Protein AF-0000000082099403 (afdb_homodimer)

pLDDT: mean 81.87, std 21.38, range [22.64, 98.5]

Organism: Oncorhynchus tshawytscha (NCBI:txid74940)

Secondary structure (DSSP, 8-state):
-------GGGGGGG-----------------HHHHHHHHHTT-SS-EETTTEEPP-SHHHHHHHH-GGGSPPPBPTTS-EEEEEEE-GGGT--SSSEEEEE-SS-SSEEEEE-SSSEEE-SS--SSEEEEEE-TTTT-BHHHHHHHHHHHHT---GGG-TTGGGTEEE-GGGB-GGGGGGGS------TT----TT-TTSPPTTTTBSSTT--SEEESS-TT---S--S---HHHHHHHHHHTT-GGGS---/-------GGGSGGG-----------------HHHHHHHHHTT-SS-EETTTEEPP-SHHHHHHHH-TTSSPPPBPTTS-EEEEEEE-GGGT--SSSEEEEE-SS-SSEEEEE-SSSEEE-SS--SSEEEEEE-TTTT-BHHHHHHHHHHHTT---GGG-TTGGGTEEE-GGGB-GGGGGGGS------TT----TT-TTSPPTTTTBSSTT--SEEESS-TT---S--S---HHHHHHHHHHTT-GGGS---

Radius of gyration: 26.25 Å; Cα contacts (8 Å, |Δi|>4): 952; chains: 2; bounding box: 54×63×132 Å

Foldseek 3Di:
DCPPPDPPPPPPPPPPPPPPPPPPPPPPPDDPVNVLQVVCVPPPFDADPSHHGDDDDPQVVCVVVPVPPDDADADPVRDGDDDDDDDCVLQPLLALDGDDDDDPAAWDEDEEAPDDAAWAAETPRHYTYGHQHPPPQPASLNVQLRVLRNNHDAALQQAPPNVVWKDFPQVFADPVCSVVRHHDDDDPLPADRDQAASRWQFQCPRGPDPPHGRMATDPDRVRGHNDRRHGDPVNNVVSCSVVPHSPVPPSD/DCPPPDPPPPPPPPPPPPPPPPPPPPPPPDDPLNVLQVVCVPPPFDADPSHHGDDDDPQVVCVVVPVPPDDADADPVRDGDDDDDDDCVLQPLLALDGDDDDDPAAWDEDEEAPDDAAWAAETPRHYTYGHQHPPPQPASLNVQLRVLRNNHDAALQQEPPNVVWKDFPQVFADPVCSVVRHHDDDDPLPADRDQAASRWQFQCPRGPDPPHGRMATDPDRVRGHNDRHHGDPVNNVVSCSVVPHSPVPPSD

Sequence (504 aa):
MDHRPPLSLLLLLLGLSQASGNEIHELDHVSITSTILVSNNGTNELLLEGDILAPRTRNAMKCFSSQYSCLWRKSIDGLVYVPYILSNVYSSLETCIRFIPRRRQTAYLDIQSSGGCFSSMGTVGDRQTLSLAQFGCVQHGIIQHELLHSLGFHHEHNRSDRDQYIRINWQYIYNYAVENFQKQDTNNLNTAYDYSSVMHYDRTAYTNDYGKETITPVSDPSVAIGQRQGMSDIDVLRVNKLYQYCSNISPIMDHRPPLSLLLLLLGLSQASGNEIHELDHVSITSTILVSNNGTNELLLEGDILAPRTRNAMKCFSSQYSCLWRKSIDGLVYVPYILSNVYSSLETCIRFIPRRRQTAYLDIQSSGGCFSSMGTVGDRQTLSLAQFGCVQHGIIQHELLHSLGFHHEHNRSDRDQYIRINWQYIYNYAVENFQKQDTNNLNTAYDYSSVMHYDRTAYTNDYGKETITPVSDPSVAIGQRQGMSDIDVLRVNKLYQYCSNISPI

InterPro domains:
  IPR001506 Peptidase M12A [PF01400] (93-244)
  IPR001506 Peptidase M12A [PR00480] (84-102)
  IPR001506 Peptidase M12A [PR00480] (137-155)
  IPR001506 Peptidase M12A [PR00480] (156-173)
  IPR001506 Peptidase M12A [PR00480] (192-207)
  IPR001506 Peptidase M12A [PR00480] (231-244)
  IPR001506 Peptidase M12A [PS51864] (45-247)
  IPR006026 Peptidase, metallopeptidase [SM00235] (68-197)
  IPR024079 Metallopeptidase, catalytic domain superfamily [G3DSA:3.40.390.10] (60-246)

Structure (mmCIF, N/CA/C/O backbone):
data_AF-0000000082099403-model_v1
#
loop_
_entity.id
_entity.type
_entity.pdbx_description
1 polymer Metalloendopeptidase
#
loop_
_atom_site.group_PDB
_atom_site.id
_atom_site.type_symbol
_atom_site.label_atom_id
_atom_site.label_alt_id
_atom_site.label_comp_id
_atom_site.label_asym_id
_atom_site.label_entity_id
_atom_site.label_seq_id
_atom_site.pdbx_PDB_ins_code
_atom_site.Cartn_x
_atom_site.Cartn_y
_atom_site.Cartn_z
_atom_site.occupancy
_atom_site.B_iso_or_equiv
_atom_site.auth_seq_id
_atom_site.auth_comp_id
_atom_site.auth_asym_id
_atom_site.auth_atom_id
_atom_site.pdbx_PDB_model_num
ATOM 1 N N . MET A 1 1 ? 2.799 10.594 68.562 1 25.91 1 MET A N 1
ATOM 2 C CA . MET A 1 1 ? 1.775 11.141 67.688 1 25.91 1 MET A CA 1
ATOM 3 C C . MET A 1 1 ? 1.941 10.594 66.25 1 25.91 1 MET A C 1
ATOM 5 O O . MET A 1 1 ? 2.969 10.828 65.625 1 25.91 1 MET A O 1
ATOM 9 N N . ASP A 1 2 ? 1.38 9.477 66 1 30.53 2 ASP A N 1
ATOM 10 C CA . ASP A 1 2 ? 1.478 8.336 65.062 1 30.53 2 ASP A CA 1
ATOM 11 C C . ASP A 1 2 ? 0.938 8.672 63.688 1 30.53 2 ASP A C 1
ATOM 13 O O . ASP A 1 2 ? -0.268 8.867 63.531 1 30.53 2 ASP A O 1
ATOM 17 N N . HIS A 1 3 ? 1.571 9.641 62.938 1 31.92 3 HIS A N 1
ATOM 18 C CA . HIS A 1 3 ? 1.145 10.258 61.688 1 31.92 3 HIS A CA 1
ATOM 19 C C . HIS A 1 3 ? 0.884 9.211 60.625 1 31.92 3 HIS A C 1
ATOM 21 O O . HIS A 1 3 ? 1.822 8.703 60 1 31.92 3 HIS A O 1
ATOM 27 N N . ARG A 1 4 ? -0.137 8.336 60.844 1 32.88 4 ARG A N 1
ATOM 28 C CA . ARG A 1 4 ? -0.516 7.227 59.969 1 32.88 4 ARG A CA 1
ATOM 29 C C . ARG A 1 4 ? -0.876 7.723 58.594 1 32.88 4 ARG A C 1
ATOM 31 O O . ARG A 1 4 ? -1.774 8.555 58.438 1 32.88 4 ARG A O 1
ATOM 38 N N . PRO A 1 5 ? 0.099 7.918 57.656 1 38.44 5 PRO A N 1
ATOM 39 C CA . PRO A 1 5 ? -0.244 8.555 56.375 1 38.44 5 PRO A CA 1
ATOM 40 C C . PRO A 1 5 ? -1.374 7.836 55.625 1 38.44 5 PRO A C 1
ATOM 42 O O . PRO A 1 5 ? -1.432 6.605 55.625 1 38.44 5 PRO A O 1
ATOM 45 N N . PRO A 1 6 ? -2.676 8.445 55.531 1 29.97 6 PRO A N 1
ATOM 46 C CA . PRO A 1 6 ? -3.871 7.73 55.062 1 29.97 6 PRO A CA 1
ATOM 47 C C . PRO A 1 6 ? -3.664 7.027 53.719 1 29.97 6 PRO A C 1
ATOM 49 O O . PRO A 1 6 ? -3.02 7.574 52.812 1 29.97 6 PRO A O 1
ATOM 52 N N . LEU A 1 7 ? -3.684 5.684 53.656 1 29.94 7 LEU A N 1
ATOM 53 C CA . LEU A 1 7 ? -3.701 4.586 52.688 1 29.94 7 LEU A CA 1
ATOM 54 C C . LEU A 1 7 ? -4.801 4.793 51.656 1 29.94 7 LEU A C 1
ATOM 56 O O . LEU A 1 7 ? -4.863 4.066 50.656 1 29.94 7 LEU A O 1
ATOM 60 N N . SER A 1 8 ? -5.875 5.57 51.969 1 25.34 8 SER A N 1
ATOM 61 C CA . SER A 1 8 ? -7.18 5.355 51.344 1 25.34 8 SER A CA 1
ATOM 62 C C . SER A 1 8 ? -7.152 5.723 49.875 1 25.34 8 SER A C 1
ATOM 64 O O . SER A 1 8 ? -8.078 5.398 49.125 1 25.34 8 SER A O 1
ATOM 66 N N . LEU A 1 9 ? -6.52 6.793 49.531 1 25.02 9 LEU A N 1
ATOM 67 C CA . LEU A 1 9 ? -6.938 7.492 48.312 1 25.02 9 LEU A CA 1
ATOM 68 C C . LEU A 1 9 ? -6.656 6.648 47.062 1 25.02 9 LEU A C 1
ATOM 70 O O . LEU A 1 9 ? -7.016 7.031 45.969 1 25.02 9 LEU A O 1
ATOM 74 N N . LEU A 1 10 ? -5.82 5.609 47.219 1 23.72 10 LEU A N 1
ATOM 75 C CA . LEU A 1 10 ? -5.281 4.898 46.062 1 23.72 10 LEU A CA 1
ATOM 76 C C . LEU A 1 10 ? -6.391 4.184 45.281 1 23.72 10 LEU A C 1
ATOM 78 O O . LEU A 1 10 ? -6.238 3.881 44.094 1 23.72 10 LEU A O 1
ATOM 82 N N . LEU A 1 11 ? -7.453 3.797 45.938 1 24.09 11 LEU A N 1
ATOM 83 C CA . LEU A 1 11 ? -8.391 2.785 45.469 1 24.09 11 LEU A CA 1
ATOM 84 C C . LEU A 1 11 ? -9.18 3.303 44.25 1 24.09 11 LEU A C 1
ATOM 86 O O . LEU A 1 11 ? -9.703 2.516 43.469 1 24.09 11 LEU A O 1
ATOM 90 N N . LEU A 1 12 ? -9.641 4.508 44.344 1 23.41 12 LEU A N 1
ATOM 91 C CA . LEU A 1 12 ? -10.852 4.816 43.594 1 23.41 12 LEU A CA 1
ATOM 92 C C . LEU A 1 12 ? -10.625 4.648 42.094 1 23.41 12 LEU A C 1
ATOM 94 O O . LEU A 1 12 ? -11.57 4.406 41.344 1 23.41 12 LEU A O 1
ATOM 98 N N . LEU A 1 13 ? -9.5 5.102 41.594 1 23 13 LEU A N 1
ATOM 99 C CA . LEU A 1 13 ? -9.562 5.488 40.188 1 23 13 LEU A CA 1
ATOM 100 C C . LEU A 1 13 ? -9.648 4.258 39.312 1 23 13 LEU A C 1
ATOM 102 O O . LEU A 1 13 ? -9.531 4.367 38.062 1 23 13 LEU A O 1
ATOM 106 N N . LEU A 1 14 ? -9.719 3.033 39.781 1 24.33 14 LEU A N 1
ATOM 107 C CA . LEU A 1 14 ? -9.766 1.808 39 1 24.33 14 LEU A CA 1
ATOM 108 C C . LEU A 1 14 ? -11.086 1.7 38.219 1 24.33 14 LEU A C 1
ATOM 110 O O . LEU A 1 14 ? -11.469 0.613 37.781 1 24.33 14 LEU A O 1
ATOM 114 N N . GLY A 1 15 ? -11.969 2.584 38.406 1 26.47 15 GLY A N 1
ATOM 115 C CA . GLY A 1 15 ? -13.219 2.176 37.781 1 26.47 15 GLY A CA 1
ATOM 116 C C . GLY A 1 15 ? -13.031 1.606 36.375 1 26.47 15 GLY A C 1
ATOM 117 O O . GLY A 1 15 ? -12.32 2.186 35.562 1 26.47 15 GLY A O 1
ATOM 118 N N . LEU A 1 16 ? -13.258 0.271 36.219 1 25.2 16 LEU A N 1
ATOM 119 C CA . LEU A 1 16 ? -13.336 -0.754 35.188 1 25.2 16 LEU A CA 1
ATOM 120 C C . LEU A 1 16 ? -14.242 -0.312 34.031 1 25.2 16 LEU A C 1
ATOM 122 O O . LEU A 1 16 ? -15.469 -0.304 34.188 1 25.2 16 LEU A O 1
ATOM 126 N N . SER A 1 17 ? -14.273 0.897 33.531 1 25.67 17 SER A N 1
ATOM 127 C CA . SER A 1 17 ? -15.234 1.084 32.438 1 25.67 17 SER A CA 1
ATOM 128 C C . SER A 1 17 ? -15.227 -0.108 31.484 1 25.67 17 SER A C 1
ATOM 130 O O . SER A 1 17 ? -14.188 -0.47 30.938 1 25.67 17 SER A O 1
ATOM 132 N N . GLN A 1 18 ? -16.047 -1.16 31.688 1 24.42 18 GLN A N 1
ATOM 133 C CA . GLN A 1 18 ? -16.562 -2.146 30.75 1 24.42 18 GLN A CA 1
ATOM 134 C C . GLN A 1 18 ? -16.969 -1.49 29.438 1 24.42 18 GLN A C 1
ATOM 136 O O . GLN A 1 18 ? -18.031 -0.879 29.344 1 24.42 18 GLN A O 1
ATOM 141 N N . ALA A 1 19 ? -16.25 -0.691 28.844 1 27.73 19 ALA A N 1
ATOM 142 C CA . ALA A 1 19 ? -16.609 -0.313 27.484 1 27.73 19 ALA A CA 1
ATOM 143 C C . ALA A 1 19 ? -17.188 -1.502 26.719 1 27.73 19 ALA A C 1
ATOM 145 O O . ALA A 1 19 ? -16.562 -2.564 26.641 1 27.73 19 ALA A O 1
ATOM 146 N N . SER A 1 20 ? -18.469 -1.705 26.625 1 28.94 20 SER A N 1
ATOM 147 C CA . SER A 1 20 ? -19.281 -2.547 25.75 1 28.94 20 SER A CA 1
ATOM 148 C C . SER A 1 20 ? -18.594 -2.783 24.406 1 28.94 20 SER A C 1
ATOM 150 O O . SER A 1 20 ? -17.797 -1.958 23.953 1 28.94 20 SER A O 1
ATOM 152 N N . GLY A 1 21 ? -18.453 -4.07 24.047 1 29.39 21 GLY A N 1
ATOM 153 C CA . GLY A 1 21 ? -17.938 -4.73 22.859 1 29.39 21 GLY A CA 1
ATOM 154 C C . GLY A 1 21 ? -18.297 -4.02 21.578 1 29.39 21 GLY A C 1
ATOM 155 O O . GLY A 1 21 ? -19.344 -4.312 20.984 1 29.39 21 GLY A O 1
ATOM 156 N N . ASN A 1 22 ? -18.328 -2.719 21.547 1 29.91 22 ASN A N 1
ATOM 157 C CA . ASN A 1 22 ? -18.641 -2.121 20.25 1 29.91 22 ASN A CA 1
ATOM 158 C C . ASN A 1 22 ? -18.062 -2.939 19.094 1 29.91 22 ASN A C 1
ATOM 160 O O . ASN A 1 22 ? -16.844 -3.18 19.047 1 29.91 22 ASN A O 1
ATOM 164 N N . GLU A 1 23 ? -18.875 -3.863 18.578 1 30.39 23 GLU A N 1
ATOM 165 C CA . GLU A 1 23 ? -18.688 -4.57 17.328 1 30.39 23 GLU A CA 1
ATOM 166 C C . GLU A 1 23 ? -17.969 -3.697 16.297 1 30.39 23 GLU A C 1
ATOM 168 O O . GLU A 1 23 ? -18.5 -2.691 15.844 1 30.39 23 GLU A O 1
ATOM 173 N N . ILE A 1 24 ? -16.812 -3.307 16.562 1 32.56 24 ILE A N 1
ATOM 174 C CA . ILE A 1 24 ? -16.062 -2.824 15.406 1 32.56 24 ILE A CA 1
ATOM 175 C C . ILE A 1 24 ? -16.625 -3.439 14.125 1 32.56 24 ILE A C 1
ATOM 177 O O . ILE A 1 24 ? -16.562 -4.656 13.938 1 32.56 24 ILE A O 1
ATOM 181 N N . HIS A 1 25 ? -17.766 -3.039 13.703 1 32.97 25 HIS A N 1
ATOM 182 C CA . HIS A 1 25 ? -18.203 -3.393 12.359 1 32.97 25 HIS A CA 1
ATOM 183 C C . HIS A 1 25 ? -17.016 -3.715 11.453 1 32.97 25 HIS A C 1
ATOM 185 O O . HIS A 1 25 ? -16.031 -2.982 11.438 1 32.97 25 HIS A O 1
ATOM 191 N N . GLU A 1 26 ? -16.75 -4.879 11.32 1 36.09 26 GLU A N 1
ATOM 192 C CA . GLU A 1 26 ? -15.812 -5.363 10.32 1 36.09 26 GLU A CA 1
ATOM 193 C C . GLU A 1 26 ? -15.766 -4.434 9.109 1 36.09 26 GLU A C 1
ATOM 195 O O . GLU A 1 26 ? -16.781 -4.25 8.422 1 36.09 26 GLU A O 1
ATOM 200 N N . LEU A 1 27 ? -15.344 -3.207 9.188 1 38.94 27 LEU A N 1
ATOM 201 C CA . LEU A 1 27 ? -15.047 -2.404 8.008 1 38.94 27 LEU A CA 1
ATOM 202 C C . LEU A 1 27 ? -14.969 -3.279 6.758 1 38.94 27 LEU A C 1
ATOM 204 O O . LEU A 1 27 ? -14.266 -4.293 6.746 1 38.94 27 LEU A O 1
ATOM 208 N N . ASP A 1 28 ? -16.031 -3.445 6.141 1 45.97 28 ASP A N 1
ATOM 209 C CA . ASP A 1 28 ? -16.141 -4.176 4.879 1 45.97 28 ASP A CA 1
ATOM 210 C C . ASP A 1 28 ? -14.828 -4.098 4.094 1 45.97 28 ASP A C 1
ATOM 212 O O . ASP A 1 28 ? -14.547 -3.092 3.439 1 45.97 28 ASP A O 1
ATOM 216 N N . HIS A 1 29 ? -13.75 -4.586 4.617 1 56.12 29 HIS A N 1
ATOM 217 C CA . HIS A 1 29 ? -12.406 -4.629 4.043 1 56.12 29 HIS A CA 1
ATOM 218 C C . HIS A 1 29 ? -12.422 -5.281 2.662 1 56.12 29 HIS A C 1
ATOM 220 O O . HIS A 1 29 ? -12.961 -6.375 2.494 1 56.12 29 HIS A O 1
ATOM 226 N N . VAL A 1 30 ? -12.398 -4.422 1.633 1 63.12 30 VAL A N 1
ATOM 227 C CA . VAL A 1 30 ? -12.234 -4.898 0.264 1 63.12 30 VAL A CA 1
ATOM 228 C C . VAL A 1 30 ? -11.078 -5.891 0.199 1 63.12 30 VAL A C 1
ATOM 230 O O . VAL A 1 30 ? -9.992 -5.621 0.713 1 63.12 30 VAL A O 1
ATOM 233 N N . SER A 1 31 ? -11.414 -7.121 -0.242 1 79.12 31 SER A N 1
ATOM 234 C CA . SER A 1 31 ? -10.43 -8.195 -0.349 1 79.12 31 SER A CA 1
ATOM 235 C C . SER A 1 31 ? -9.352 -7.855 -1.377 1 79.12 31 SER A C 1
ATOM 237 O O . SER A 1 31 ? -9.547 -6.977 -2.219 1 79.12 31 SER A O 1
ATOM 239 N N . ILE A 1 32 ? -8.227 -8.5 -1.355 1 84.56 32 ILE A N 1
ATOM 240 C CA . ILE A 1 32 ? -7.133 -8.383 -2.314 1 84.56 32 ILE A CA 1
ATOM 241 C C . ILE A 1 32 ? -7.637 -8.711 -3.717 1 84.56 32 ILE A C 1
ATOM 243 O O . ILE A 1 32 ? -7.367 -7.973 -4.668 1 84.56 32 ILE A O 1
ATOM 247 N N . THR A 1 33 ? -8.43 -9.695 -3.77 1 86.31 33 THR A N 1
ATOM 248 C CA . THR A 1 33 ? -8.914 -10.148 -5.066 1 86.31 33 THR A CA 1
ATOM 249 C C . THR A 1 33 ? -9.758 -9.078 -5.742 1 86.31 33 THR A C 1
ATOM 251 O O . THR A 1 33 ? -9.547 -8.758 -6.914 1 86.31 33 THR A O 1
ATOM 254 N N . SER A 1 34 ? -10.633 -8.516 -4.98 1 82.56 34 SER A N 1
ATOM 255 C CA . SER A 1 34 ? -11.516 -7.5 -5.543 1 82.56 34 SER A CA 1
ATOM 256 C C . SER A 1 34 ? -10.734 -6.277 -6.004 1 82.56 34 SER A C 1
ATOM 258 O O . SER A 1 34 ? -11 -5.727 -7.074 1 82.56 34 SER A O 1
ATOM 260 N N . THR A 1 35 ? -9.789 -5.926 -5.234 1 85.25 35 THR A N 1
ATOM 261 C CA . THR A 1 35 ? -8.969 -4.773 -5.594 1 85.25 35 THR A CA 1
ATOM 262 C C . THR A 1 35 ? -8.164 -5.059 -6.859 1 85.25 35 THR A C 1
ATOM 264 O O . THR A 1 35 ? -8.07 -4.207 -7.746 1 85.25 35 THR A O 1
ATOM 267 N N . ILE A 1 36 ? -7.59 -6.211 -6.965 1 90 36 ILE A N 1
ATOM 268 C CA . ILE A 1 36 ? -6.801 -6.598 -8.125 1 90 36 ILE A CA 1
ATOM 269 C C . ILE A 1 36 ? -7.688 -6.629 -9.367 1 90 36 ILE A C 1
ATOM 271 O O . ILE A 1 36 ? -7.312 -6.113 -10.422 1 90 36 ILE A O 1
ATOM 275 N N . LEU A 1 37 ? -8.859 -7.203 -9.211 1 84.12 37 LEU A N 1
ATOM 276 C CA . LEU A 1 37 ? -9.789 -7.293 -10.328 1 84.12 37 LEU A CA 1
ATOM 277 C C . LEU A 1 37 ? -10.156 -5.906 -10.844 1 84.12 37 LEU A C 1
ATOM 279 O O . LEU A 1 37 ? -10.117 -5.664 -12.055 1 84.12 37 LEU A O 1
ATOM 283 N N . VAL A 1 38 ? -10.445 -5.031 -9.953 1 82.62 38 VAL A N 1
ATOM 284 C CA . VAL A 1 38 ? -10.836 -3.676 -10.328 1 82.62 38 VAL A CA 1
ATOM 285 C C . VAL A 1 38 ? -9.648 -2.961 -10.977 1 82.62 38 VAL A C 1
ATOM 287 O O . VAL A 1 38 ? -9.805 -2.291 -12 1 82.62 38 VAL A O 1
ATOM 290 N N . SER A 1 39 ? -8.492 -3.104 -10.398 1 86.81 39 SER A N 1
ATOM 291 C CA . SER A 1 39 ? -7.297 -2.436 -10.914 1 86.81 39 SER A CA 1
ATOM 292 C C . SER A 1 39 ? -6.926 -2.951 -12.297 1 86.81 39 SER A C 1
ATOM 294 O O . SER A 1 39 ? -6.379 -2.211 -13.117 1 86.81 39 SER A O 1
ATOM 296 N N . ASN A 1 40 ? -7.191 -4.152 -12.516 1 90.12 40 ASN A N 1
ATOM 297 C CA . ASN A 1 40 ? -6.781 -4.781 -13.766 1 90.12 40 ASN A CA 1
ATOM 298 C C . ASN A 1 40 ? -7.82 -4.574 -14.867 1 90.12 40 ASN A C 1
ATOM 300 O O . ASN A 1 40 ? -7.59 -4.945 -16.016 1 90.12 40 ASN A O 1
ATOM 304 N N . ASN A 1 41 ? -8.938 -4.008 -14.367 1 78.75 41 ASN A N 1
ATOM 305 C CA . ASN A 1 41 ? -9.961 -3.713 -15.359 1 78.75 41 ASN A CA 1
ATOM 306 C C . ASN A 1 41 ? -9.469 -2.678 -16.375 1 78.75 41 ASN A C 1
ATOM 308 O O . ASN A 1 41 ? -9.047 -1.585 -15.992 1 78.75 41 ASN A O 1
ATOM 312 N N . GLY A 1 42 ? -9.281 -3.021 -17.531 1 70.81 42 GLY A N 1
ATOM 313 C CA . GLY A 1 42 ? -8.891 -2.088 -18.562 1 70.81 42 GLY A CA 1
ATOM 314 C C . GLY A 1 42 ? -7.445 -2.232 -18.984 1 70.81 42 GLY A C 1
ATOM 315 O O . GLY A 1 42 ? -6.961 -1.484 -19.844 1 70.81 42 GLY A O 1
ATOM 316 N N . THR A 1 43 ? -6.762 -3.039 -18.219 1 81.38 43 THR A N 1
ATOM 317 C CA . THR A 1 43 ? -5.395 -3.262 -18.672 1 81.38 43 THR A CA 1
ATOM 318 C C . THR A 1 43 ? -5.387 -3.877 -20.078 1 81.38 43 THR A C 1
ATOM 320 O O . THR A 1 43 ? -6.309 -4.609 -20.438 1 81.38 43 THR A O 1
ATOM 323 N N . ASN A 1 44 ? -4.355 -3.531 -20.797 1 81.94 44 ASN A N 1
ATOM 324 C CA . ASN A 1 44 ? -4.203 -4.078 -22.141 1 81.94 44 ASN A CA 1
ATOM 325 C C . ASN A 1 44 ? -3.428 -5.395 -22.125 1 81.94 44 ASN A C 1
ATOM 327 O O . ASN A 1 44 ? -3.232 -6.02 -23.172 1 81.94 44 ASN A O 1
ATOM 331 N N . GLU A 1 45 ? -3.055 -5.793 -20.969 1 88.62 45 GLU A N 1
ATOM 332 C CA . GLU A 1 45 ? -2.301 -7.035 -20.844 1 88.62 45 GLU A CA 1
ATOM 333 C C . GLU A 1 45 ? -3.234 -8.242 -20.781 1 88.62 45 GLU A C 1
ATOM 335 O O . GLU A 1 45 ? -4.324 -8.156 -20.203 1 88.62 45 GLU A O 1
ATOM 340 N N . LEU A 1 46 ? -2.818 -9.281 -21.406 1 88.31 46 LEU A N 1
ATOM 341 C CA . LEU A 1 46 ? -3.514 -10.547 -21.234 1 88.31 46 LEU A CA 1
ATOM 342 C C . LEU A 1 46 ? -3.098 -11.219 -19.922 1 88.31 46 LEU A C 1
ATOM 344 O O . LEU A 1 46 ? -1.919 -11.523 -19.734 1 88.31 46 LEU A O 1
ATOM 348 N N . LEU A 1 47 ? -4.047 -11.398 -19.062 1 91.38 47 LEU A N 1
ATOM 349 C CA . LEU A 1 47 ? -3.756 -11.914 -17.734 1 91.38 47 LEU A CA 1
ATOM 350 C C . LEU A 1 47 ? -4.395 -13.281 -17.531 1 91.38 47 LEU A C 1
ATOM 352 O O . LEU A 1 47 ? -5.582 -13.469 -17.812 1 91.38 47 LEU A O 1
ATOM 356 N N . LEU A 1 48 ? -3.555 -14.148 -17.109 1 89.75 48 LEU A N 1
ATOM 357 C CA . LEU A 1 48 ? -4.02 -15.469 -16.672 1 89.75 48 LEU A CA 1
ATOM 358 C C . LEU A 1 48 ? -4.363 -15.461 -15.195 1 89.75 48 LEU A C 1
ATOM 360 O O . LEU A 1 48 ? -3.699 -14.789 -14.398 1 89.75 48 LEU A O 1
ATOM 364 N N . GLU A 1 49 ? -5.426 -16.203 -14.836 1 90.75 49 GLU A N 1
ATOM 365 C CA . GLU A 1 49 ? -5.898 -16.25 -13.453 1 90.75 49 GLU A CA 1
ATOM 366 C C . GLU A 1 49 ? -6.148 -14.836 -12.914 1 90.75 49 GLU A C 1
ATOM 368 O O . GLU A 1 49 ? -5.984 -14.586 -11.719 1 90.75 49 GLU A O 1
ATOM 373 N N . GLY A 1 50 ? -6.305 -13.953 -13.812 1 90.5 50 GLY A N 1
ATOM 374 C CA . GLY A 1 50 ? -6.73 -12.617 -13.445 1 90.5 50 GLY A CA 1
ATOM 375 C C . GLY A 1 50 ? -5.574 -11.672 -13.195 1 90.5 50 GLY A C 1
ATOM 376 O O . GLY A 1 50 ? -5.746 -10.445 -13.219 1 90.5 50 GLY A O 1
ATOM 377 N N . ASP A 1 51 ? -4.348 -12.219 -12.82 1 95.5 51 ASP A N 1
ATOM 378 C CA . ASP A 1 51 ? -3.289 -11.273 -12.492 1 95.5 51 ASP A CA 1
ATOM 379 C C . ASP A 1 51 ? -1.913 -11.859 -12.797 1 95.5 51 ASP A C 1
ATOM 381 O O . ASP A 1 51 ? -0.899 -11.375 -12.289 1 95.5 51 ASP A O 1
ATOM 385 N N . ILE A 1 52 ? -1.888 -12.922 -13.547 1 93.31 52 ILE A N 1
ATOM 386 C CA . ILE A 1 52 ? -0.617 -13.461 -14.023 1 93.31 52 ILE A CA 1
ATOM 387 C C . ILE A 1 52 ? -0.423 -13.102 -15.492 1 93.31 52 ILE A C 1
ATOM 389 O O . ILE A 1 52 ? -1.266 -13.422 -16.328 1 93.31 52 ILE A O 1
ATOM 393 N N . LEU A 1 53 ? 0.667 -12.445 -15.758 1 92.31 53 LEU A N 1
ATOM 394 C CA . LEU A 1 53 ? 0.95 -12.047 -17.141 1 92.31 53 LEU A CA 1
ATOM 395 C C . LEU A 1 53 ? 1.071 -13.273 -18.031 1 92.31 53 LEU A C 1
ATOM 397 O O . LEU A 1 53 ? 1.79 -14.219 -17.719 1 92.31 53 LEU A O 1
ATOM 401 N N . ALA A 1 54 ? 0.338 -13.234 -19.125 1 89.88 54 ALA A N 1
ATOM 402 C CA . ALA A 1 54 ? 0.397 -14.344 -20.078 1 89.88 54 ALA A CA 1
ATOM 403 C C . ALA A 1 54 ? 1.792 -14.477 -20.672 1 89.88 54 ALA A C 1
ATOM 405 O O . ALA A 1 54 ? 2.387 -13.484 -21.109 1 89.88 54 ALA A O 1
ATOM 406 N N . PRO A 1 55 ? 2.277 -15.68 -20.641 1 87.12 55 PRO A N 1
ATOM 407 C CA . PRO A 1 55 ? 3.617 -15.891 -21.188 1 87.12 55 PRO A CA 1
ATOM 408 C C . PRO A 1 55 ? 3.68 -15.656 -22.703 1 87.12 55 PRO A C 1
ATOM 410 O O . PRO A 1 55 ? 2.779 -16.078 -23.438 1 87.12 55 PRO A O 1
ATOM 413 N N . ARG A 1 56 ? 4.68 -14.891 -23.031 1 85.44 56 ARG A N 1
ATOM 414 C CA . ARG A 1 56 ? 4.828 -14.586 -24.453 1 85.44 56 ARG A CA 1
ATOM 415 C C . ARG A 1 56 ? 6.078 -15.25 -25.016 1 85.44 56 ARG A C 1
ATOM 417 O O . ARG A 1 56 ? 6.305 -15.219 -26.234 1 85.44 56 ARG A O 1
ATOM 424 N N . THR A 1 57 ? 6.836 -15.789 -24.219 1 83.12 57 THR A N 1
ATOM 425 C CA . THR A 1 57 ? 8.039 -16.5 -24.625 1 83.12 57 THR A CA 1
ATOM 426 C C . THR A 1 57 ? 7.98 -17.953 -24.188 1 83.12 57 THR A C 1
ATOM 428 O O . THR A 1 57 ? 7.188 -18.312 -23.312 1 83.12 57 THR A O 1
ATOM 431 N N . ARG A 1 58 ? 8.719 -18.797 -24.859 1 79.75 58 ARG A N 1
ATOM 432 C CA . ARG A 1 58 ? 8.773 -20.203 -24.5 1 79.75 58 ARG A CA 1
ATOM 433 C C . ARG A 1 58 ? 9.156 -20.391 -23.031 1 79.75 58 ARG A C 1
ATOM 435 O O . ARG A 1 58 ? 8.586 -21.234 -22.344 1 79.75 58 ARG A O 1
ATOM 442 N N . ASN A 1 59 ? 10.172 -19.672 -22.656 1 74.38 59 ASN A N 1
ATOM 443 C CA . ASN A 1 59 ? 10.609 -19.766 -21.266 1 74.38 59 ASN A CA 1
ATOM 444 C C . ASN A 1 59 ? 9.477 -19.406 -20.297 1 74.38 59 ASN A C 1
ATOM 446 O O . ASN A 1 59 ? 9.281 -20.094 -19.297 1 74.38 59 ASN A O 1
ATOM 450 N N . ALA A 1 60 ? 8.797 -18.406 -20.625 1 79.12 60 ALA A N 1
ATOM 451 C CA . ALA A 1 60 ? 7.691 -17.984 -19.766 1 79.12 60 ALA A CA 1
ATOM 452 C C . ALA A 1 60 ? 6.586 -19.031 -19.719 1 79.12 60 ALA A C 1
ATOM 454 O O . ALA A 1 60 ? 5.949 -19.234 -18.688 1 79.12 60 ALA A O 1
ATOM 455 N N . MET A 1 61 ? 6.328 -19.672 -20.797 1 81.38 61 MET A N 1
ATOM 456 C CA . MET A 1 61 ? 5.324 -20.719 -20.844 1 81.38 61 MET A CA 1
ATOM 457 C C . MET A 1 61 ? 5.699 -21.875 -19.906 1 81.38 61 MET A C 1
ATOM 459 O O . MET A 1 61 ? 4.848 -22.406 -19.203 1 81.38 61 MET A O 1
ATOM 463 N N . LYS A 1 62 ? 6.977 -22.172 -20 1 78.44 62 LYS A N 1
ATOM 464 C CA . LYS A 1 62 ? 7.465 -23.219 -19.109 1 78.44 62 LYS A CA 1
ATOM 465 C C . LYS A 1 62 ? 7.266 -22.844 -17.641 1 78.44 62 LYS A C 1
ATOM 467 O O . LYS A 1 62 ? 6.898 -23.688 -16.828 1 78.44 62 LYS A O 1
ATOM 472 N N . CYS A 1 63 ? 7.547 -21.625 -17.359 1 78.69 63 CYS A N 1
ATOM 473 C CA . CYS A 1 63 ? 7.426 -21.141 -15.992 1 78.69 63 CYS A CA 1
ATOM 474 C C . CYS A 1 63 ? 5.988 -21.25 -15.5 1 78.69 63 CYS A C 1
ATOM 476 O O . CYS A 1 63 ? 5.75 -21.609 -14.336 1 78.69 63 CYS A O 1
ATOM 478 N N . PHE A 1 64 ? 5.113 -20.984 -16.438 1 80.38 64 PHE A N 1
ATOM 479 C CA . PHE A 1 64 ? 3.707 -21.031 -16.062 1 80.38 64 PHE A CA 1
ATOM 480 C C . PHE A 1 64 ? 3.234 -22.469 -15.898 1 80.38 64 PHE A C 1
ATOM 482 O O . PHE A 1 64 ? 2.477 -22.781 -14.977 1 80.38 64 PHE A O 1
ATOM 489 N N . SER A 1 65 ? 3.752 -23.328 -16.766 1 78 65 SER A N 1
ATOM 490 C CA . SER A 1 65 ? 3.211 -24.688 -16.828 1 78 65 SER A CA 1
ATOM 491 C C . SER A 1 65 ? 3.895 -25.594 -15.82 1 78 65 SER A C 1
ATOM 493 O O . SER A 1 65 ? 3.301 -26.578 -15.359 1 78 65 SER A O 1
ATOM 495 N N . SER A 1 66 ? 5.203 -25.234 -15.578 1 74.12 66 SER A N 1
ATOM 496 C CA . SER A 1 66 ? 5.945 -26.078 -14.648 1 74.12 66 SER A CA 1
ATOM 497 C C . SER A 1 66 ? 6.504 -25.25 -13.484 1 74.12 66 SER A C 1
ATOM 499 O O . SER A 1 66 ? 7.523 -24.578 -13.633 1 74.12 66 SER A O 1
ATOM 501 N N . GLN A 1 67 ? 5.973 -25.25 -12.367 1 64.19 67 GLN A N 1
ATOM 502 C CA . GLN A 1 67 ? 6.281 -24.422 -11.203 1 64.19 67 GLN A CA 1
ATOM 503 C C . GLN A 1 67 ? 7.754 -24.547 -10.82 1 64.19 67 GLN A C 1
ATOM 505 O O . GLN A 1 67 ? 8.375 -23.562 -10.391 1 64.19 67 GLN A O 1
ATOM 510 N N . TYR A 1 68 ? 8.391 -25.609 -11.117 1 67.44 68 TYR A N 1
ATOM 511 C CA . TYR A 1 68 ? 9.742 -25.828 -10.609 1 67.44 68 TYR A CA 1
ATOM 512 C C . TYR A 1 68 ? 10.781 -25.516 -11.672 1 67.44 68 TYR A C 1
ATOM 514 O O . TYR A 1 68 ? 11.984 -25.547 -11.406 1 67.44 68 TYR A O 1
ATOM 522 N N . SER A 1 69 ? 10.203 -24.984 -12.664 1 73.94 69 SER A N 1
ATOM 523 C CA . SER A 1 69 ? 11.188 -24.828 -13.734 1 73.94 69 SER A CA 1
ATOM 524 C C . SER A 1 69 ? 11.734 -23.391 -13.773 1 73.94 69 SER A C 1
ATOM 526 O O . SER A 1 69 ? 12.773 -23.141 -14.383 1 73.94 69 SER A O 1
ATOM 528 N N . CYS A 1 70 ? 11.234 -22.516 -13.008 1 86.94 70 CYS A N 1
ATOM 529 C CA . CYS A 1 70 ? 11.617 -21.125 -13.18 1 86.94 70 CYS A CA 1
ATOM 530 C C . CYS A 1 70 ? 11.82 -20.438 -11.836 1 86.94 70 CYS A C 1
ATOM 532 O O . CYS A 1 70 ? 11.266 -19.359 -11.594 1 86.94 70 CYS A O 1
ATOM 534 N N . LEU A 1 71 ? 12.688 -21.109 -11.109 1 90.81 71 LEU A N 1
ATOM 535 C CA . LEU A 1 71 ? 12.977 -20.578 -9.781 1 90.81 71 LEU A CA 1
ATOM 536 C C . LEU A 1 71 ? 14.188 -19.656 -9.805 1 90.81 71 LEU A C 1
ATOM 538 O O . LEU A 1 71 ? 15.109 -19.859 -10.609 1 90.81 71 LEU A O 1
ATOM 542 N N . TRP A 1 72 ? 14.164 -18.656 -8.977 1 93.38 72 TRP A N 1
ATOM 543 C CA . TRP A 1 72 ? 15.344 -17.828 -8.766 1 93.38 72 TRP A CA 1
ATOM 544 C C . TRP A 1 72 ? 16.484 -18.625 -8.141 1 93.38 72 TRP A C 1
ATOM 546 O O . TRP A 1 72 ? 16.234 -19.516 -7.309 1 93.38 72 TRP A O 1
ATOM 556 N N . ARG A 1 73 ? 17.609 -18.328 -8.523 1 90.31 73 ARG A N 1
ATOM 557 C CA . ARG A 1 73 ? 18.766 -19.125 -8.109 1 90.31 73 ARG A CA 1
ATOM 558 C C . ARG A 1 73 ? 19.125 -18.844 -6.656 1 90.31 73 ARG A C 1
ATOM 560 O O . ARG A 1 73 ? 19.125 -17.688 -6.219 1 90.31 73 ARG A O 1
ATOM 567 N N . LYS A 1 74 ? 19.469 -19.922 -6.004 1 90.69 74 LYS A N 1
ATOM 568 C CA . LYS A 1 74 ? 19.953 -19.812 -4.629 1 90.69 74 LYS A CA 1
ATOM 569 C C . LYS A 1 74 ? 21.438 -19.5 -4.59 1 90.69 74 LYS A C 1
ATOM 571 O O . LYS A 1 74 ? 22.219 -20.078 -5.348 1 90.69 74 LYS A O 1
ATOM 576 N N . SER A 1 75 ? 21.781 -18.594 -3.668 1 90.81 75 SER A N 1
ATOM 577 C CA . SER A 1 75 ? 23.188 -18.234 -3.496 1 90.81 75 SER A CA 1
ATOM 578 C C . SER A 1 75 ? 23.891 -19.172 -2.518 1 90.81 75 SER A C 1
ATOM 580 O O . SER A 1 75 ? 23.234 -20.016 -1.896 1 90.81 75 SER A O 1
ATOM 582 N N . ILE A 1 76 ? 25.188 -19.016 -2.457 1 87.88 76 ILE A N 1
ATOM 583 C CA . ILE A 1 76 ? 26.016 -19.906 -1.655 1 87.88 76 ILE A CA 1
ATOM 584 C C . ILE A 1 76 ? 25.672 -19.734 -0.176 1 87.88 76 ILE A C 1
ATOM 586 O O . ILE A 1 76 ? 25.75 -20.688 0.6 1 87.88 76 ILE A O 1
ATOM 590 N N . ASP A 1 77 ? 25.219 -18.594 0.196 1 87.81 77 ASP A N 1
ATOM 591 C CA . ASP A 1 77 ? 24.922 -18.328 1.599 1 87.81 77 ASP A CA 1
ATOM 592 C C . ASP A 1 77 ? 23.531 -18.859 1.976 1 87.81 77 ASP A C 1
ATOM 594 O O . ASP A 1 77 ? 23.094 -18.703 3.113 1 87.81 77 ASP A O 1
ATOM 598 N N . GLY A 1 78 ? 22.875 -19.5 1.064 1 87.69 78 GLY A N 1
ATOM 599 C CA . GLY A 1 78 ? 21.594 -20.109 1.35 1 87.69 78 GLY A CA 1
ATOM 600 C C . GLY A 1 78 ? 20.422 -19.172 1.097 1 87.69 78 GLY A C 1
ATOM 601 O O . GLY A 1 78 ? 19.266 -19.578 1.211 1 87.69 78 GLY A O 1
ATOM 602 N N . LEU A 1 79 ? 20.703 -17.953 0.716 1 89.5 79 LEU A N 1
ATOM 603 C CA . LEU A 1 79 ? 19.656 -16.969 0.442 1 89.5 79 LEU A CA 1
ATOM 604 C C . LEU A 1 79 ? 19.391 -16.875 -1.055 1 89.5 79 LEU A C 1
ATOM 606 O O . LEU A 1 79 ? 20.203 -17.297 -1.871 1 89.5 79 LEU A O 1
ATOM 610 N N . VAL A 1 80 ? 18.203 -16.469 -1.347 1 92.94 80 VAL A N 1
ATOM 611 C CA . VAL A 1 80 ? 17.797 -16.219 -2.725 1 92.94 80 VAL A CA 1
ATOM 612 C C . VAL A 1 80 ? 17.625 -14.719 -2.945 1 92.94 80 VAL A C 1
ATOM 614 O O . VAL A 1 80 ? 16.734 -14.102 -2.357 1 92.94 80 VAL A O 1
ATOM 617 N N . TYR A 1 81 ? 18.516 -14.188 -3.781 1 91.44 81 TYR A N 1
ATOM 618 C CA . TYR A 1 81 ? 18.453 -12.758 -4.07 1 91.44 81 TYR A CA 1
ATOM 619 C C . TYR A 1 81 ? 17.641 -12.492 -5.336 1 91.44 81 TYR A C 1
ATOM 621 O O . TYR A 1 81 ? 17.938 -13.062 -6.391 1 91.44 81 TYR A O 1
ATOM 629 N N . VAL A 1 82 ? 16.625 -11.703 -5.238 1 94.44 82 VAL A N 1
ATOM 630 C CA . VAL A 1 82 ? 15.789 -11.312 -6.371 1 94.44 82 VAL A CA 1
ATOM 631 C C . VAL A 1 82 ? 16 -9.836 -6.688 1 94.44 82 VAL A C 1
ATOM 633 O O . VAL A 1 82 ? 15.492 -8.961 -5.98 1 94.44 82 VAL A O 1
ATOM 636 N N . PRO A 1 83 ? 16.75 -9.531 -7.738 1 94.94 83 PRO A N 1
ATOM 637 C CA . PRO A 1 83 ? 16.984 -8.125 -8.094 1 94.94 83 PRO A CA 1
ATOM 638 C C . PRO A 1 83 ? 15.727 -7.426 -8.602 1 94.94 83 PRO A C 1
ATOM 640 O O . PRO A 1 83 ? 14.891 -8.047 -9.258 1 94.94 83 PRO A O 1
ATOM 643 N N . TYR A 1 84 ? 15.703 -6.113 -8.289 1 94.31 84 TYR A N 1
ATOM 644 C CA . TYR A 1 84 ? 14.57 -5.348 -8.797 1 94.31 84 TYR A CA 1
ATOM 645 C C . TYR A 1 84 ? 15 -3.934 -9.18 1 94.31 84 TYR A C 1
ATOM 647 O O . TYR A 1 84 ? 16.016 -3.428 -8.688 1 94.31 84 TYR A O 1
ATOM 655 N N . ILE A 1 85 ? 14.305 -3.355 -10.172 1 91.69 85 ILE A N 1
ATOM 656 C CA . ILE A 1 85 ? 14.32 -1.92 -10.43 1 91.69 85 ILE A CA 1
ATOM 657 C C . ILE A 1 85 ? 12.938 -1.329 -10.148 1 91.69 85 ILE A C 1
ATOM 659 O O . ILE A 1 85 ? 11.922 -1.881 -10.57 1 91.69 85 ILE A O 1
ATOM 663 N N . LEU A 1 86 ? 12.969 -0.259 -9.352 1 87.94 86 LEU A N 1
ATOM 664 C CA . LEU A 1 86 ? 11.727 0.437 -9.039 1 87.94 86 LEU A CA 1
ATOM 665 C C . LEU A 1 86 ? 11.555 1.669 -9.922 1 87.94 86 LEU A C 1
ATOM 667 O O . LEU A 1 86 ? 12.461 2.504 -10.008 1 87.94 86 LEU A O 1
ATOM 671 N N . SER A 1 87 ? 10.383 1.69 -10.633 1 87.25 87 SER A N 1
ATOM 672 C CA . SER A 1 87 ? 10.094 2.838 -11.484 1 87.25 87 SER A CA 1
ATOM 673 C C . SER A 1 87 ? 10.117 4.141 -10.695 1 87.25 87 SER A C 1
ATOM 675 O O . SER A 1 87 ? 9.672 4.18 -9.547 1 87.25 87 SER A O 1
ATOM 677 N N . ASN A 1 88 ? 10.469 5.203 -11.289 1 77.19 88 ASN A N 1
ATOM 678 C CA . ASN A 1 88 ? 10.586 6.516 -10.664 1 77.19 88 ASN A CA 1
ATOM 679 C C . ASN A 1 88 ? 9.227 7.09 -10.297 1 77.19 88 ASN A C 1
ATOM 681 O O . ASN A 1 88 ? 9.133 8.016 -9.492 1 77.19 88 ASN A O 1
ATOM 685 N N . VAL A 1 89 ? 8.227 6.562 -10.953 1 73.94 89 VAL A N 1
ATOM 686 C CA . VAL A 1 89 ? 6.883 7.07 -10.703 1 73.94 89 VAL A CA 1
ATOM 687 C C . VAL A 1 89 ? 6.535 6.91 -9.227 1 73.94 89 VAL A C 1
ATOM 689 O O . VAL A 1 89 ? 5.727 7.668 -8.688 1 73.94 89 VAL A O 1
ATOM 692 N N . TYR A 1 90 ? 7.215 5.977 -8.625 1 74.75 90 TYR A N 1
ATOM 693 C CA . TYR A 1 90 ? 6.918 5.723 -7.215 1 74.75 90 TYR A CA 1
ATOM 694 C C . TYR A 1 90 ? 7.645 6.715 -6.316 1 74.75 90 TYR A C 1
ATOM 696 O O . TYR A 1 90 ? 7.277 6.891 -5.152 1 74.75 90 TYR A O 1
ATOM 704 N N . SER A 1 91 ? 8.68 7.215 -6.832 1 62.47 91 SER A N 1
ATOM 705 C CA . SER A 1 91 ? 9.531 8.062 -6.004 1 62.47 91 SER A CA 1
ATOM 706 C C . SER A 1 91 ? 9.312 9.539 -6.32 1 62.47 91 SER A C 1
ATOM 708 O O . SER A 1 91 ? 9.883 10.414 -5.66 1 62.47 91 SER A O 1
ATOM 710 N N . SER A 1 92 ? 8.578 9.727 -7.398 1 64.88 92 SER A N 1
ATOM 711 C CA . SER A 1 92 ? 8.398 11.125 -7.777 1 64.88 92 SER A CA 1
ATOM 712 C C . SER A 1 92 ? 7.008 11.633 -7.402 1 64.88 92 SER A C 1
ATOM 714 O O . SER A 1 92 ? 6.012 10.945 -7.637 1 64.88 92 SER A O 1
ATOM 716 N N . LEU A 1 93 ? 6.848 12.219 -6.398 1 65.38 93 LEU A N 1
ATOM 717 C CA . LEU A 1 93 ? 5.582 12.852 -6.043 1 65.38 93 LEU A CA 1
ATOM 718 C C . LEU A 1 93 ? 5.164 13.867 -7.102 1 65.38 93 LEU A C 1
ATOM 720 O O . LEU A 1 93 ? 4.293 14.703 -6.852 1 65.38 93 LEU A O 1
ATOM 724 N N . GLU A 1 94 ? 5.84 13.711 -8.398 1 75.44 94 GLU A N 1
ATOM 725 C CA . GLU A 1 94 ? 5.648 14.781 -9.367 1 75.44 94 GLU A CA 1
ATOM 726 C C . GLU A 1 94 ? 6.148 16.125 -8.82 1 75.44 94 GLU A C 1
ATOM 728 O O . GLU A 1 94 ? 5.5 17.156 -9 1 75.44 94 GLU A O 1
ATOM 733 N N . THR A 1 95 ? 7.105 16.078 -7.961 1 86.94 95 THR A N 1
ATOM 734 C CA . THR A 1 95 ? 7.723 17.234 -7.316 1 86.94 95 THR A CA 1
ATOM 735 C C . THR A 1 95 ? 9.234 17.219 -7.52 1 86.94 95 THR A C 1
ATOM 737 O O . THR A 1 95 ? 9.766 16.359 -8.227 1 86.94 95 THR A O 1
ATOM 740 N N . CYS A 1 96 ? 9.906 18.234 -7.031 1 88.81 96 CYS A N 1
ATOM 741 C CA . CYS A 1 96 ? 11.359 18.297 -7.078 1 88.81 96 CYS A CA 1
ATOM 742 C C . CYS A 1 96 ? 11.984 17.422 -6.004 1 88.81 96 CYS A C 1
ATOM 744 O O . CYS A 1 96 ? 13.211 17.375 -5.871 1 88.81 96 CYS A O 1
ATOM 746 N N . ILE A 1 97 ? 11.203 16.734 -5.223 1 91.75 97 ILE A N 1
ATOM 747 C CA . ILE A 1 97 ? 11.695 15.883 -4.148 1 91.75 97 ILE A CA 1
ATOM 748 C C . ILE A 1 97 ? 12.102 14.523 -4.715 1 91.75 97 ILE A C 1
ATOM 750 O O . ILE A 1 97 ? 11.375 13.945 -5.531 1 91.75 97 ILE A O 1
ATOM 754 N N . ARG A 1 98 ? 13.219 14.078 -4.363 1 88.69 98 ARG A N 1
ATOM 755 C CA . ARG A 1 98 ? 13.688 12.734 -4.691 1 88.69 98 ARG A CA 1
ATOM 756 C C . ARG A 1 98 ? 14.078 11.961 -3.432 1 88.69 98 ARG A C 1
ATOM 758 O O . ARG A 1 98 ? 14.984 12.375 -2.703 1 88.69 98 ARG A O 1
ATOM 765 N N . PHE A 1 99 ? 13.406 10.898 -3.221 1 90.25 99 PHE A N 1
ATOM 766 C CA . PHE A 1 99 ? 13.789 10.023 -2.117 1 90.25 99 PHE A CA 1
ATOM 767 C C . PHE A 1 99 ? 14.859 9.031 -2.561 1 90.25 99 PHE A C 1
ATOM 769 O O . PHE A 1 99 ? 14.672 8.305 -3.539 1 90.25 99 PHE A O 1
ATOM 776 N N . ILE A 1 100 ? 15.961 9.023 -1.796 1 88.44 100 ILE A N 1
ATOM 777 C CA . ILE A 1 100 ? 17.094 8.211 -2.225 1 88.44 100 ILE A CA 1
ATOM 778 C C . ILE A 1 100 ? 17.562 7.336 -1.064 1 88.44 100 ILE A C 1
ATOM 780 O O . ILE A 1 100 ? 17.453 7.73 0.1 1 88.44 100 ILE A O 1
ATOM 784 N N . PRO A 1 101 ? 18.094 6.062 -1.372 1 85.94 101 PRO A N 1
ATOM 785 C CA . PRO A 1 101 ? 18.719 5.289 -0.293 1 85.94 101 PRO A CA 1
ATOM 786 C C . PRO A 1 101 ? 19.859 6.035 0.392 1 85.94 101 PRO A C 1
ATOM 788 O O . PRO A 1 101 ? 20.656 6.695 -0.276 1 85.94 101 PRO A O 1
ATOM 791 N N . ARG A 1 102 ? 19.906 5.992 1.679 1 92.88 102 ARG A N 1
ATOM 792 C CA . ARG A 1 102 ? 20.922 6.676 2.457 1 92.88 102 ARG A CA 1
ATOM 793 C C . ARG A 1 102 ? 22.312 6.074 2.191 1 92.88 102 ARG A C 1
ATOM 795 O O . ARG A 1 102 ? 22.453 4.852 2.121 1 92.88 102 ARG A O 1
ATOM 802 N N . ARG A 1 103 ? 23.266 6.875 2.053 1 91.94 103 ARG A N 1
ATOM 803 C CA . ARG A 1 103 ? 24.672 6.461 2.021 1 91.94 103 ARG A CA 1
ATOM 804 C C . ARG A 1 103 ? 25.406 6.93 3.27 1 91.94 103 ARG A C 1
ATOM 806 O O . ARG A 1 103 ? 25.562 6.168 4.227 1 91.94 103 ARG A O 1
ATOM 813 N N . ARG A 1 104 ? 25.672 8.289 3.361 1 94.38 104 ARG A N 1
ATOM 814 C CA . ARG A 1 104 ? 26.422 8.805 4.5 1 94.38 104 ARG A CA 1
ATOM 815 C C . ARG A 1 104 ? 25.75 10.039 5.09 1 94.38 104 ARG A C 1
ATOM 817 O O . ARG A 1 104 ? 26.281 10.664 6.012 1 94.38 104 ARG A O 1
ATOM 824 N N . GLN A 1 105 ? 24.688 10.406 4.594 1 95.25 105 GLN A N 1
ATOM 825 C CA . GLN A 1 105 ? 24.016 11.617 5.047 1 95.25 105 GLN A CA 1
ATOM 826 C C . GLN A 1 105 ? 23.641 11.531 6.523 1 95.25 105 GLN A C 1
ATOM 828 O O . GLN A 1 105 ? 23.203 10.477 7 1 95.25 105 GLN A O 1
ATOM 833 N N . THR A 1 106 ? 23.75 12.609 7.234 1 95.31 106 THR A N 1
ATOM 834 C CA . THR A 1 106 ? 23.422 12.672 8.656 1 95.31 106 THR A CA 1
ATOM 835 C C . THR A 1 106 ? 21.906 12.648 8.867 1 95.31 106 THR A C 1
ATOM 837 O O . THR A 1 106 ? 21.406 11.891 9.703 1 95.31 106 THR A O 1
ATOM 840 N N . ALA A 1 107 ? 21.281 13.492 8.125 1 95 107 ALA A N 1
ATOM 841 C CA . ALA A 1 107 ? 19.812 13.523 8.195 1 95 107 ALA A CA 1
ATOM 842 C C . ALA A 1 107 ? 19.203 12.508 7.234 1 95 107 ALA A C 1
ATOM 844 O O . ALA A 1 107 ? 19.578 12.438 6.062 1 95 107 ALA A O 1
ATOM 845 N N . TYR A 1 108 ? 18.312 11.68 7.77 1 96.56 108 TYR A N 1
ATOM 846 C CA . TYR A 1 108 ? 17.625 10.719 6.906 1 96.56 108 TYR A CA 1
ATOM 847 C C . TYR A 1 108 ? 16.359 10.195 7.562 1 96.56 108 TYR A C 1
ATOM 849 O O . TYR A 1 108 ? 16.203 10.273 8.781 1 96.56 108 TYR A O 1
ATOM 857 N N . LEU A 1 109 ? 15.5 9.719 6.738 1 96.69 109 LEU A N 1
ATOM 858 C CA . LEU A 1 109 ? 14.289 9.055 7.211 1 96.69 109 LEU A CA 1
ATOM 859 C C . LEU A 1 109 ? 14.555 7.586 7.504 1 96.69 109 LEU A C 1
ATOM 861 O O . LEU A 1 109 ? 15.023 6.848 6.633 1 96.69 109 LEU A O 1
ATOM 865 N N . ASP A 1 110 ? 14.352 7.223 8.758 1 96.62 110 ASP A N 1
ATOM 866 C CA . ASP A 1 110 ? 14.328 5.816 9.141 1 96.62 110 ASP A CA 1
ATOM 867 C C . ASP A 1 110 ? 12.93 5.23 8.992 1 96.62 110 ASP A C 1
ATOM 869 O O . ASP A 1 110 ? 12.117 5.297 9.914 1 96.62 110 ASP A O 1
ATOM 873 N N . ILE A 1 111 ? 12.695 4.625 7.824 1 94.81 111 ILE A N 1
ATOM 874 C CA . ILE A 1 111 ? 11.375 4.082 7.52 1 94.81 111 ILE A CA 1
ATOM 875 C C . ILE A 1 111 ? 11.25 2.668 8.086 1 94.81 111 ILE A C 1
ATOM 877 O O . ILE A 1 111 ? 11.945 1.751 7.641 1 94.81 111 ILE A O 1
ATOM 881 N N . GLN A 1 112 ? 10.312 2.562 9.031 1 93.12 112 GLN A N 1
ATOM 882 C CA . GLN A 1 112 ? 10.242 1.314 9.789 1 93.12 112 GLN A CA 1
ATOM 883 C C . GLN A 1 112 ? 8.797 0.967 10.141 1 93.12 112 GLN A C 1
ATOM 885 O O . GLN A 1 112 ? 7.898 1.796 9.992 1 93.12 112 GLN A O 1
ATOM 890 N N . SER A 1 113 ? 8.625 -0.258 10.578 1 88.94 113 SER A N 1
ATOM 891 C CA . SER A 1 113 ? 7.328 -0.725 11.055 1 88.94 113 SER A CA 1
ATOM 892 C C . SER A 1 113 ? 7.262 -0.708 12.578 1 88.94 113 SER A C 1
ATOM 894 O O . SER A 1 113 ? 7.422 -1.747 13.227 1 88.94 113 SER A O 1
ATOM 896 N N . SER A 1 114 ? 7.113 0.474 13.195 1 84.62 114 SER A N 1
ATOM 897 C CA . SER A 1 114 ? 7.16 0.652 14.648 1 84.62 114 SER A CA 1
ATOM 898 C C . SER A 1 114 ? 5.762 0.847 15.227 1 84.62 114 SER A C 1
ATOM 900 O O . SER A 1 114 ? 5.555 1.7 16.094 1 84.62 114 SER A O 1
ATOM 902 N N . GLY A 1 115 ? 4.832 0.185 14.766 1 80.62 115 GLY A N 1
ATOM 903 C CA . GLY A 1 115 ? 3.492 0.267 15.328 1 80.62 115 GLY A CA 1
ATOM 904 C C . GLY A 1 115 ? 2.711 1.47 14.836 1 80.62 115 GLY A C 1
ATOM 905 O O . GLY A 1 115 ? 2.941 2.594 15.281 1 80.62 115 GLY A O 1
ATOM 906 N N . GLY A 1 116 ? 2.158 1.491 13.727 1 91.75 116 GLY A N 1
ATOM 907 C CA . GLY A 1 116 ? 1.236 2.506 13.242 1 91.75 116 GLY A CA 1
ATOM 908 C C . GLY A 1 116 ? 1.79 3.305 12.078 1 91.75 116 GLY A C 1
ATOM 909 O O . GLY A 1 116 ? 2.773 2.902 11.453 1 91.75 116 GLY A O 1
ATOM 910 N N . CYS A 1 117 ? 1.131 4.418 11.742 1 95.5 117 CYS A N 1
ATOM 911 C CA . CYS A 1 117 ? 1.471 5.34 10.664 1 95.5 117 CYS A CA 1
ATOM 912 C C . CYS A 1 117 ? 1.737 6.738 11.203 1 95.5 117 CYS A C 1
ATOM 914 O O . CYS A 1 117 ? 0.812 7.43 11.641 1 95.5 117 CYS A O 1
ATOM 916 N N . PHE A 1 118 ? 2.963 7.117 11.242 1 96 118 PHE A N 1
ATOM 917 C CA . PHE A 1 118 ? 3.285 8.445 11.742 1 96 118 PHE A CA 1
ATOM 918 C C . PHE A 1 118 ? 4.672 8.883 11.273 1 96 118 PHE A C 1
ATOM 920 O O . PHE A 1 118 ? 5.457 8.055 10.805 1 96 118 PHE A O 1
ATOM 927 N N . SER A 1 119 ? 4.879 10.133 11.367 1 95.88 119 SER A N 1
ATOM 928 C CA . SER A 1 119 ? 6.152 10.711 10.945 1 95.88 119 SER A CA 1
ATOM 929 C C . SER A 1 119 ? 6.5 11.945 11.766 1 95.88 119 SER A C 1
ATOM 931 O O . SER A 1 119 ? 5.625 12.547 12.391 1 95.88 119 SER A O 1
ATOM 933 N N . SER A 1 120 ? 7.762 12.219 11.789 1 92.69 120 SER A N 1
ATOM 934 C CA . SER A 1 120 ? 8.195 13.516 12.289 1 92.69 120 SER A CA 1
ATOM 935 C C . SER A 1 120 ? 7.824 14.633 11.312 1 92.69 120 SER A C 1
ATOM 937 O O . SER A 1 120 ? 7.508 14.367 10.148 1 92.69 120 SER A O 1
ATOM 939 N N . MET A 1 121 ? 7.848 15.852 11.883 1 92.12 121 MET A N 1
ATOM 940 C CA . MET A 1 121 ? 7.57 17.031 11.062 1 92.12 121 MET A CA 1
ATOM 941 C C . MET A 1 121 ? 8.859 17.609 10.492 1 92.12 121 MET A C 1
ATOM 943 O O . MET A 1 121 ? 9.789 17.906 11.234 1 92.12 121 MET A O 1
ATOM 947 N N . GLY A 1 122 ? 8.883 17.75 9.094 1 92.88 122 GLY A N 1
ATOM 948 C CA . GLY A 1 122 ? 10.094 18.297 8.5 1 92.88 122 GLY A CA 1
ATOM 949 C C . GLY A 1 122 ? 11.328 17.469 8.773 1 92.88 122 GLY A C 1
ATOM 950 O O . GLY A 1 122 ? 11.227 16.281 9.078 1 92.88 122 GLY A O 1
ATOM 951 N N . THR A 1 123 ? 12.5 18.094 8.578 1 93.19 123 THR A N 1
ATOM 952 C CA . THR A 1 123 ? 13.758 17.438 8.875 1 93.19 123 THR A CA 1
ATOM 953 C C . THR A 1 123 ? 14.312 17.906 10.219 1 93.19 123 THR A C 1
ATOM 955 O O . THR A 1 123 ? 14.539 19.094 10.422 1 93.19 123 THR A O 1
ATOM 958 N N . VAL A 1 124 ? 14.555 16.984 11.102 1 88.31 124 VAL A N 1
ATOM 959 C CA . VAL A 1 124 ? 15.07 17.328 12.422 1 88.31 124 VAL A CA 1
ATOM 960 C C . VAL A 1 124 ? 16.594 17.375 12.383 1 88.31 124 VAL A C 1
ATOM 962 O O . VAL A 1 124 ? 17.234 17.688 13.391 1 88.31 124 VAL A O 1
ATOM 965 N N . GLY A 1 125 ? 17.219 17.031 11.25 1 89.19 125 GLY A N 1
ATOM 966 C CA . GLY A 1 125 ? 18.656 17.203 11.055 1 89.19 125 GLY A CA 1
ATOM 967 C C . GLY A 1 125 ? 19.453 15.961 11.43 1 89.19 125 GLY A C 1
ATOM 968 O O . GLY A 1 125 ? 20.672 15.992 11.453 1 89.19 125 GLY A O 1
ATOM 969 N N . ASP A 1 126 ? 18.766 14.945 11.789 1 92.31 126 ASP A N 1
ATOM 970 C CA . ASP A 1 126 ? 19.344 13.648 12.148 1 92.31 126 ASP A CA 1
ATOM 971 C C . ASP A 1 126 ? 18.422 12.5 11.742 1 92.31 126 ASP A C 1
ATOM 973 O O . ASP A 1 126 ? 17.5 12.695 10.945 1 92.31 126 ASP A O 1
ATOM 977 N N . ARG A 1 127 ? 18.844 11.344 12.266 1 94.19 127 ARG A N 1
ATOM 978 C CA . ARG A 1 127 ? 17.938 10.219 12.062 1 94.19 127 ARG A CA 1
ATOM 979 C C . ARG A 1 127 ? 16.547 10.539 12.594 1 94.19 127 ARG A C 1
ATOM 981 O O . ARG A 1 127 ? 16.406 11.039 13.711 1 94.19 127 ARG A O 1
ATOM 988 N N . GLN A 1 128 ? 15.555 10.359 11.797 1 94.31 128 GLN A N 1
ATOM 989 C CA . GLN A 1 128 ? 14.188 10.555 12.273 1 94.31 128 GLN A CA 1
ATOM 990 C C . GLN A 1 128 ? 13.273 9.438 11.773 1 94.31 128 GLN A C 1
ATOM 992 O O . GLN A 1 128 ? 13.461 8.914 10.68 1 94.31 128 GLN A O 1
ATOM 997 N N . THR A 1 129 ? 12.273 9.203 12.508 1 93.25 129 THR A N 1
ATOM 998 C CA . THR A 1 129 ? 11.422 8.039 12.281 1 93.25 129 THR A CA 1
ATOM 999 C C . THR A 1 129 ? 10.266 8.398 11.352 1 93.25 129 THR A C 1
ATOM 1001 O O . THR A 1 129 ? 9.648 9.453 11.492 1 93.25 129 THR A O 1
ATOM 1004 N N . LEU A 1 130 ? 10.008 7.613 10.422 1 96.5 130 LEU A N 1
ATOM 1005 C CA . LEU A 1 130 ? 8.766 7.492 9.672 1 96.5 130 LEU A CA 1
ATOM 1006 C C . LEU A 1 130 ? 8.219 6.07 9.758 1 96.5 130 LEU A C 1
ATOM 1008 O O . LEU A 1 130 ? 8.812 5.141 9.203 1 96.5 130 LEU A O 1
ATOM 1012 N N . SER A 1 131 ? 7.145 5.957 10.477 1 95.75 131 SER A N 1
ATOM 1013 C CA . SER A 1 131 ? 6.605 4.625 10.727 1 95.75 131 SER A CA 1
ATOM 1014 C C . SER A 1 131 ? 5.488 4.285 9.742 1 95.75 131 SER A C 1
ATOM 1016 O O . SER A 1 131 ? 4.535 5.051 9.594 1 95.75 131 SER A O 1
ATOM 1018 N N . LEU A 1 132 ? 5.629 3.172 9.078 1 94.12 132 LEU A N 1
ATOM 1019 C CA . LEU A 1 132 ? 4.625 2.543 8.234 1 94.12 132 LEU A CA 1
ATOM 1020 C C . LEU A 1 132 ? 4.402 1.09 8.633 1 94.12 132 LEU A C 1
ATOM 1022 O O . LEU A 1 132 ? 5.055 0.188 8.102 1 94.12 132 LEU A O 1
ATOM 1026 N N . ALA A 1 133 ? 3.447 0.942 9.547 1 89.75 133 ALA A N 1
ATOM 1027 C CA . ALA A 1 133 ? 3.164 -0.434 9.945 1 89.75 133 ALA A CA 1
ATOM 1028 C C . ALA A 1 133 ? 2.822 -1.297 8.734 1 89.75 133 ALA A C 1
ATOM 1030 O O . ALA A 1 133 ? 2.064 -0.874 7.855 1 89.75 133 ALA A O 1
ATOM 1031 N N . GLN A 1 134 ? 3.373 -2.5 8.734 1 84.31 134 GLN A N 1
ATOM 1032 C CA . GLN A 1 134 ? 3.203 -3.393 7.594 1 84.31 134 GLN A CA 1
ATOM 1033 C C . GLN A 1 134 ? 1.726 -3.637 7.301 1 84.31 134 GLN A C 1
ATOM 1035 O O . GLN A 1 134 ? 1.307 -3.631 6.141 1 84.31 134 GLN A O 1
ATOM 1040 N N . PHE A 1 135 ? 1.122 -3.814 8.492 1 78.69 135 PHE A N 1
ATOM 1041 C CA . PHE A 1 135 ? -0.308 -4.059 8.352 1 78.69 135 PHE A CA 1
ATOM 1042 C C . PHE A 1 135 ? -1.099 -2.77 8.539 1 78.69 135 PHE A C 1
ATOM 1044 O O . PHE A 1 135 ? -1.004 -2.123 9.578 1 78.69 135 PHE A O 1
ATOM 1051 N N . GLY A 1 136 ? -1.627 -2.191 7.387 1 83 136 GLY A N 1
ATOM 1052 C CA . GLY A 1 136 ? -2.516 -1.043 7.484 1 83 136 GLY A CA 1
ATOM 1053 C C . GLY A 1 136 ? -1.943 0.208 6.844 1 83 136 GLY A C 1
ATOM 1054 O O . GLY A 1 136 ? -2.678 1 6.25 1 83 136 GLY A O 1
ATOM 1055 N N . CYS A 1 137 ? -0.615 0.344 6.984 1 90.88 137 CYS A N 1
ATOM 1056 C CA . CYS A 1 137 ? -0.088 1.653 6.621 1 90.88 137 CYS A CA 1
ATOM 1057 C C . CYS A 1 137 ? 0.563 1.615 5.242 1 90.88 137 CYS A C 1
ATOM 1059 O O . CYS A 1 137 ? 0.785 2.66 4.629 1 90.88 137 CYS A O 1
ATOM 1061 N N . VAL A 1 138 ? 0.944 0.457 4.84 1 89.38 138 VAL A N 1
ATOM 1062 C CA . VAL A 1 138 ? 1.591 0.369 3.533 1 89.38 138 VAL A CA 1
ATOM 1063 C C . VAL A 1 138 ? 0.542 0.477 2.43 1 89.38 138 VAL A C 1
ATOM 1065 O O . VAL A 1 138 ? 0.146 -0.532 1.84 1 89.38 138 VAL A O 1
ATOM 1068 N N . GLN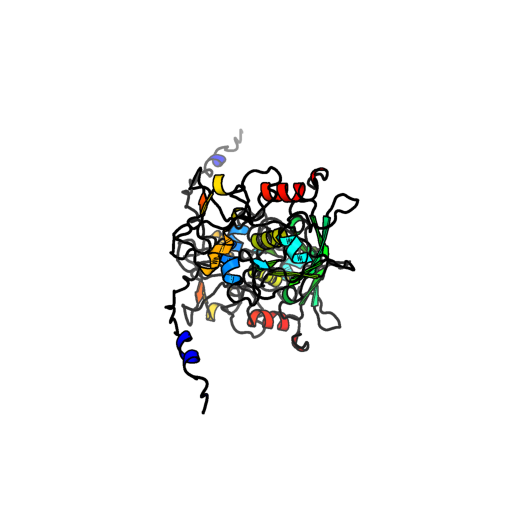 A 1 139 ? 0.135 1.691 2.188 1 88.62 139 GLN A N 1
ATOM 1069 C CA . GLN A 1 139 ? -0.801 2.135 1.16 1 88.62 139 GLN A CA 1
ATOM 1070 C C . GLN A 1 139 ? -0.328 3.432 0.509 1 88.62 139 GLN A C 1
ATOM 1072 O O . GLN A 1 139 ? 0.175 4.328 1.19 1 88.62 139 GLN A O 1
ATOM 1077 N N . HIS A 1 140 ? -0.547 3.535 -0.761 1 88.19 140 HIS A N 1
ATOM 1078 C CA . HIS A 1 140 ? 0.004 4.641 -1.537 1 88.19 140 HIS A CA 1
ATOM 1079 C C . HIS A 1 140 ? -0.339 5.984 -0.903 1 88.19 140 HIS A C 1
ATOM 1081 O O . HIS A 1 140 ? 0.549 6.801 -0.653 1 88.19 140 HIS A O 1
ATOM 1087 N N . GLY A 1 141 ? -1.577 6.195 -0.667 1 90.19 141 GLY A N 1
ATOM 1088 C CA . GLY A 1 141 ? -2.016 7.457 -0.096 1 90.19 141 GLY A CA 1
ATOM 1089 C C . GLY A 1 141 ? -1.43 7.727 1.276 1 90.19 141 GLY A C 1
ATOM 1090 O O . GLY A 1 141 ? -1.024 8.852 1.575 1 90.19 141 GLY A O 1
ATOM 1091 N N . ILE A 1 142 ? -1.357 6.723 2.117 1 93.19 142 ILE A N 1
ATOM 1092 C CA . ILE A 1 142 ? -0.837 6.871 3.473 1 93.19 142 ILE A CA 1
ATOM 1093 C C . ILE A 1 142 ? 0.665 7.141 3.422 1 93.19 142 ILE A C 1
ATOM 1095 O O . ILE A 1 142 ? 1.179 7.965 4.18 1 93.19 142 ILE A O 1
ATOM 1099 N N . ILE A 1 143 ? 1.312 6.43 2.553 1 92.94 143 ILE A N 1
ATOM 1100 C CA . ILE A 1 143 ? 2.742 6.652 2.381 1 92.94 143 ILE A CA 1
ATOM 1101 C C . ILE A 1 143 ? 2.998 8.109 2.016 1 92.94 143 ILE A C 1
ATOM 1103 O O . ILE A 1 143 ? 3.801 8.789 2.664 1 92.94 143 ILE A O 1
ATOM 1107 N N . GLN A 1 144 ? 2.273 8.625 1.027 1 93.44 144 GLN A N 1
ATOM 1108 C CA . GLN A 1 144 ? 2.443 10.016 0.619 1 93.44 144 GLN A CA 1
ATOM 1109 C C . GLN A 1 144 ? 2.078 10.969 1.752 1 93.44 144 GLN A C 1
ATOM 1111 O O . GLN A 1 144 ? 2.752 11.984 1.959 1 93.44 144 GLN A O 1
ATOM 1116 N N . HIS A 1 145 ? 1.066 10.656 2.461 1 95.75 145 HIS A N 1
ATOM 1117 C CA . HIS A 1 145 ? 0.618 11.445 3.6 1 95.75 145 HIS A CA 1
ATOM 1118 C C . HIS A 1 145 ? 1.729 11.602 4.633 1 95.75 145 HIS A C 1
ATOM 1120 O O . HIS A 1 145 ? 2.061 12.727 5.027 1 95.75 145 HIS A O 1
ATOM 1126 N N . GLU A 1 146 ? 2.357 10.438 4.996 1 96.31 146 GLU A N 1
ATOM 1127 C CA . GLU A 1 146 ? 3.422 10.477 5.996 1 96.31 146 GLU A CA 1
ATOM 1128 C C . GLU A 1 146 ? 4.668 11.164 5.449 1 96.31 146 GLU A C 1
ATOM 1130 O O . GLU A 1 146 ? 5.383 11.844 6.188 1 96.31 146 GLU A O 1
ATOM 1135 N N . LEU A 1 147 ? 4.91 10.977 4.203 1 94.94 147 LEU A N 1
ATOM 1136 C CA . LEU A 1 147 ? 6.047 11.656 3.588 1 94.94 147 LEU A CA 1
ATOM 1137 C C . LEU A 1 147 ? 5.844 13.164 3.596 1 94.94 147 LEU A C 1
ATOM 1139 O O . LEU A 1 147 ? 6.797 13.922 3.795 1 94.94 147 LEU A O 1
ATOM 1143 N N . LEU A 1 148 ? 4.637 13.617 3.357 1 94.88 148 LEU A N 1
ATOM 1144 C CA . LEU A 1 148 ? 4.355 15.055 3.361 1 94.88 148 LEU A CA 1
ATOM 1145 C C . LEU A 1 148 ? 4.586 15.648 4.746 1 94.88 148 LEU A C 1
ATOM 1147 O O . LEU A 1 148 ? 5.086 16.766 4.867 1 94.88 148 LEU A O 1
ATOM 1151 N N . HIS A 1 149 ? 4.223 14.898 5.781 1 94.88 149 HIS A N 1
ATOM 1152 C CA . HIS A 1 149 ? 4.594 15.352 7.117 1 94.88 149 HIS A CA 1
ATOM 1153 C C . HIS A 1 149 ? 6.105 15.523 7.242 1 94.88 149 HIS A C 1
ATOM 1155 O O . HIS A 1 149 ? 6.578 16.531 7.758 1 94.88 149 HIS A O 1
ATOM 1161 N N . SER A 1 150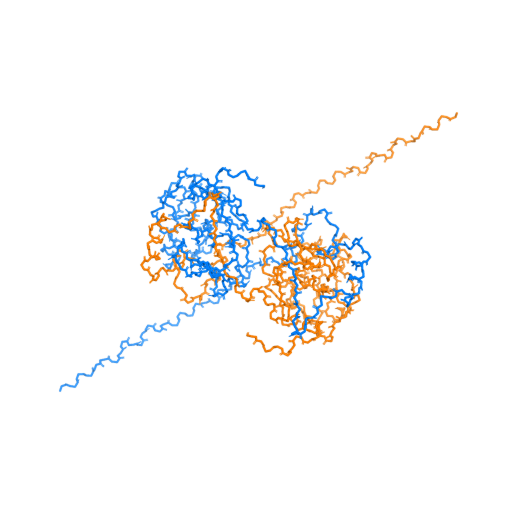 ? 6.832 14.547 6.762 1 95 150 SER A N 1
ATOM 1162 C CA . SER A 1 150 ? 8.289 14.586 6.855 1 95 150 SER A CA 1
ATOM 1163 C C . SER A 1 150 ? 8.867 15.727 6.02 1 95 150 SER A C 1
ATOM 1165 O O . SER A 1 150 ? 10.031 16.094 6.188 1 95 150 SER A O 1
ATOM 1167 N N . LEU A 1 151 ? 8.062 16.219 5.137 1 92.88 151 LEU A N 1
ATOM 1168 C CA . LEU A 1 151 ? 8.484 17.344 4.316 1 92.88 151 LEU A CA 1
ATOM 1169 C C . LEU A 1 151 ? 8.062 18.672 4.949 1 92.88 151 LEU A C 1
ATOM 1171 O O . LEU A 1 151 ? 8.438 19.734 4.465 1 92.88 151 LEU A O 1
ATOM 1175 N N . GLY A 1 152 ? 7.227 18.625 5.969 1 92.5 152 GLY A N 1
ATOM 1176 C CA . GLY A 1 152 ? 6.957 19.844 6.719 1 92.5 152 GLY A CA 1
ATOM 1177 C C . GLY A 1 152 ? 5.504 20.281 6.645 1 92.5 152 GLY A C 1
ATOM 1178 O O . GLY A 1 152 ? 5.172 21.406 7.004 1 92.5 152 GLY A O 1
ATOM 1179 N N . PHE A 1 153 ? 4.602 19.422 6.238 1 92.56 153 PHE A N 1
ATOM 1180 C CA . PHE A 1 153 ? 3.223 19.844 6.027 1 92.56 153 PHE A CA 1
ATOM 1181 C C . PHE A 1 153 ? 2.33 19.359 7.168 1 92.56 153 PHE A C 1
ATOM 1183 O O . PHE A 1 153 ? 2.381 18.188 7.551 1 92.56 153 PHE A O 1
ATOM 1190 N N . HIS A 1 154 ? 1.535 20.312 7.707 1 93.38 154 HIS A N 1
ATOM 1191 C CA . HIS A 1 154 ? 0.429 19.969 8.594 1 93.38 154 HIS A CA 1
ATOM 1192 C C . HIS A 1 154 ? -0.771 19.453 7.809 1 93.38 154 HIS A C 1
ATOM 1194 O O . HIS A 1 154 ? -0.772 19.484 6.574 1 93.38 154 HIS A O 1
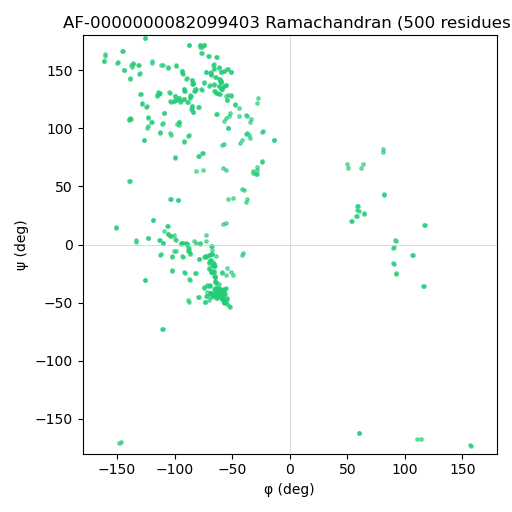ATOM 1200 N N . HIS A 1 155 ? -1.697 18.984 8.57 1 96.56 155 HIS A N 1
ATOM 1201 C CA . HIS A 1 155 ? -2.949 18.609 7.922 1 96.56 155 HIS A CA 1
ATOM 1202 C C . HIS A 1 155 ? -3.658 19.828 7.34 1 96.56 155 HIS A C 1
ATOM 1204 O O . HIS A 1 155 ? -3.537 20.938 7.867 1 96.56 155 HIS A O 1
ATOM 1210 N N . GLU A 1 156 ? -4.402 19.531 6.297 1 97.44 156 GLU A N 1
ATOM 1211 C CA . GLU A 1 156 ? -5.109 20.609 5.602 1 97.44 156 GLU A CA 1
ATOM 1212 C C . GLU A 1 156 ? -6.145 21.266 6.512 1 97.44 156 GLU A C 1
ATOM 1214 O O . GLU A 1 156 ? -6.258 22.5 6.543 1 97.44 156 GLU A O 1
ATOM 1219 N N . HIS A 1 157 ? -6.84 20.516 7.324 1 97.56 157 HIS A N 1
ATOM 1220 C CA . HIS A 1 157 ? -7.91 21.062 8.148 1 97.56 157 HIS A CA 1
ATOM 1221 C C . HIS A 1 157 ? -7.352 21.906 9.297 1 97.56 157 HIS A C 1
ATOM 1223 O O . HIS A 1 157 ? -8.094 22.625 9.961 1 97.56 157 HIS A O 1
ATOM 1229 N N . ASN A 1 158 ? -6.098 21.844 9.5 1 96.38 158 ASN A N 1
ATOM 1230 C CA . ASN A 1 158 ? -5.469 22.609 10.57 1 96.38 158 ASN A CA 1
ATOM 1231 C C . ASN A 1 158 ? -4.957 23.969 10.062 1 96.38 158 ASN A C 1
ATOM 1233 O O . ASN A 1 158 ? -4.375 24.734 10.828 1 96.38 158 ASN A O 1
ATOM 1237 N N . ARG A 1 159 ? -5.148 24.266 8.875 1 96 159 ARG A N 1
ATOM 1238 C CA . ARG A 1 159 ? -4.691 25.516 8.289 1 96 159 ARG A CA 1
ATOM 1239 C C . ARG A 1 159 ? -5.191 26.719 9.102 1 96 159 ARG A C 1
ATOM 1241 O O . ARG A 1 159 ? -6.301 26.688 9.633 1 96 159 ARG A O 1
ATOM 1248 N N . SER A 1 160 ? -4.391 27.734 9.023 1 94.75 160 SER A N 1
ATOM 1249 C CA . SER A 1 160 ? -4.707 28.969 9.758 1 94.75 160 SER A CA 1
ATOM 1250 C C . SER A 1 160 ? -5.977 29.609 9.219 1 94.75 160 SER A C 1
ATOM 1252 O O . SER A 1 160 ? -6.699 30.281 9.961 1 94.75 160 SER A O 1
ATOM 1254 N N . ASP A 1 161 ? -6.348 29.438 7.969 1 96.5 161 ASP A N 1
ATOM 1255 C CA . ASP A 1 161 ? -7.488 30.094 7.344 1 96.5 161 ASP A CA 1
ATOM 1256 C C . ASP A 1 161 ? -8.648 29.125 7.148 1 96.5 161 ASP A C 1
ATOM 1258 O O . ASP A 1 161 ? -9.602 29.422 6.43 1 96.5 161 ASP A O 1
ATOM 1262 N N . ARG A 1 162 ? -8.625 27.984 7.812 1 97.12 162 ARG A N 1
ATOM 1263 C CA . ARG A 1 162 ? -9.539 26.891 7.512 1 97.12 162 ARG A CA 1
ATOM 1264 C C . ARG A 1 162 ? -10.977 27.266 7.828 1 97.12 162 ARG A C 1
ATOM 1266 O O . ARG A 1 162 ? -11.914 26.719 7.242 1 97.12 162 ARG A O 1
ATOM 1273 N N . ASP A 1 163 ? -11.258 28.25 8.727 1 97.5 163 ASP A N 1
ATOM 1274 C CA . ASP A 1 163 ? -12.602 28.531 9.211 1 97.5 163 ASP A CA 1
ATOM 1275 C C . ASP A 1 163 ? -13.461 29.156 8.117 1 97.5 163 ASP A C 1
ATOM 1277 O O . ASP A 1 163 ? -14.688 29.219 8.227 1 97.5 163 ASP A O 1
ATOM 1281 N N . GLN A 1 164 ? -12.844 29.609 7.102 1 96.94 164 GLN A N 1
ATOM 1282 C CA . GLN A 1 164 ? -13.562 30.125 5.945 1 96.94 164 GLN A CA 1
ATOM 1283 C C . GLN A 1 164 ? -14.07 28.984 5.062 1 96.94 164 GLN A C 1
ATOM 1285 O O . GLN A 1 164 ? -14.922 29.188 4.199 1 96.94 164 GLN A O 1
ATOM 1290 N N . TYR A 1 165 ? -13.617 27.781 5.277 1 97.94 165 TYR A N 1
ATOM 1291 C CA . TYR A 1 165 ? -13.828 26.719 4.297 1 97.94 165 TYR A CA 1
ATOM 1292 C C . TYR A 1 165 ? -14.5 25.5 4.934 1 97.94 165 TYR A C 1
ATOM 1294 O O . TYR A 1 165 ? -15.211 24.75 4.266 1 97.94 165 TYR A O 1
ATOM 1302 N N . ILE A 1 166 ? -14.219 25.297 6.195 1 98.5 166 ILE A N 1
ATOM 1303 C CA . ILE A 1 166 ? -14.805 24.172 6.902 1 98.5 166 ILE A CA 1
ATOM 1304 C C . ILE A 1 166 ? -15.289 24.609 8.281 1 98.5 166 ILE A C 1
ATOM 1306 O O . ILE A 1 166 ? -14.82 25.625 8.812 1 98.5 166 ILE A O 1
ATOM 1310 N N . ARG A 1 167 ? -16.219 23.875 8.758 1 98.5 167 ARG A N 1
ATOM 1311 C CA . ARG A 1 167 ? -16.688 24 10.141 1 98.5 167 ARG A CA 1
ATOM 1312 C C . ARG A 1 167 ? -16.344 22.75 10.938 1 98.5 167 ARG A C 1
ATOM 1314 O O . ARG A 1 167 ? -16.562 21.625 10.484 1 98.5 167 ARG A O 1
ATOM 1321 N N . ILE A 1 168 ? -15.758 22.984 12.078 1 98.44 168 ILE A N 1
ATOM 1322 C CA . ILE A 1 168 ? -15.516 21.891 13.008 1 98.44 168 ILE A CA 1
ATOM 1323 C C . ILE A 1 168 ? -16.719 21.719 13.922 1 98.44 168 ILE A C 1
ATOM 1325 O O . ILE A 1 168 ? -17.156 22.672 14.57 1 98.44 168 ILE A O 1
ATOM 1329 N N . ASN A 1 169 ? -17.25 20.531 13.891 1 98.31 169 ASN A N 1
ATOM 1330 C CA . ASN A 1 169 ? -18.344 20.219 14.789 1 98.31 169 ASN A CA 1
ATOM 1331 C C . ASN A 1 169 ? -17.844 19.609 16.094 1 98.31 169 ASN A C 1
ATOM 1333 O O . ASN A 1 169 ? -17.906 18.391 16.281 1 98.31 169 ASN A O 1
ATOM 1337 N N . TRP A 1 170 ? -17.547 20.453 17.047 1 98.12 170 TRP A N 1
ATOM 1338 C CA . TRP A 1 170 ? -16.812 20.109 18.25 1 98.12 170 TRP A CA 1
ATOM 1339 C C . TRP A 1 170 ? -17.594 19.109 19.094 1 98.12 170 TRP A C 1
ATOM 1341 O O . TRP A 1 170 ? -17.016 18.234 19.75 1 98.12 170 TRP A O 1
ATOM 1351 N N . GLN A 1 171 ? -18.859 19.156 19.078 1 97.94 171 GLN A N 1
ATOM 1352 C CA . GLN A 1 171 ? -19.703 18.312 19.922 1 97.94 171 GLN A CA 1
ATOM 1353 C C . GLN A 1 171 ? -19.578 16.844 19.531 1 97.94 171 GLN A C 1
ATOM 1355 O O . GLN A 1 171 ? -19.922 15.961 20.312 1 97.94 171 GLN A O 1
ATOM 1360 N N . TYR A 1 172 ? -19.078 16.656 18.328 1 97.75 172 TYR A N 1
ATOM 1361 C CA . TYR A 1 172 ? -19.031 15.273 17.859 1 97.75 172 TYR A CA 1
ATOM 1362 C C . TYR A 1 172 ? -17.609 14.734 17.891 1 97.75 172 TYR A C 1
ATOM 1364 O O . TYR A 1 172 ? -17.328 13.641 17.391 1 97.75 172 TYR A O 1
ATOM 1372 N N . ILE A 1 173 ? -16.688 15.43 18.469 1 96 173 ILE A N 1
ATOM 1373 C CA . ILE A 1 173 ? -15.297 15.008 18.531 1 96 173 ILE A CA 1
ATOM 1374 C C . ILE A 1 173 ? -15.008 14.391 19.891 1 96 173 ILE A C 1
ATOM 1376 O O . ILE A 1 173 ? -15.383 14.938 20.922 1 96 173 ILE A O 1
ATOM 1380 N N . TYR A 1 174 ? -14.438 13.172 19.922 1 92.19 174 TYR A N 1
ATOM 1381 C CA . TYR A 1 174 ? -14 12.602 21.188 1 92.19 174 TYR A CA 1
ATOM 1382 C C . TYR A 1 174 ? -13.125 13.594 21.953 1 92.19 174 TYR A C 1
ATOM 1384 O O . TYR A 1 174 ? -12.305 14.289 21.359 1 92.19 174 TYR A O 1
ATOM 1392 N N . ASN A 1 175 ? -13.203 13.516 23.234 1 93.25 175 ASN A N 1
ATOM 1393 C CA . ASN A 1 175 ? -12.477 14.461 24.078 1 93.25 175 ASN A CA 1
ATOM 1394 C C . ASN A 1 175 ? -10.969 14.344 23.891 1 93.25 175 ASN A C 1
ATOM 1396 O O . ASN A 1 175 ? -10.266 15.352 23.844 1 93.25 175 ASN A O 1
ATOM 1400 N N . TYR A 1 176 ? -10.492 13.18 23.703 1 87.44 176 TYR A N 1
ATOM 1401 C CA . TYR A 1 176 ? -9.055 12.961 23.625 1 87.44 176 TYR A CA 1
ATOM 1402 C C . TYR A 1 176 ? -8.5 13.453 22.297 1 87.44 176 TYR A C 1
ATOM 1404 O O . TYR A 1 176 ? -7.285 13.57 22.125 1 87.44 176 TYR A O 1
ATOM 1412 N N . ALA A 1 177 ? -9.406 13.812 21.297 1 92.38 177 ALA A N 1
ATOM 1413 C CA . ALA A 1 177 ? -8.961 14.156 19.953 1 92.38 177 ALA A CA 1
ATOM 1414 C C . ALA A 1 177 ? -9.156 15.648 19.672 1 92.38 177 ALA A C 1
ATOM 1416 O O . ALA A 1 177 ? -8.828 16.125 18.578 1 92.38 177 ALA A O 1
ATOM 1417 N N . VAL A 1 178 ? -9.641 16.391 20.625 1 95.06 178 VAL A N 1
ATOM 1418 C CA . VAL A 1 178 ? -9.992 17.797 20.438 1 95.06 178 VAL A CA 1
ATOM 1419 C C . VAL A 1 178 ? -8.773 18.578 19.953 1 95.06 178 VAL A C 1
ATOM 1421 O O . VAL A 1 178 ? -8.883 19.422 19.062 1 95.06 178 VAL A O 1
ATOM 1424 N N . GLU A 1 179 ? -7.609 18.25 20.469 1 92.88 179 GLU A N 1
ATOM 1425 C CA . GLU A 1 179 ? -6.395 18.984 20.125 1 92.88 179 GLU A CA 1
ATOM 1426 C C . GLU A 1 179 ? -6.016 18.766 18.672 1 92.88 179 GLU A C 1
ATOM 1428 O O . GLU A 1 179 ? -5.395 19.625 18.047 1 92.88 179 GLU A O 1
ATOM 1433 N N . ASN A 1 180 ? -6.441 17.688 18.062 1 94.06 180 ASN A N 1
ATOM 1434 C CA . ASN A 1 180 ? -6.117 17.359 16.672 1 94.06 180 ASN A CA 1
ATOM 1435 C C . ASN A 1 180 ? -6.82 18.281 15.695 1 94.06 180 ASN A C 1
ATOM 1437 O O . ASN A 1 180 ? -6.48 18.328 14.508 1 94.06 180 ASN A O 1
ATOM 1441 N N . PHE A 1 181 ? -7.734 19.094 16.172 1 97.06 181 PHE A N 1
ATOM 1442 C CA . PHE A 1 181 ? -8.562 19.906 15.297 1 97.06 181 PHE A CA 1
ATOM 1443 C C . PHE A 1 181 ? -8.25 21.391 15.477 1 97.06 181 PHE A C 1
ATOM 1445 O O . PHE A 1 181 ? -8.906 22.234 14.875 1 97.06 181 PHE A O 1
ATOM 1452 N N . GLN A 1 182 ? -7.277 21.656 16.281 1 95.75 182 GLN A N 1
ATOM 1453 C CA . GLN A 1 182 ? -6.902 23.047 16.484 1 95.75 182 GLN A CA 1
ATOM 1454 C C . GLN A 1 182 ? -6.184 23.609 15.258 1 95.75 182 GLN A C 1
ATOM 1456 O O . GLN A 1 182 ? -5.461 22.891 14.57 1 95.75 182 GLN A O 1
ATOM 1461 N N . LYS A 1 183 ? -6.371 24.891 15.039 1 95.31 183 LYS A N 1
ATOM 1462 C CA . LYS A 1 183 ? -5.645 25.562 13.969 1 95.31 183 LYS A CA 1
ATOM 1463 C C . LYS A 1 183 ? -4.156 25.656 14.297 1 95.31 183 LYS A C 1
ATOM 1465 O O . LYS A 1 183 ? -3.775 25.781 15.461 1 95.31 183 LYS A O 1
ATOM 1470 N N . GLN A 1 184 ? -3.422 25.562 13.266 1 91.5 184 GLN A N 1
ATOM 1471 C CA . GLN A 1 184 ? -1.988 25.812 13.367 1 91.5 184 GLN A CA 1
ATOM 1472 C C . GLN A 1 184 ? -1.612 27.109 12.648 1 91.5 184 GLN A C 1
ATOM 1474 O O . GLN A 1 184 ? -2.373 27.609 11.82 1 91.5 184 GLN A O 1
ATOM 1479 N N . ASP A 1 185 ? -0.524 27.703 13.078 1 87.94 185 ASP A N 1
ATOM 1480 C CA . ASP A 1 185 ? -0.001 28.891 12.391 1 87.94 185 ASP A CA 1
ATOM 1481 C C . ASP A 1 185 ? 0.769 28.484 11.133 1 87.94 185 ASP A C 1
ATOM 1483 O O . ASP A 1 185 ? 1.999 28.547 11.102 1 87.94 185 ASP A O 1
ATOM 1487 N N . THR A 1 186 ? -0.005 28.125 10.07 1 87.75 186 THR A N 1
ATOM 1488 C CA . THR A 1 186 ? 0.607 27.578 8.859 1 87.75 186 THR A CA 1
ATOM 1489 C C . THR A 1 186 ? 0.879 28.688 7.848 1 87.75 186 THR A C 1
ATOM 1491 O O . THR A 1 186 ? 0.196 29.719 7.84 1 87.75 186 THR A O 1
ATOM 1494 N N . ASN A 1 187 ? 1.933 28.469 7.078 1 83.19 187 ASN A N 1
ATOM 1495 C CA . ASN A 1 187 ? 2.09 29.188 5.82 1 83.19 187 ASN A CA 1
ATOM 1496 C C . ASN A 1 187 ? 1.312 28.516 4.691 1 83.19 187 ASN A C 1
ATOM 1498 O O . ASN A 1 187 ? 1.656 27.422 4.262 1 83.19 187 ASN A O 1
ATOM 1502 N N . ASN A 1 188 ? 0.366 29.156 4.215 1 90.69 188 ASN A N 1
ATOM 1503 C CA . ASN A 1 188 ? -0.541 28.531 3.262 1 90.69 188 ASN A CA 1
ATOM 1504 C C . ASN A 1 188 ? -0.057 28.703 1.825 1 90.69 188 ASN A C 1
ATOM 1506 O O . ASN A 1 188 ? -0.693 28.219 0.888 1 90.69 188 ASN A O 1
ATOM 1510 N N . LEU A 1 189 ? 1.109 29.391 1.682 1 88 189 LEU A N 1
ATOM 1511 C CA . LEU A 1 189 ? 1.866 29.469 0.437 1 88 189 LEU A CA 1
ATOM 1512 C C . LEU A 1 189 ? 1.019 30.062 -0.679 1 88 189 LEU A C 1
ATOM 1514 O O . LEU A 1 189 ? 1.171 29.703 -1.847 1 88 189 LEU A O 1
ATOM 1518 N N . ASN A 1 190 ? -0.014 30.859 -0.283 1 92.69 190 ASN A N 1
ATOM 1519 C CA . ASN A 1 190 ? -0.925 31.516 -1.22 1 92.69 190 ASN A CA 1
ATOM 1520 C C . ASN A 1 190 ? -1.645 30.484 -2.1 1 92.69 190 ASN A C 1
ATOM 1522 O O . ASN A 1 190 ? -1.767 30.688 -3.311 1 92.69 190 ASN A O 1
ATOM 1526 N N . THR A 1 191 ? -1.928 29.344 -1.597 1 94.94 191 THR A N 1
ATOM 1527 C CA . THR A 1 191 ? -2.715 28.344 -2.301 1 94.94 191 THR A CA 1
ATOM 1528 C C . THR A 1 191 ? -4.121 28.25 -1.719 1 94.94 191 THR A C 1
ATOM 1530 O O . THR A 1 191 ? -4.344 28.609 -0.559 1 94.94 191 THR A O 1
ATOM 1533 N N . ALA A 1 192 ? -5.059 27.844 -2.551 1 96 192 ALA A N 1
ATOM 1534 C CA . ALA A 1 192 ? -6.441 27.672 -2.115 1 96 192 ALA A CA 1
ATOM 1535 C C . ALA A 1 192 ? -6.555 26.531 -1.106 1 96 192 ALA A C 1
ATOM 1537 O O . ALA A 1 192 ? -5.664 25.688 -1.017 1 96 192 ALA A O 1
ATOM 1538 N N . TYR A 1 193 ? -7.637 26.688 -0.291 1 97.25 193 TYR A N 1
ATOM 1539 C CA . TYR A 1 193 ? -7.949 25.531 0.552 1 97.25 193 TYR A CA 1
ATOM 1540 C C . TYR A 1 193 ? -8.227 24.297 -0.294 1 97.25 193 TYR A C 1
ATOM 1542 O O . TYR A 1 193 ? -8.953 24.375 -1.292 1 97.25 193 TYR A O 1
ATOM 1550 N N . ASP A 1 194 ? -7.629 23.125 0.08 1 97.94 194 ASP A N 1
ATOM 1551 C CA . ASP A 1 194 ? -7.648 21.938 -0.773 1 97.94 194 ASP A CA 1
ATOM 1552 C C . ASP A 1 194 ? -8.492 20.828 -0.151 1 97.94 194 ASP A C 1
ATOM 1554 O O . ASP A 1 194 ? -7.973 20 0.593 1 97.94 194 ASP A O 1
ATOM 1558 N N . TYR A 1 195 ? -9.734 20.75 -0.569 1 97.5 195 TYR A N 1
ATOM 1559 C CA . TYR A 1 195 ? -10.633 19.719 -0.059 1 97.5 195 TYR A CA 1
ATOM 1560 C C . TYR A 1 195 ? -10.164 18.328 -0.47 1 97.5 195 TYR A C 1
ATOM 1562 O O . TYR A 1 195 ? -10.508 17.328 0.173 1 97.5 195 TYR A O 1
ATOM 1570 N N . SER A 1 196 ? -9.328 18.25 -1.455 1 95.44 196 SER A N 1
ATOM 1571 C CA . SER A 1 196 ? -8.922 16.953 -2 1 95.44 196 SER A CA 1
ATOM 1572 C C . SER A 1 196 ? -7.52 16.578 -1.533 1 95.44 196 SER A C 1
ATOM 1574 O O . SER A 1 196 ? -6.957 15.578 -1.989 1 95.44 196 SER A O 1
ATOM 1576 N N . SER A 1 197 ? -6.996 17.375 -0.625 1 96.75 197 SER A N 1
ATOM 1577 C CA . SER A 1 197 ? -5.656 17.094 -0.117 1 96.75 197 SER A CA 1
ATOM 1578 C C . SER A 1 197 ? -5.598 15.711 0.536 1 96.75 197 SER A C 1
ATOM 1580 O O . SER A 1 197 ? -6.508 15.328 1.273 1 96.75 197 SER A O 1
ATOM 1582 N N . VAL A 1 198 ? -4.48 15 0.284 1 95.19 198 VAL A N 1
ATOM 1583 C CA . VAL A 1 198 ? -4.254 13.734 0.97 1 95.19 198 VAL A CA 1
ATOM 1584 C C . VAL A 1 198 ? -4.02 13.984 2.457 1 95.19 198 VAL A C 1
ATOM 1586 O O . VAL A 1 198 ? -4.109 13.062 3.271 1 95.19 198 VAL A O 1
ATOM 1589 N N . MET A 1 199 ? -3.898 15.258 2.824 1 97.19 199 MET A N 1
ATOM 1590 C CA . MET A 1 199 ? -3.631 15.664 4.203 1 97.19 199 MET A CA 1
ATOM 1591 C C . MET A 1 199 ? -4.914 16.094 4.902 1 97.19 199 MET A C 1
ATOM 1593 O O . MET A 1 199 ? -4.871 16.625 6.008 1 97.19 199 MET A O 1
ATOM 1597 N N . HIS A 1 200 ? -6.023 15.977 4.277 1 97.75 200 HIS A N 1
ATOM 1598 C CA . HIS A 1 200 ? -7.289 16.391 4.875 1 97.75 200 HIS A CA 1
ATOM 1599 C C . HIS A 1 200 ? -7.949 15.227 5.613 1 97.75 200 HIS A C 1
ATOM 1601 O O . HIS A 1 200 ? -8.062 14.125 5.07 1 97.75 200 HIS A O 1
ATOM 1607 N N . TYR A 1 201 ? -8.383 15.5 6.84 1 96.5 201 TYR A N 1
ATOM 1608 C CA . TYR A 1 201 ? -9.18 14.508 7.555 1 96.5 201 TYR A CA 1
ATOM 1609 C C . TYR A 1 201 ? -10.477 14.211 6.812 1 96.5 201 TYR A C 1
ATOM 1611 O O . TYR A 1 201 ? -10.953 15.039 6.035 1 96.5 201 TYR A O 1
ATOM 1619 N N . ASP A 1 202 ? -11 13 7.004 1 94.31 202 ASP A N 1
ATOM 1620 C CA . ASP A 1 202 ? -12.328 12.727 6.473 1 94.31 202 ASP A CA 1
ATOM 1621 C C . ASP A 1 202 ? -13.406 13.398 7.312 1 94.31 202 ASP A C 1
ATOM 1623 O O . ASP A 1 202 ? -13.125 13.922 8.391 1 94.31 202 ASP A O 1
ATOM 1627 N N . ARG A 1 203 ? -14.57 13.352 6.852 1 95.12 203 ARG A N 1
ATOM 1628 C CA . ARG A 1 203 ? -15.68 14.117 7.41 1 95.12 203 ARG A CA 1
ATOM 1629 C C . ARG A 1 203 ? -16.062 13.602 8.789 1 95.12 203 ARG A C 1
ATOM 1631 O O . ARG A 1 203 ? -16.641 14.336 9.602 1 95.12 203 ARG A O 1
ATOM 1638 N N . THR A 1 204 ? -15.75 12.32 9.094 1 93.56 204 THR A N 1
ATOM 1639 C CA . THR A 1 204 ? -16.188 11.742 10.359 1 93.56 204 THR A CA 1
ATOM 1640 C C . THR A 1 204 ? -14.992 11.328 11.211 1 93.56 204 THR A C 1
ATOM 1642 O O . THR A 1 204 ? -15.109 10.461 12.078 1 93.56 204 THR A O 1
ATOM 1645 N N . ALA A 1 205 ? -13.875 11.906 10.93 1 92.62 205 ALA A N 1
ATOM 1646 C CA . ALA A 1 205 ? -12.664 11.617 11.695 1 92.62 205 ALA A CA 1
ATOM 1647 C C . ALA A 1 205 ? -12.898 11.828 13.188 1 92.62 205 ALA A C 1
ATOM 1649 O O . ALA A 1 205 ? -13.391 12.883 13.602 1 92.62 205 ALA A O 1
ATOM 1650 N N . TYR A 1 206 ? -12.648 10.812 14.016 1 91.56 206 TYR A N 1
ATOM 1651 C CA . TYR A 1 206 ? -12.672 10.875 15.469 1 91.56 206 TYR A CA 1
ATOM 1652 C C . TYR A 1 206 ? -14.07 11.172 15.984 1 91.56 206 TYR A C 1
ATOM 1654 O O . TYR A 1 206 ? -14.242 11.844 17 1 91.56 206 TYR A O 1
ATOM 1662 N N . THR A 1 207 ? -15.039 10.82 15.242 1 94.31 207 THR A N 1
ATOM 1663 C CA . THR A 1 207 ? -16.406 11.094 15.672 1 94.31 207 THR A CA 1
ATOM 1664 C C . THR A 1 207 ? -16.781 10.234 16.875 1 94.31 207 THR A C 1
ATOM 1666 O O . THR A 1 207 ? -16.406 9.055 16.938 1 94.31 207 THR A O 1
ATOM 1669 N N . ASN A 1 208 ? -17.438 10.805 17.859 1 91.69 208 ASN A N 1
ATOM 1670 C CA . ASN A 1 208 ? -17.922 10.086 19.031 1 91.69 208 ASN A CA 1
ATOM 1671 C C . ASN A 1 208 ? -19.359 9.641 18.875 1 91.69 208 ASN A C 1
ATOM 1673 O O . ASN A 1 208 ? -19.969 9.102 19.812 1 91.69 208 ASN A O 1
ATOM 1677 N N . ASP A 1 209 ? -19.922 9.938 17.75 1 92.12 209 ASP A N 1
ATOM 1678 C CA . ASP A 1 209 ? -21.281 9.586 17.391 1 92.12 209 ASP A CA 1
ATOM 1679 C C . ASP A 1 209 ? -21.375 9.117 15.938 1 92.12 209 ASP A C 1
ATOM 1681 O O . ASP A 1 209 ? -21.312 9.938 15.016 1 92.12 209 ASP A O 1
ATOM 1685 N N . TYR A 1 210 ? -21.594 7.832 15.82 1 87.88 210 TYR A N 1
ATOM 1686 C CA . TYR A 1 210 ? -21.516 7.199 14.508 1 87.88 210 TYR A CA 1
ATOM 1687 C C . TYR A 1 210 ? -22.359 7.949 13.484 1 87.88 210 TYR A C 1
ATOM 1689 O O . TYR A 1 210 ? -23.531 8.258 13.75 1 87.88 210 TYR A O 1
ATOM 1697 N N . GLY A 1 211 ? -21.672 8.289 12.312 1 89.38 211 GLY A N 1
ATOM 1698 C CA . GLY A 1 211 ? -22.375 8.938 11.211 1 89.38 211 GLY A CA 1
ATOM 1699 C C . GLY A 1 211 ? -22.344 10.445 11.297 1 89.38 211 GLY A C 1
ATOM 1700 O O . GLY A 1 211 ? -22.641 11.133 10.32 1 89.38 211 GLY A O 1
ATOM 1701 N N . LYS A 1 212 ? -22.031 10.977 12.438 1 95.69 212 LYS A N 1
ATOM 1702 C CA . LYS A 1 212 ? -22 12.43 12.594 1 95.69 212 LYS A CA 1
ATOM 1703 C C . LYS A 1 212 ? -20.656 13.008 12.133 1 95.69 212 LYS A C 1
ATOM 1705 O O . LYS A 1 212 ? -19.609 12.438 12.414 1 95.69 212 LYS A O 1
ATOM 1710 N N . GLU A 1 213 ? -20.781 14.109 11.469 1 96.88 213 GLU A N 1
ATOM 1711 C CA . GLU A 1 213 ? -19.594 14.742 10.898 1 96.88 213 GLU A CA 1
ATOM 1712 C C . GLU A 1 213 ? -18.859 15.578 11.938 1 96.88 213 GLU A C 1
ATOM 1714 O O . GLU A 1 213 ? -19.469 16.375 12.648 1 96.88 213 GLU A O 1
ATOM 1719 N N . THR A 1 214 ? -17.547 15.391 11.945 1 97.94 214 THR A N 1
ATOM 1720 C CA . THR A 1 214 ? -16.703 16.266 12.758 1 97.94 214 THR A CA 1
ATOM 1721 C C . THR A 1 214 ? -16.219 17.469 11.938 1 97.94 214 THR A C 1
ATOM 1723 O O . THR A 1 214 ? -15.875 18.516 12.5 1 97.94 214 THR A O 1
ATOM 1726 N N . ILE A 1 215 ? -16.188 17.312 10.656 1 98 215 ILE A N 1
ATOM 1727 C CA . ILE A 1 215 ? -15.789 18.391 9.742 1 98 215 ILE A CA 1
ATOM 1728 C C . ILE A 1 215 ? -16.844 18.531 8.641 1 98 215 ILE A C 1
ATOM 1730 O O . ILE A 1 215 ? -17.219 17.547 8 1 98 215 ILE A O 1
ATOM 1734 N N . THR A 1 216 ? -17.297 19.719 8.43 1 98.25 216 THR A N 1
ATOM 1735 C CA . THR A 1 216 ? -18.266 19.984 7.375 1 98.25 216 THR A CA 1
ATOM 1736 C C . THR A 1 216 ? -17.781 21.141 6.488 1 98.25 216 THR A C 1
ATOM 1738 O O . THR A 1 216 ? -17.562 22.25 6.969 1 98.25 216 THR A O 1
ATOM 1741 N N . PRO A 1 217 ? -17.641 20.859 5.188 1 97.81 217 PRO A N 1
ATOM 1742 C CA . PRO A 1 217 ? -17.344 21.984 4.297 1 97.81 217 PRO A CA 1
ATOM 1743 C C . PRO A 1 217 ? -18.438 23.047 4.32 1 97.81 217 PRO A C 1
ATOM 1745 O O . PRO A 1 217 ? -19.625 22.719 4.383 1 97.81 217 PRO A O 1
ATOM 1748 N N . VAL A 1 218 ? -18.109 24.312 4.285 1 96.62 218 VAL A N 1
ATOM 1749 C CA . VAL A 1 218 ? -19.031 25.422 4.516 1 96.62 218 VAL A CA 1
ATOM 1750 C C . VAL A 1 218 ? -19.719 25.812 3.201 1 96.62 218 VAL A C 1
ATOM 1752 O O . VAL A 1 218 ? -20.938 25.953 3.146 1 96.62 218 VAL A O 1
ATOM 1755 N N . SER A 1 219 ? -19.094 26.031 2.1 1 92.38 219 SER A N 1
ATOM 1756 C CA . SER A 1 219 ? -19.688 26.531 0.86 1 92.38 219 SER A CA 1
ATOM 1757 C C . SER A 1 219 ? -20.562 25.453 0.204 1 92.38 219 SER A C 1
ATOM 1759 O O . SER A 1 219 ? -21.688 25.75 -0.226 1 92.38 219 SER A O 1
ATOM 1761 N N . ASP A 1 220 ? -20.078 24.266 0.162 1 94.88 220 ASP A N 1
ATOM 1762 C CA . ASP A 1 220 ? -20.797 23.109 -0.359 1 94.88 220 ASP A CA 1
ATOM 1763 C C . ASP A 1 220 ? -20.547 21.875 0.51 1 94.88 220 ASP A C 1
ATOM 1765 O O . ASP A 1 220 ? -19.5 21.234 0.412 1 94.88 220 ASP A O 1
ATOM 1769 N N . PRO A 1 221 ? -21.578 21.531 1.224 1 92.06 221 PRO A N 1
ATOM 1770 C CA . PRO A 1 221 ? -21.391 20.438 2.182 1 92.06 221 PRO A CA 1
ATOM 1771 C C . PRO A 1 221 ? -21.188 19.078 1.504 1 92.06 221 PRO A C 1
ATOM 1773 O O . PRO A 1 221 ? -20.766 18.125 2.15 1 92.06 221 PRO A O 1
ATOM 1776 N N . SER A 1 222 ? -21.453 19 0.312 1 93 222 SER A N 1
ATOM 1777 C CA . SER A 1 222 ? -21.375 17.719 -0.367 1 93 222 SER A CA 1
ATOM 1778 C C . SER A 1 222 ? -19.969 17.453 -0.902 1 93 222 SER A C 1
ATOM 1780 O O . SER A 1 222 ? -19.656 16.344 -1.344 1 93 222 SER A O 1
ATOM 1782 N N . VAL A 1 223 ? -19.141 18.469 -0.761 1 94.62 223 VAL A N 1
ATOM 1783 C CA . VAL A 1 223 ? -17.781 18.312 -1.272 1 94.62 223 VAL A CA 1
ATOM 1784 C C . VAL A 1 223 ? -17.078 17.172 -0.544 1 94.62 223 VAL A C 1
ATOM 1786 O O . VAL A 1 223 ? -17.203 17.047 0.677 1 94.62 223 VAL A O 1
ATOM 1789 N N . ALA A 1 224 ? -16.375 16.359 -1.298 1 93 224 ALA A N 1
ATOM 1790 C CA . ALA A 1 224 ? -15.664 15.234 -0.706 1 93 224 ALA A CA 1
ATOM 1791 C C . ALA A 1 224 ? -14.391 15.695 -0.012 1 93 224 ALA A C 1
ATOM 1793 O O . ALA A 1 224 ? -13.672 16.562 -0.527 1 93 224 ALA A O 1
ATOM 1794 N N . ILE A 1 225 ? -14.141 15.234 1.181 1 95.12 225 ILE A N 1
ATOM 1795 C CA . ILE A 1 225 ? -12.898 15.477 1.912 1 95.12 225 ILE A CA 1
ATOM 1796 C C . ILE A 1 225 ? -12.367 14.164 2.467 1 95.12 225 ILE A C 1
ATOM 1798 O O . ILE A 1 225 ? -13.117 13.203 2.654 1 95.12 225 ILE A O 1
ATOM 1802 N N . GLY A 1 226 ? -11.047 14.102 2.688 1 93.25 226 GLY A N 1
ATOM 1803 C CA . GLY A 1 226 ? -10.445 12.922 3.295 1 93.25 226 GLY A CA 1
ATOM 1804 C C . GLY A 1 226 ? -10.195 11.805 2.305 1 93.25 226 GLY A C 1
ATOM 1805 O O . GLY A 1 226 ? -10.469 10.633 2.6 1 93.25 226 GLY A O 1
ATOM 1806 N N . GLN A 1 227 ? -9.703 12.109 1.132 1 87.94 227 GLN A N 1
ATOM 1807 C CA . GLN A 1 227 ? -9.492 11.094 0.103 1 87.94 227 GLN A CA 1
ATOM 1808 C C . GLN A 1 227 ? -8.258 10.25 0.403 1 87.94 227 GLN A C 1
ATOM 1810 O O . GLN A 1 227 ? -7.457 10.602 1.274 1 87.94 227 GLN A O 1
ATOM 1815 N N . ARG A 1 228 ? -8.164 9.078 -0.306 1 83.56 228 ARG A N 1
ATOM 1816 C CA . ARG A 1 228 ? -7.133 8.102 0.03 1 83.56 228 ARG A CA 1
ATOM 1817 C C . ARG A 1 228 ? -6.258 7.793 -1.181 1 83.56 228 ARG A C 1
ATOM 1819 O O . ARG A 1 228 ? -5.406 6.902 -1.124 1 83.56 228 ARG A O 1
ATOM 1826 N N . GLN A 1 229 ? -6.441 8.43 -2.191 1 82.38 229 GLN A N 1
ATOM 1827 C CA . GLN A 1 229 ? -5.82 8.039 -3.453 1 82.38 229 GLN A CA 1
ATOM 1828 C C . GLN A 1 229 ? -4.359 8.469 -3.502 1 82.38 229 GLN A C 1
ATOM 1830 O O . GLN A 1 229 ? -3.49 7.691 -3.896 1 82.38 229 GLN A O 1
ATOM 1835 N N . GLY A 1 230 ? -4.133 9.695 -3.092 1 88.69 230 GLY A N 1
ATOM 1836 C CA . GLY A 1 230 ? -2.799 10.266 -3.174 1 88.69 230 GLY A CA 1
ATOM 1837 C C . GLY A 1 230 ? -2.797 11.781 -3.201 1 88.69 230 GLY A C 1
ATOM 1838 O O . GLY A 1 230 ? -3.848 12.414 -3.055 1 88.69 230 GLY A O 1
ATOM 1839 N N . MET A 1 231 ? -1.67 12.305 -3.428 1 92.06 231 MET A N 1
ATOM 1840 C CA . MET A 1 231 ? -1.5 13.75 -3.432 1 92.06 231 MET A CA 1
ATOM 1841 C C . MET A 1 231 ? -2.385 14.398 -4.488 1 92.06 231 MET A C 1
ATOM 1843 O O . MET A 1 231 ? -2.484 13.898 -5.613 1 92.06 231 MET A O 1
ATOM 1847 N N . SER A 1 232 ? -3.025 15.438 -4.078 1 93.19 232 SER A N 1
ATOM 1848 C CA . SER A 1 232 ? -3.748 16.266 -5.031 1 93.19 232 SER A CA 1
ATOM 1849 C C . SER A 1 232 ? -2.795 17.172 -5.812 1 93.19 232 SER A C 1
ATOM 1851 O O . SER A 1 232 ? -1.613 17.266 -5.477 1 93.19 232 SER A O 1
ATOM 1853 N N . ASP A 1 233 ? -3.346 17.797 -6.844 1 91.5 233 ASP A N 1
ATOM 1854 C CA . ASP A 1 233 ? -2.562 18.766 -7.605 1 91.5 233 ASP A CA 1
ATOM 1855 C C . ASP A 1 233 ? -2.078 19.906 -6.715 1 91.5 233 ASP A C 1
ATOM 1857 O O . ASP A 1 233 ? -0.955 20.391 -6.871 1 91.5 233 ASP A O 1
ATOM 1861 N N . ILE A 1 234 ? -2.9 20.328 -5.824 1 94.94 234 ILE A N 1
ATOM 1862 C CA . ILE A 1 234 ? -2.539 21.422 -4.945 1 94.94 234 ILE A CA 1
ATOM 1863 C C . ILE A 1 234 ? -1.49 20.969 -3.936 1 94.94 234 ILE A C 1
ATOM 1865 O O . ILE A 1 234 ? -0.594 21.734 -3.568 1 94.94 234 ILE A O 1
ATOM 1869 N N . ASP A 1 235 ? -1.582 19.719 -3.475 1 94.38 235 ASP A N 1
ATOM 1870 C CA . ASP A 1 235 ? -0.505 19.172 -2.65 1 94.38 235 ASP A CA 1
ATOM 1871 C C . ASP A 1 235 ? 0.843 19.297 -3.357 1 94.38 235 ASP A C 1
ATOM 1873 O O . ASP A 1 235 ? 1.821 19.766 -2.768 1 94.38 235 ASP A O 1
ATOM 1877 N N . VAL A 1 236 ? 0.853 18.828 -4.586 1 91.75 236 VAL A N 1
ATOM 1878 C CA . VAL A 1 236 ? 2.068 18.875 -5.391 1 91.75 236 VAL A CA 1
ATOM 1879 C C . VAL A 1 236 ? 2.551 20.312 -5.52 1 91.75 236 VAL A C 1
ATOM 1881 O O . VAL A 1 236 ? 3.736 20.609 -5.324 1 91.75 236 VAL A O 1
ATOM 1884 N N . LEU A 1 237 ? 1.644 21.203 -5.844 1 91.75 237 LEU A N 1
ATOM 1885 C CA . LEU A 1 237 ? 1.955 22.625 -5.973 1 91.75 237 LEU A CA 1
ATOM 1886 C C . LEU A 1 237 ? 2.562 23.172 -4.688 1 91.75 237 LEU A C 1
ATOM 1888 O O . LEU A 1 237 ? 3.547 23.906 -4.723 1 91.75 237 LEU A O 1
ATOM 1892 N N . ARG A 1 238 ? 2.039 22.781 -3.58 1 92.75 238 ARG A N 1
ATOM 1893 C CA . ARG A 1 238 ? 2.502 23.297 -2.295 1 92.75 238 ARG A CA 1
ATOM 1894 C C . ARG A 1 238 ? 3.908 22.797 -1.981 1 92.75 238 ARG A C 1
ATOM 1896 O O . ARG A 1 238 ? 4.727 23.547 -1.429 1 92.75 238 ARG A O 1
ATOM 1903 N N . VAL A 1 239 ? 4.156 21.562 -2.254 1 92.06 239 VAL A N 1
ATOM 1904 C CA . VAL A 1 239 ? 5.504 21.031 -2.061 1 92.06 239 VAL A CA 1
ATOM 1905 C C . VAL A 1 239 ? 6.5 21.828 -2.891 1 92.06 239 VAL A C 1
ATOM 1907 O O . VAL A 1 239 ? 7.539 22.266 -2.381 1 92.06 239 VAL A O 1
ATOM 1910 N N . ASN A 1 240 ? 6.129 22.031 -4.113 1 89.94 240 ASN A N 1
ATOM 1911 C CA . ASN A 1 240 ? 7.023 22.766 -5.012 1 89.94 240 ASN A CA 1
ATOM 1912 C C . ASN A 1 240 ? 7.238 24.203 -4.551 1 89.94 240 ASN A C 1
ATOM 1914 O O . ASN A 1 240 ? 8.344 24.734 -4.664 1 89.94 240 ASN A O 1
ATOM 1918 N N . LYS A 1 241 ? 6.18 24.844 -4.09 1 90.19 241 LYS A N 1
ATOM 1919 C CA . LYS A 1 241 ? 6.289 26.219 -3.596 1 90.19 241 LYS A CA 1
ATOM 1920 C C . LYS A 1 241 ? 7.121 26.281 -2.318 1 90.19 241 LYS A C 1
ATOM 1922 O O . LYS A 1 241 ? 7.957 27.172 -2.158 1 90.19 241 LYS A O 1
ATOM 1927 N N . LEU A 1 242 ? 6.863 25.328 -1.446 1 89.75 242 LEU A N 1
ATOM 1928 C CA . LEU A 1 242 ? 7.578 25.328 -0.174 1 89.75 242 LEU A CA 1
ATOM 1929 C C . LEU A 1 242 ? 9.078 25.172 -0.392 1 89.75 242 LEU A C 1
ATOM 1931 O O . LEU A 1 242 ? 9.875 25.844 0.268 1 89.75 242 LEU A O 1
ATOM 1935 N N . TYR A 1 243 ? 9.469 24.328 -1.282 1 89.56 243 TYR A N 1
ATOM 1936 C CA . TYR A 1 243 ? 10.883 24.047 -1.529 1 89.56 243 TYR A CA 1
ATOM 1937 C C . TYR A 1 243 ? 11.398 24.859 -2.711 1 89.56 243 TYR A C 1
ATOM 1939 O O . TYR A 1 243 ? 12.375 24.469 -3.359 1 89.56 243 TYR A O 1
ATOM 1947 N N . GLN A 1 244 ? 10.93 26.094 -2.803 1 76 244 GLN A N 1
ATOM 1948 C CA . GLN A 1 244 ? 11.359 27.203 -3.645 1 76 244 GLN A CA 1
ATOM 1949 C C . GLN A 1 244 ? 11.492 26.781 -5.102 1 76 244 GLN A C 1
ATOM 1951 O O . GLN A 1 244 ? 12.562 26.891 -5.699 1 76 244 GLN A O 1
ATOM 1956 N N . TYR A 1 245 ? 10.328 26.484 -5.805 1 63.31 245 TYR A N 1
ATOM 1957 C CA . TYR A 1 245 ? 9.922 26.359 -7.203 1 63.31 245 TYR A CA 1
ATOM 1958 C C . TYR A 1 245 ? 10.688 25.234 -7.895 1 63.31 245 TYR A C 1
ATOM 1960 O O . TYR A 1 245 ? 11.648 25.5 -8.625 1 63.31 245 TYR A O 1
ATOM 1968 N N . CYS A 1 246 ? 10.414 24.062 -7.43 1 62.81 246 CYS A N 1
ATOM 1969 C CA . CYS A 1 246 ? 10.703 22.906 -8.266 1 62.81 246 CYS A CA 1
ATOM 1970 C C . CYS A 1 246 ? 10.336 23.172 -9.719 1 62.81 246 CYS A C 1
ATOM 1972 O O . CYS A 1 246 ? 10.547 22.328 -10.586 1 62.81 246 CYS A O 1
ATOM 1974 N N . SER A 1 247 ? 9.672 24.281 -10.141 1 54.47 247 SER A N 1
ATOM 1975 C CA . SER A 1 247 ? 9.047 24.594 -11.422 1 54.47 247 SER A CA 1
ATOM 1976 C C . SER A 1 247 ? 10.055 24.469 -12.562 1 54.47 247 SER A C 1
ATOM 1978 O O . SER A 1 247 ? 9.672 24.328 -13.727 1 54.47 247 SER A O 1
ATOM 1980 N N . ASN A 1 248 ? 11.234 24.844 -12.375 1 47.97 248 ASN A N 1
ATOM 1981 C CA . ASN A 1 248 ? 11.984 24.812 -13.625 1 47.97 248 ASN A CA 1
ATOM 1982 C C . ASN A 1 248 ? 12.203 23.391 -14.117 1 47.97 248 ASN A C 1
ATOM 1984 O O . ASN A 1 248 ? 13.008 23.156 -15.016 1 47.97 248 ASN A O 1
ATOM 1988 N N . ILE A 1 249 ? 11.766 22.516 -13.422 1 46.38 249 ILE A N 1
ATOM 1989 C CA . ILE A 1 249 ? 12.094 21.188 -13.914 1 46.38 249 ILE A CA 1
ATOM 1990 C C . ILE A 1 249 ? 10.93 20.641 -14.734 1 46.38 249 ILE A C 1
ATOM 1992 O O . ILE A 1 249 ? 9.781 20.672 -14.281 1 46.38 249 ILE A O 1
ATOM 1996 N N . SER A 1 250 ? 10.977 20.641 -16 1 39.84 250 SER A N 1
ATOM 1997 C CA . SER A 1 250 ? 10.055 20.031 -16.953 1 39.84 250 SER A CA 1
ATOM 1998 C C . SER A 1 250 ? 9.531 18.688 -16.453 1 39.84 250 SER A C 1
ATOM 2000 O O . SER A 1 250 ? 10.297 17.859 -15.961 1 39.84 250 SER A O 1
ATOM 2002 N N . PRO A 1 251 ? 8.195 18.656 -16.109 1 37.88 251 PRO A N 1
ATOM 2003 C CA . PRO A 1 251 ? 7.672 17.328 -15.797 1 37.88 251 PRO A CA 1
ATOM 2004 C C . PRO A 1 251 ? 8.32 16.219 -16.625 1 37.88 251 PRO A C 1
ATOM 2006 O O . PRO A 1 251 ? 8.523 16.391 -17.844 1 37.88 251 PRO A O 1
ATOM 2009 N N . ILE A 1 252 ? 9.109 15.445 -16.047 1 30.94 252 ILE A N 1
ATOM 2010 C CA . ILE A 1 252 ? 9.672 14.383 -16.875 1 30.94 252 ILE A CA 1
ATOM 2011 C C . ILE A 1 252 ? 8.555 13.492 -17.406 1 30.94 252 ILE A C 1
ATOM 2013 O O . ILE A 1 252 ? 7.633 13.133 -16.672 1 30.94 252 ILE A O 1
ATOM 2017 N N . MET B 1 1 ? -19.953 -11.852 -65.25 1 26.02 1 MET B N 1
ATOM 2018 C CA . MET B 1 1 ? -20.672 -12.5 -64.188 1 26.02 1 MET B CA 1
ATOM 2019 C C . MET B 1 1 ? -20.297 -11.883 -62.812 1 26.02 1 MET B C 1
ATOM 2021 O O . MET B 1 1 ? -19.141 -11.922 -62.406 1 26.02 1 MET B O 1
ATOM 2025 N N . ASP B 1 2 ? -20.953 -10.875 -62.375 1 29.28 2 ASP B N 1
ATOM 2026 C CA . ASP B 1 2 ? -20.781 -9.68 -61.562 1 29.28 2 ASP B CA 1
ATOM 2027 C C . ASP B 1 2 ? -20.859 -10.008 -60.062 1 29.28 2 ASP B C 1
ATOM 2029 O O . ASP B 1 2 ? -21.922 -10.359 -59.562 1 29.28 2 ASP B O 1
ATOM 2033 N N . HIS B 1 3 ? -19.906 -10.836 -59.5 1 31.92 3 HIS B N 1
ATOM 2034 C CA . HIS B 1 3 ? -19.875 -11.453 -58.188 1 31.92 3 HIS B CA 1
ATOM 2035 C C . HIS B 1 3 ? -19.938 -10.406 -57.094 1 31.92 3 HIS B C 1
ATOM 2037 O O . HIS B 1 3 ? -18.938 -9.742 -56.781 1 31.92 3 HIS B O 1
ATOM 2043 N N . ARG B 1 4 ? -21.094 -9.695 -57 1 32.09 4 ARG B N 1
ATOM 2044 C CA . ARG B 1 4 ? -21.344 -8.602 -56.062 1 32.09 4 ARG B CA 1
ATOM 2045 C C . ARG B 1 4 ? -21.141 -9.055 -54.625 1 32.09 4 ARG B C 1
ATOM 2047 O O . ARG B 1 4 ? -21.781 -10.008 -54.188 1 32.09 4 ARG B O 1
ATOM 2054 N N . PRO B 1 5 ? -19.891 -9.016 -54.031 1 37.66 5 PRO B N 1
ATOM 2055 C CA . PRO B 1 5 ? -19.625 -9.617 -52.719 1 37.66 5 PRO B CA 1
ATOM 2056 C C . PRO B 1 5 ? -20.531 -9.055 -51.625 1 37.66 5 PRO B C 1
ATOM 2058 O O . PRO B 1 5 ? -20.797 -7.844 -51.594 1 37.66 5 PRO B O 1
ATOM 2061 N N . PRO B 1 6 ? -21.609 -9.82 -51.094 1 30.06 6 PRO B N 1
ATOM 2062 C CA . PRO B 1 6 ? -22.656 -9.234 -50.25 1 30.06 6 PRO B CA 1
ATOM 2063 C C . PRO B 1 6 ? -22.094 -8.453 -49.062 1 30.06 6 PRO B C 1
ATOM 2065 O O . PRO B 1 6 ? -21.125 -8.898 -48.438 1 30.06 6 PRO B O 1
ATOM 2068 N N . LEU B 1 7 ? -22.188 -7.125 -49 1 29.38 7 LEU B N 1
ATOM 2069 C CA . LEU B 1 7 ? -21.984 -5.977 -48.125 1 29.38 7 LEU B CA 1
ATOM 2070 C C . LEU B 1 7 ? -22.625 -6.211 -46.781 1 29.38 7 LEU B C 1
ATOM 2072 O O . LEU B 1 7 ? -22.344 -5.492 -45.812 1 29.38 7 LEU B O 1
ATOM 2076 N N . SER B 1 8 ? -23.688 -7.062 -46.656 1 24.83 8 SER B N 1
ATOM 2077 C CA . SER B 1 8 ? -24.719 -6.867 -45.656 1 24.83 8 SER B CA 1
ATOM 2078 C C . SER B 1 8 ? -24.188 -7.18 -44.25 1 24.83 8 SER B C 1
ATOM 2080 O O . SER B 1 8 ? -24.828 -6.84 -43.25 1 24.83 8 SER B O 1
ATOM 2082 N N . LEU B 1 9 ? -23.406 -8.234 -44.156 1 24.48 9 LEU B N 1
ATOM 2083 C CA . LEU B 1 9 ? -23.422 -8.906 -42.875 1 24.48 9 LEU B CA 1
ATOM 2084 C C . LEU B 1 9 ? -22.781 -8.031 -41.781 1 24.48 9 LEU B C 1
ATOM 2086 O O . LEU B 1 9 ? -22.641 -8.453 -40.625 1 24.48 9 LEU B O 1
ATOM 2090 N N . LEU B 1 10 ? -22.156 -6.887 -42.188 1 23.39 10 LEU B N 1
ATOM 2091 C CA . LEU B 1 10 ? -21.359 -6.035 -41.312 1 23.39 10 LEU B CA 1
ATOM 2092 C C . LEU B 1 10 ? -22.203 -5.48 -40.188 1 23.39 10 LEU B C 1
ATOM 2094 O O . LEU B 1 10 ? -21.672 -5.164 -39.094 1 23.39 10 LEU B O 1
ATOM 2098 N N . LEU B 1 11 ? -23.469 -5.195 -40.406 1 23.52 11 LEU B N 1
ATOM 2099 C CA . LEU B 1 11 ? -24.25 -4.258 -39.625 1 23.52 11 LEU B CA 1
ATOM 2100 C C . LEU B 1 11 ? -24.516 -4.816 -38.219 1 23.52 11 LEU B C 1
ATOM 2102 O O . LEU B 1 11 ? -24.703 -4.055 -37.281 1 23.52 11 LEU B O 1
ATOM 2106 N N . LEU B 1 12 ? -24.938 -6.043 -38.188 1 22.69 12 LEU B N 1
ATOM 2107 C CA . LEU B 1 12 ? -25.828 -6.375 -37.094 1 22.69 12 LEU B CA 1
ATOM 2108 C C . LEU B 1 12 ? -25.109 -6.227 -35.75 1 22.69 12 LEU B C 1
ATOM 2110 O O . LEU B 1 12 ? -25.75 -5.988 -34.719 1 22.69 12 LEU B O 1
ATOM 2114 N N . LEU B 1 13 ? -23.875 -6.691 -35.688 1 22.64 13 LEU B N 1
ATOM 2115 C CA . LEU B 1 13 ? -23.484 -7.102 -34.344 1 22.64 13 LEU B CA 1
ATOM 2116 C C . LEU B 1 13 ? -23.266 -5.887 -33.438 1 22.64 13 LEU B C 1
ATOM 2118 O O . LEU B 1 13 ? -22.719 -6.008 -32.344 1 22.64 13 LEU B O 1
ATOM 2122 N N . LEU B 1 14 ? -23.578 -4.656 -33.844 1 24.02 14 LEU B N 1
ATOM 2123 C CA . LEU B 1 14 ? -23.453 -3.428 -33.062 1 24.02 14 LEU B CA 1
ATOM 2124 C C . LEU B 1 14 ? -24.375 -3.447 -31.859 1 24.02 14 LEU B C 1
ATOM 2126 O O . LEU B 1 14 ? -24.625 -2.406 -31.25 1 24.02 14 LEU B O 1
ATOM 2130 N N . GLY B 1 15 ? -25.25 -4.367 -31.766 1 25.8 15 GLY B N 1
ATOM 2131 C CA . GLY B 1 15 ? -26.203 -4.066 -30.703 1 25.8 15 GLY B CA 1
ATOM 2132 C C . GLY B 1 15 ? -25.562 -3.559 -29.438 1 25.8 15 GLY B C 1
ATOM 2133 O O . GLY B 1 15 ? -24.531 -4.078 -29 1 25.8 15 GLY B O 1
ATOM 2134 N N . LEU B 1 16 ? -25.891 -2.285 -29.031 1 24.38 16 LEU B N 1
ATOM 2135 C CA . LEU B 1 16 ? -25.734 -1.218 -28.047 1 24.38 16 LEU B CA 1
ATOM 2136 C C . LEU B 1 16 ? -26.031 -1.728 -26.641 1 24.38 16 LEU B C 1
ATOM 2138 O O . LEU B 1 16 ? -27.188 -1.905 -26.281 1 24.38 16 LEU B O 1
ATOM 2142 N N . SER B 1 17 ? -25.672 -2.926 -26.203 1 25.45 17 SER B N 1
ATOM 2143 C CA . SER B 1 17 ? -26.078 -3.223 -24.828 1 25.45 17 SER B CA 1
ATOM 2144 C C . SER B 1 17 ? -25.844 -2.029 -23.906 1 25.45 17 SER B C 1
ATOM 2146 O O . SER B 1 17 ? -24.719 -1.528 -23.812 1 25.45 17 SER B O 1
ATOM 2148 N N . GLN B 1 18 ? -26.766 -1.052 -23.734 1 24.83 18 GLN B N 1
ATOM 2149 C CA . GLN B 1 18 ? -26.969 -0.109 -22.641 1 24.83 18 GLN B CA 1
ATOM 2150 C C . GLN B 1 18 ? -26.734 -0.779 -21.297 1 24.83 18 GLN B C 1
ATOM 2152 O O . GLN B 1 18 ? -27.594 -1.509 -20.797 1 24.83 18 GLN B O 1
ATOM 2157 N N . ALA B 1 19 ? -25.766 -1.476 -21.062 1 27.58 19 ALA B N 1
ATOM 2158 C CA . ALA B 1 19 ? -25.516 -1.908 -19.688 1 27.58 19 ALA B CA 1
ATOM 2159 C C . ALA B 1 19 ? -25.859 -0.809 -18.688 1 27.58 19 ALA B C 1
ATOM 2161 O O . ALA B 1 19 ? -25.375 0.32 -18.797 1 27.58 19 ALA B O 1
ATOM 2162 N N . SER B 1 20 ? -27.016 -0.759 -18.094 1 29.22 20 SER B N 1
ATOM 2163 C CA . SER B 1 20 ? -27.516 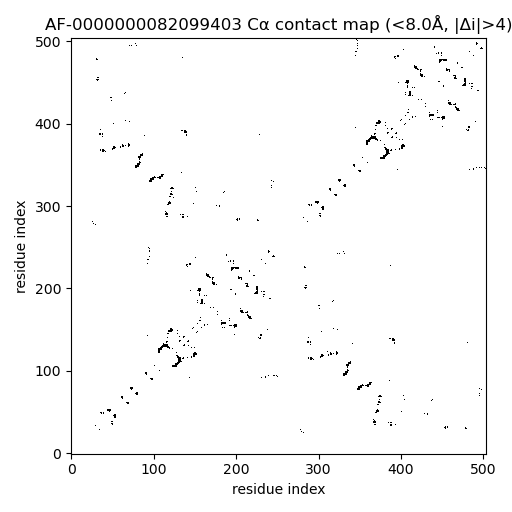-0.021 -16.938 1 29.22 20 SER B CA 1
ATOM 2164 C C . SER B 1 20 ? -26.391 0.281 -15.953 1 29.22 20 SER B C 1
ATOM 2166 O O . SER B 1 20 ? -25.406 -0.466 -15.875 1 29.22 20 SER B O 1
ATOM 2168 N N . GLY B 1 21 ? -26.188 1.562 -15.672 1 29.3 21 GLY B N 1
ATOM 2169 C CA . GLY B 1 21 ? -25.312 2.271 -14.75 1 29.3 21 GLY B CA 1
ATOM 2170 C C . GLY B 1 21 ? -25.141 1.559 -13.422 1 29.3 21 GLY B C 1
ATOM 2171 O O . GLY B 1 21 ? -25.891 1.804 -12.477 1 29.3 21 GLY B O 1
ATOM 2172 N N . ASN B 1 22 ? -25.031 0.254 -13.414 1 30.3 22 ASN B N 1
ATOM 2173 C CA . ASN B 1 22 ? -24.812 -0.334 -12.094 1 30.3 22 ASN B CA 1
ATOM 2174 C C . ASN B 1 22 ? -23.938 0.567 -11.219 1 30.3 22 ASN B C 1
ATOM 2176 O O . ASN B 1 22 ? -22.844 0.958 -11.617 1 30.3 22 ASN B O 1
ATOM 2180 N N . GLU B 1 23 ? -24.609 1.382 -10.422 1 30.95 23 GLU B N 1
ATOM 2181 C CA . GLU B 1 23 ? -24.047 2.133 -9.305 1 30.95 23 GLU B CA 1
ATOM 2182 C C . GLU B 1 23 ? -22.891 1.375 -8.656 1 30.95 23 GLU B C 1
ATOM 2184 O O . GLU B 1 23 ? -23.094 0.306 -8.078 1 30.95 23 GLU B O 1
ATOM 2189 N N . ILE B 1 24 ? -21.875 1.153 -9.328 1 32.72 24 ILE B N 1
ATOM 2190 C CA . ILE B 1 24 ? -20.688 0.788 -8.562 1 32.72 24 ILE B CA 1
ATOM 2191 C C . ILE B 1 24 ? -20.812 1.323 -7.141 1 32.72 24 ILE B C 1
ATOM 2193 O O . ILE B 1 24 ? -20.844 2.537 -6.93 1 32.72 24 ILE B O 1
ATOM 2197 N N . HIS B 1 25 ? -21.656 0.777 -6.352 1 33.06 25 HIS B N 1
ATOM 2198 C CA . HIS B 1 25 ? -21.609 1.071 -4.926 1 33.06 25 HIS B CA 1
ATOM 2199 C C . HIS B 1 25 ? -20.219 1.519 -4.5 1 33.06 25 HIS B C 1
ATOM 2201 O O . HIS B 1 25 ? -19.219 0.891 -4.867 1 33.06 25 HIS B O 1
ATOM 2207 N N . GLU B 1 26 ? -20.031 2.701 -4.434 1 36.25 26 GLU B N 1
ATOM 2208 C CA . GLU B 1 26 ? -18.844 3.287 -3.82 1 36.25 26 GLU B CA 1
ATOM 2209 C C . GLU B 1 26 ? -18.281 2.379 -2.73 1 36.25 26 GLU B C 1
ATOM 2211 O O . GLU B 1 26 ? -18.953 2.094 -1.741 1 36.25 26 GLU B O 1
ATOM 2216 N N . LEU B 1 27 ? -17.766 1.222 -2.996 1 38.66 27 LEU B N 1
ATOM 2217 C CA . LEU B 1 27 ? -16.984 0.475 -2.021 1 38.66 27 LEU B CA 1
ATOM 2218 C C . LEU B 1 27 ? -16.594 1.362 -0.845 1 38.66 27 LEU B C 1
ATOM 2220 O O . LEU B 1 27 ? -16.047 2.453 -1.038 1 38.66 27 LEU B O 1
ATOM 2224 N N . ASP B 1 28 ? -17.359 1.403 0.1 1 45.84 28 ASP B N 1
ATOM 2225 C CA . ASP B 1 28 ? -17.109 2.131 1.341 1 45.84 28 ASP B CA 1
ATOM 2226 C C . ASP B 1 28 ? -15.609 2.219 1.632 1 45.84 28 ASP B C 1
ATOM 2228 O O . ASP B 1 28 ? -15.016 1.262 2.131 1 45.84 28 ASP B O 1
ATOM 2232 N N . HIS B 1 29 ? -14.844 2.814 0.777 1 55.88 29 HIS B N 1
ATOM 2233 C CA . HIS B 1 29 ? -13.406 3.02 0.862 1 55.88 29 HIS B CA 1
ATOM 2234 C C . HIS B 1 29 ? -13.023 3.701 2.172 1 55.88 29 HIS B C 1
ATOM 2236 O O . HIS B 1 29 ? -13.594 4.734 2.531 1 55.88 29 HIS B O 1
ATOM 2242 N N . VAL B 1 30 ? -12.547 2.871 3.129 1 62.94 30 VAL B N 1
ATOM 2243 C CA . VAL B 1 30 ? -11.984 3.391 4.371 1 62.94 30 VAL B CA 1
ATOM 2244 C C . VAL B 1 30 ? -10.992 4.512 4.059 1 62.94 30 VAL B C 1
ATOM 2246 O O . VAL B 1 30 ? -10.125 4.359 3.193 1 62.94 30 VAL B O 1
ATOM 2249 N N . SER B 1 31 ? -11.297 5.707 4.598 1 78.94 31 SER B N 1
ATOM 2250 C CA . SER B 1 31 ? -10.461 6.887 4.387 1 78.94 31 SER B CA 1
ATOM 2251 C C . SER B 1 31 ? -9.07 6.691 4.973 1 78.94 31 SER B C 1
ATOM 2253 O O . SER B 1 31 ? -8.859 5.809 5.809 1 78.94 31 SER B O 1
ATOM 2255 N N . ILE B 1 32 ? -8.102 7.449 4.57 1 84.44 32 ILE B N 1
ATOM 2256 C CA . ILE B 1 32 ? -6.742 7.473 5.094 1 84.44 32 ILE B CA 1
ATOM 2257 C C . ILE B 1 32 ? -6.773 7.766 6.59 1 84.44 32 ILE B C 1
ATOM 2259 O O . ILE B 1 32 ? -6.109 7.082 7.375 1 84.44 32 ILE B O 1
ATOM 2263 N N . THR B 1 33 ? -7.598 8.672 6.93 1 86.19 33 THR B N 1
ATOM 2264 C CA . THR B 1 33 ? -7.648 9.102 8.328 1 86.19 33 THR B CA 1
ATOM 2265 C C . THR B 1 33 ? -8.086 7.945 9.227 1 86.19 33 THR B C 1
ATOM 2267 O O . THR B 1 33 ? -7.461 7.68 10.25 1 86.19 33 THR B O 1
ATOM 2270 N N . SER B 1 34 ? -9.102 7.273 8.805 1 82.38 34 SER B N 1
ATOM 2271 C CA . SER B 1 34 ? -9.617 6.176 9.617 1 82.38 34 SER B CA 1
ATOM 2272 C C . SER B 1 34 ? -8.586 5.059 9.75 1 82.38 34 SER B C 1
ATOM 2274 O O . SER B 1 34 ? -8.406 4.5 10.836 1 82.38 34 SER B O 1
ATOM 2276 N N . THR B 1 35 ? -7.938 4.797 8.695 1 85.31 35 THR B N 1
ATOM 2277 C CA . THR B 1 35 ? -6.926 3.75 8.734 1 85.31 35 THR B CA 1
ATOM 2278 C C . THR B 1 35 ? -5.77 4.145 9.648 1 85.31 35 THR B C 1
ATOM 2280 O O . THR B 1 35 ? -5.285 3.328 10.43 1 85.31 35 THR B O 1
ATOM 2283 N N . ILE B 1 36 ? -5.324 5.367 9.562 1 89.94 36 ILE B N 1
ATOM 2284 C CA . ILE B 1 36 ? -4.23 5.867 10.391 1 89.94 36 ILE B CA 1
ATOM 2285 C C . ILE B 1 36 ? -4.637 5.816 11.859 1 89.94 36 ILE B C 1
ATOM 2287 O O . ILE B 1 36 ? -3.861 5.363 12.711 1 89.94 36 ILE B O 1
ATOM 2291 N N . LEU B 1 37 ? -5.84 6.25 12.133 1 83.94 37 LEU B N 1
ATOM 2292 C CA . LEU B 1 37 ? -6.336 6.25 13.508 1 83.94 37 LEU B CA 1
ATOM 2293 C C . LEU B 1 37 ? -6.336 4.84 14.086 1 83.94 37 LEU B C 1
ATOM 2295 O O . LEU B 1 37 ? -5.855 4.625 15.203 1 83.94 37 LEU B O 1
ATOM 2299 N N . VAL B 1 38 ? -6.812 3.922 13.328 1 82.56 38 VAL B N 1
ATOM 2300 C CA . VAL B 1 38 ? -6.891 2.539 13.789 1 82.56 38 VAL B CA 1
ATOM 2301 C C . VAL B 1 38 ? -5.48 1.976 13.969 1 82.56 38 VAL B C 1
ATOM 2303 O O . VAL B 1 38 ? -5.195 1.311 14.969 1 82.56 38 VAL B O 1
ATOM 2306 N N . SER B 1 39 ? -4.625 2.232 13.031 1 86.81 39 SER B N 1
ATOM 2307 C CA . SER B 1 39 ? -3.262 1.715 13.078 1 86.81 39 SER B CA 1
ATOM 2308 C C . SER B 1 39 ? -2.496 2.293 14.266 1 86.81 39 SER B C 1
ATOM 2310 O O . SER B 1 39 ? -1.622 1.632 14.828 1 86.81 39 SER B O 1
ATOM 2312 N N . ASN B 1 40 ? -2.809 3.473 14.586 1 90.06 40 ASN B N 1
ATOM 2313 C CA . ASN B 1 40 ? -2.064 4.164 15.633 1 90.06 40 ASN B CA 1
ATOM 2314 C C . ASN B 1 40 ? -2.631 3.865 17.016 1 90.06 40 ASN B C 1
ATOM 2316 O O . ASN B 1 40 ? -2.068 4.285 18.031 1 90.06 40 ASN B O 1
ATOM 2320 N N . ASN B 1 41 ? -3.76 3.164 16.922 1 78.69 41 ASN B N 1
ATOM 2321 C CA . ASN B 1 41 ? -4.34 2.777 18.203 1 78.69 41 ASN B CA 1
ATOM 2322 C C . ASN B 1 41 ? -3.42 1.832 18.969 1 78.69 41 ASN B C 1
ATOM 2324 O O . ASN B 1 41 ? -3.023 0.787 18.453 1 78.69 41 ASN B O 1
ATOM 2328 N N . GLY B 1 42 ? -2.908 2.229 20 1 71 42 GLY B N 1
ATOM 2329 C CA . GLY B 1 42 ? -2.088 1.369 20.844 1 71 42 GLY B CA 1
ATOM 2330 C C . GLY B 1 42 ? -0.605 1.679 20.75 1 71 42 GLY B C 1
ATOM 2331 O O . GLY B 1 42 ? 0.218 1.005 21.359 1 71 42 GLY B O 1
ATOM 2332 N N . THR B 1 43 ? -0.323 2.531 19.797 1 81.38 43 THR B N 1
ATOM 2333 C CA . THR B 1 43 ? 1.086 2.908 19.75 1 81.38 43 THR B CA 1
ATOM 2334 C C . THR B 1 43 ? 1.512 3.553 21.078 1 81.38 43 THR B C 1
ATOM 2336 O O . THR B 1 43 ? 0.699 4.188 21.75 1 81.38 43 THR B O 1
ATOM 2339 N N . ASN B 1 44 ? 2.758 3.34 21.391 1 82.19 44 ASN B N 1
ATOM 2340 C CA . ASN B 1 44 ? 3.309 3.934 22.609 1 82.19 44 ASN B CA 1
ATOM 2341 C C . ASN B 1 44 ? 3.877 5.324 22.344 1 82.19 44 ASN B C 1
ATOM 2343 O O . ASN B 1 44 ? 4.352 5.992 23.266 1 82.19 44 ASN B O 1
ATOM 2347 N N . GLU B 1 45 ? 3.783 5.738 21.125 1 88.75 45 GLU B N 1
ATOM 2348 C CA . GLU B 1 45 ? 4.305 7.059 20.781 1 88.75 45 GLU B CA 1
ATOM 2349 C C . GLU B 1 45 ? 3.279 8.148 21.062 1 88.75 45 GLU B C 1
ATOM 2351 O O . GLU B 1 45 ? 2.074 7.934 20.906 1 88.75 45 GLU B O 1
ATOM 2356 N N . LEU B 1 46 ? 3.781 9.234 21.531 1 88.38 46 LEU B N 1
ATOM 2357 C CA . LEU B 1 46 ? 2.932 10.414 21.625 1 88.38 46 LEU B CA 1
ATOM 2358 C C . LEU B 1 46 ? 2.789 11.102 20.281 1 88.38 46 LEU B C 1
ATOM 2360 O O . LEU B 1 46 ? 3.783 11.539 19.688 1 88.38 46 LEU B O 1
ATOM 2364 N N . LEU B 1 47 ? 1.579 11.164 19.797 1 91.38 47 LEU B N 1
ATOM 2365 C CA . LEU B 1 47 ? 1.327 11.68 18.469 1 91.38 47 LEU B CA 1
ATOM 2366 C C . LEU B 1 47 ? 0.503 12.961 18.516 1 91.38 47 LEU B C 1
ATOM 2368 O O . LEU B 1 47 ? -0.519 13.023 19.203 1 91.38 47 LEU B O 1
ATOM 2372 N N . LEU B 1 48 ? 1.049 13.922 17.844 1 89.75 48 LEU B N 1
ATOM 2373 C CA . LEU B 1 48 ? 0.319 15.172 17.641 1 89.75 48 LEU B CA 1
ATOM 2374 C C . LEU B 1 48 ? -0.515 15.102 16.359 1 89.75 48 LEU B C 1
ATOM 2376 O O . LEU B 1 48 ? -0.096 14.492 15.375 1 89.75 48 LEU B O 1
ATOM 2380 N N . GLU B 1 49 ? -1.709 15.695 16.422 1 90.75 49 GLU B N 1
ATOM 2381 C CA . GLU B 1 49 ? -2.637 15.656 15.289 1 90.75 49 GLU B CA 1
ATOM 2382 C C . GLU B 1 49 ? -2.896 14.219 14.836 1 90.75 49 GLU B C 1
ATOM 2384 O O . GLU B 1 49 ? -3.133 13.977 13.648 1 90.75 49 GLU B O 1
ATOM 2389 N N . GLY B 1 50 ? -2.635 13.336 15.695 1 90.56 50 GLY B N 1
ATOM 2390 C CA . GLY B 1 50 ? -3.008 11.953 15.469 1 90.56 50 GLY B CA 1
ATOM 2391 C C . GLY B 1 50 ? -1.907 11.133 14.82 1 90.56 50 GLY B C 1
ATOM 2392 O O . GLY B 1 50 ? -1.918 9.906 14.883 1 90.56 50 GLY B O 1
ATOM 2393 N N . ASP B 1 51 ? -0.959 11.828 14.055 1 95.56 51 ASP B N 1
ATOM 2394 C CA . ASP B 1 51 ? 0.026 11 13.359 1 95.56 51 ASP B CA 1
ATOM 2395 C C . ASP B 1 51 ? 1.345 11.75 13.188 1 95.56 51 ASP B C 1
ATOM 2397 O O . ASP B 1 51 ? 2.172 11.367 12.352 1 95.56 51 ASP B O 1
ATOM 2401 N N . ILE B 1 52 ? 1.503 12.82 13.898 1 93.44 52 ILE B N 1
ATOM 2402 C CA . ILE B 1 52 ? 2.791 13.508 13.922 1 93.44 52 ILE B CA 1
ATOM 2403 C C . ILE B 1 52 ? 3.521 13.203 15.227 1 93.44 52 ILE B C 1
ATOM 2405 O O . ILE B 1 52 ? 2.994 13.445 16.312 1 93.44 52 ILE B O 1
ATOM 2409 N N . LEU B 1 53 ? 4.703 12.672 15.078 1 92.5 53 LEU B N 1
ATOM 2410 C CA . LEU B 1 53 ? 5.488 12.336 16.266 1 92.5 53 LEU B CA 1
ATOM 2411 C C . LEU B 1 53 ? 5.777 13.586 17.094 1 92.5 53 LEU B C 1
ATOM 2413 O O . LEU B 1 53 ? 6.227 14.602 16.562 1 92.5 53 LEU B O 1
ATOM 2417 N N . ALA B 1 54 ? 5.488 13.492 18.359 1 89.94 54 ALA B N 1
ATOM 2418 C CA . ALA B 1 54 ? 5.746 14.617 19.25 1 89.94 54 ALA B CA 1
ATOM 2419 C C . ALA B 1 54 ? 7.242 14.914 19.344 1 89.94 54 ALA B C 1
ATOM 2421 O O . ALA B 1 54 ? 8.055 14 19.516 1 89.94 54 ALA B O 1
ATOM 2422 N N . PRO B 1 55 ? 7.531 16.156 19.156 1 86.81 55 PRO B N 1
ATOM 2423 C CA . PRO B 1 55 ? 8.945 16.531 19.219 1 86.81 55 PRO B CA 1
ATOM 2424 C C . PRO B 1 55 ? 9.547 16.328 20.609 1 86.81 55 PRO B C 1
ATOM 2426 O O . PRO B 1 55 ? 8.914 16.656 21.609 1 86.81 55 PRO B O 1
ATOM 2429 N N . ARG B 1 56 ? 10.688 15.703 20.578 1 85.06 56 ARG B N 1
ATOM 2430 C CA . ARG B 1 56 ? 11.352 15.438 21.844 1 85.06 56 ARG B CA 1
ATOM 2431 C C . ARG B 1 56 ? 12.641 16.25 21.969 1 85.06 56 ARG B C 1
ATOM 2433 O O . ARG B 1 56 ? 13.273 16.25 23.016 1 85.06 56 ARG B O 1
ATOM 2440 N N . THR B 1 57 ? 13.016 16.859 20.953 1 82.88 57 THR B N 1
ATOM 2441 C CA . THR B 1 57 ? 14.195 17.703 20.953 1 82.88 57 THR B CA 1
ATOM 2442 C C . THR B 1 57 ? 13.828 19.141 20.594 1 82.88 57 THR B C 1
ATOM 2444 O O . THR B 1 57 ? 12.75 19.391 20.047 1 82.88 57 THR B O 1
ATOM 2447 N N . ARG B 1 58 ? 14.664 20.062 20.984 1 79.44 58 ARG B N 1
ATOM 2448 C CA . ARG B 1 58 ? 14.438 21.453 20.656 1 79.44 58 ARG B CA 1
ATOM 2449 C C . ARG B 1 58 ? 14.266 21.656 19.156 1 79.44 58 ARG B C 1
ATOM 2451 O O . ARG B 1 58 ? 13.398 22.422 18.719 1 79.44 58 ARG B O 1
ATOM 2458 N N . ASN B 1 59 ? 15.141 21.047 18.438 1 74.38 59 ASN B N 1
ATOM 2459 C CA . ASN B 1 59 ? 15.062 21.172 16.984 1 74.38 59 ASN B CA 1
ATOM 2460 C C . ASN B 1 59 ? 13.719 20.672 16.453 1 74.38 59 ASN B C 1
ATOM 2462 O O . ASN B 1 59 ? 13.109 21.312 15.594 1 74.38 59 ASN B O 1
ATOM 2466 N N . ALA B 1 60 ? 13.297 19.609 16.984 1 78.88 60 ALA B N 1
ATOM 2467 C CA . ALA B 1 60 ? 12.023 19.047 16.547 1 78.88 60 ALA B CA 1
ATOM 2468 C C . ALA B 1 60 ? 10.859 19.969 16.906 1 78.88 60 ALA B C 1
ATOM 2470 O O . ALA B 1 60 ? 9.891 20.078 16.172 1 78.88 60 ALA B O 1
ATOM 2471 N N . MET B 1 61 ? 10.914 20.578 18.031 1 80.56 61 MET B N 1
ATOM 2472 C CA . MET B 1 61 ? 9.883 21.531 18.438 1 80.56 61 MET B CA 1
ATOM 2473 C C . MET B 1 61 ? 9.789 22.703 17.469 1 80.56 61 MET B C 1
ATOM 2475 O O . MET B 1 61 ? 8.688 23.125 17.109 1 80.56 61 MET B O 1
ATOM 2479 N N . LYS B 1 62 ? 10.977 23.125 17.109 1 78.31 62 LYS B N 1
ATOM 2480 C CA . LYS B 1 62 ? 11.016 24.219 16.141 1 78.31 62 LYS B CA 1
ATOM 2481 C C . LYS B 1 62 ? 10.367 23.797 14.828 1 78.31 62 LYS B C 1
ATOM 2483 O O . LYS B 1 62 ? 9.648 24.578 14.203 1 78.31 62 LYS B O 1
ATOM 2488 N N . CYS B 1 63 ? 10.656 22.609 14.43 1 78.44 63 CYS B N 1
ATOM 2489 C CA . CYS B 1 63 ? 10.125 22.094 13.172 1 78.44 63 CYS B CA 1
ATOM 2490 C C . CYS B 1 63 ? 8.602 22.047 13.203 1 78.44 63 CYS B C 1
ATOM 2492 O O . CYS B 1 63 ? 7.945 22.344 12.203 1 78.44 63 CYS B O 1
ATOM 2494 N N . PHE B 1 64 ? 8.148 21.688 14.375 1 79.31 64 PHE B N 1
ATOM 2495 C CA . PHE B 1 64 ? 6.699 21.562 14.508 1 79.31 64 PHE B CA 1
ATOM 2496 C C . PHE B 1 64 ? 6.047 22.953 14.555 1 79.31 64 PHE B C 1
ATOM 2498 O O . PHE B 1 64 ? 4.992 23.156 13.961 1 79.31 64 PHE B O 1
ATOM 2505 N N . SER B 1 65 ? 6.727 23.859 15.195 1 77.75 65 SER B N 1
ATOM 2506 C CA . SER B 1 65 ? 6.094 25.141 15.484 1 77.75 65 SER B CA 1
ATOM 2507 C C . SER B 1 65 ? 6.289 26.125 14.328 1 77.75 65 SER B C 1
ATOM 2509 O O . SER B 1 65 ? 5.469 27.016 14.125 1 77.75 65 SER B O 1
ATOM 2511 N N . SER B 1 66 ? 7.48 25.875 13.633 1 72.69 66 SER B N 1
ATOM 2512 C CA . SER B 1 66 ? 7.762 26.797 12.547 1 72.69 66 SER B CA 1
ATOM 2513 C C . SER B 1 66 ? 7.953 26.062 11.227 1 72.69 66 SER B C 1
ATOM 2515 O O . SER B 1 66 ? 9.016 25.5 10.977 1 72.69 66 SER B O 1
ATOM 2517 N N . GLN B 1 67 ? 7.062 25.953 10.32 1 64.38 67 GLN B N 1
ATOM 2518 C CA . GLN B 1 67 ? 7.004 25.156 9.094 1 64.38 67 GLN B CA 1
ATOM 2519 C C . GLN B 1 67 ? 8.219 25.422 8.211 1 64.38 67 GLN B C 1
ATOM 2521 O O . GLN B 1 67 ? 8.711 24.516 7.531 1 64.38 67 GLN B O 1
ATOM 2526 N N . TYR B 1 68 ? 8.883 26.531 8.406 1 66.56 68 TYR B N 1
ATOM 2527 C CA . TYR B 1 68 ? 9.938 26.875 7.465 1 66.56 68 TYR B CA 1
ATOM 2528 C C . TYR B 1 68 ? 11.312 26.734 8.109 1 66.56 68 TYR B C 1
ATOM 2530 O O . TYR B 1 68 ? 12.336 26.938 7.457 1 66.56 68 TYR B O 1
ATOM 2538 N N . SER B 1 69 ? 11.164 26.141 9.188 1 72.75 69 SER B N 1
ATOM 2539 C CA . SER B 1 69 ? 12.469 26.109 9.844 1 72.75 69 SER B CA 1
ATOM 2540 C C . SER B 1 69 ? 13.141 24.75 9.664 1 72.75 69 SER B C 1
ATOM 2542 O O . SER B 1 69 ? 14.352 24.625 9.859 1 72.75 69 SER B O 1
ATOM 2544 N N . CYS B 1 70 ? 12.492 23.828 9.102 1 86.75 70 CYS B N 1
ATOM 2545 C CA . CYS B 1 70 ? 13.055 22.484 9.102 1 86.75 70 CYS B CA 1
ATOM 2546 C C . CYS B 1 70 ? 12.852 21.797 7.758 1 86.75 70 CYS B C 1
ATOM 2548 O O . CYS B 1 70 ? 12.352 20.672 7.695 1 86.75 70 CYS B O 1
ATOM 2550 N N . LEU B 1 71 ? 13.336 22.547 6.777 1 90.62 71 LEU B N 1
ATOM 2551 C CA . LEU B 1 71 ? 13.195 22.031 5.422 1 90.62 71 LEU B CA 1
ATOM 2552 C C . LEU B 1 71 ? 14.445 21.25 5.008 1 90.62 71 LEU B C 1
ATOM 2554 O O . LEU B 1 71 ? 15.555 21.578 5.449 1 90.62 71 LEU B O 1
ATOM 2558 N N . TRP B 1 72 ? 14.242 20.25 4.207 1 93.25 72 TRP B N 1
ATOM 2559 C CA . TRP B 1 72 ? 15.359 19.547 3.58 1 93.25 72 TRP B CA 1
ATOM 2560 C C . TRP B 1 72 ? 16.109 20.469 2.619 1 93.25 72 TRP B C 1
ATOM 2562 O O . TRP B 1 72 ? 15.5 21.312 1.951 1 93.25 72 TRP B O 1
ATOM 2572 N N . ARG B 1 73 ? 17.328 20.312 2.578 1 90.12 73 ARG B N 1
ATOM 2573 C CA . ARG B 1 73 ? 18.172 21.219 1.812 1 90.12 73 ARG B CA 1
ATOM 2574 C C . ARG B 1 73 ? 18.047 20.953 0.315 1 90.12 73 ARG B C 1
ATOM 2576 O O . ARG B 1 73 ? 18 19.797 -0.116 1 90.12 73 ARG B O 1
ATOM 2583 N N . LYS B 1 74 ? 18 22.062 -0.4 1 90.56 74 LYS B N 1
ATOM 2584 C CA . LYS B 1 74 ? 17.984 21.969 -1.857 1 90.56 74 LYS B CA 1
ATOM 2585 C C . LYS B 1 74 ? 19.391 21.828 -2.418 1 90.56 74 LYS B C 1
ATOM 2587 O O . LYS B 1 74 ? 20.328 22.5 -1.954 1 90.56 74 LYS B O 1
ATOM 2592 N N . SER B 1 75 ? 19.5 20.953 -3.412 1 90.81 75 SER B N 1
ATOM 2593 C CA . SER B 1 75 ? 20.781 20.75 -4.066 1 90.81 75 SER B CA 1
ATOM 2594 C C . SER B 1 75 ? 20.984 21.734 -5.207 1 90.81 75 SER B C 1
ATOM 2596 O O . SER B 1 75 ? 20.062 22.484 -5.562 1 90.81 75 SER B O 1
ATOM 2598 N N . ILE B 1 76 ? 22.203 21.719 -5.723 1 87.88 76 ILE B N 1
ATOM 2599 C CA . ILE B 1 76 ? 22.594 22.688 -6.742 1 87.88 76 ILE B CA 1
ATOM 2600 C C . ILE B 1 76 ? 21.797 22.453 -8.016 1 87.88 76 ILE B C 1
ATOM 2602 O O . ILE B 1 76 ? 21.484 23.391 -8.75 1 87.88 76 ILE B O 1
ATOM 2606 N N . ASP B 1 77 ? 21.375 21.266 -8.234 1 87.88 77 ASP B N 1
ATOM 2607 C CA . ASP B 1 77 ? 20.625 20.922 -9.453 1 87.88 77 ASP B CA 1
ATOM 2608 C C . ASP B 1 77 ? 19.156 21.297 -9.32 1 87.88 77 ASP B C 1
ATOM 2610 O O . ASP B 1 77 ? 18.375 21.062 -10.242 1 87.88 77 ASP B O 1
ATOM 2614 N N . GLY B 1 78 ? 18.781 21.859 -8.219 1 87.69 78 GLY B N 1
ATOM 2615 C CA . GLY B 1 78 ? 17.422 22.312 -8.023 1 87.69 78 GLY B CA 1
ATOM 2616 C C . GLY B 1 78 ? 16.516 21.266 -7.406 1 87.69 78 GLY B C 1
ATOM 2617 O O . GLY B 1 78 ? 15.359 21.531 -7.105 1 87.69 78 GLY B O 1
ATOM 2618 N N . LEU B 1 79 ? 17.047 20.078 -7.172 1 89.5 79 LEU B N 1
ATOM 2619 C CA . LEU B 1 79 ? 16.281 18.984 -6.578 1 89.5 79 LEU B CA 1
ATOM 2620 C C . LEU B 1 79 ? 16.562 18.891 -5.082 1 89.5 79 LEU B C 1
ATOM 2622 O O . LEU B 1 79 ? 17.562 19.422 -4.59 1 89.5 79 LEU B O 1
ATOM 2626 N N . VAL B 1 80 ? 15.602 18.375 -4.402 1 92.88 80 VAL B N 1
ATOM 2627 C CA . VAL B 1 80 ? 15.727 18.109 -2.977 1 92.88 80 VAL B CA 1
ATOM 2628 C C . VAL B 1 80 ? 15.812 16.594 -2.744 1 92.88 80 VAL B C 1
ATOM 2630 O O . VAL B 1 80 ? 14.859 15.867 -3.014 1 92.88 80 VAL B O 1
ATOM 2633 N N . TYR B 1 81 ? 16.984 16.188 -2.273 1 91.44 81 TYR B N 1
ATOM 2634 C CA . TYR B 1 81 ? 17.188 14.766 -2.016 1 91.44 81 TYR B CA 1
ATOM 2635 C C . TYR B 1 81 ? 16.922 14.43 -0.555 1 91.44 81 TYR B C 1
ATOM 2637 O O . TYR B 1 81 ? 17.484 15.047 0.35 1 91.44 81 TYR B O 1
ATOM 2645 N N . VAL B 1 82 ? 16.016 13.523 -0.303 1 94.38 82 VAL B N 1
ATOM 2646 C CA . VAL B 1 82 ? 15.68 13.062 1.039 1 94.38 82 VAL B CA 1
ATOM 2647 C C . VAL B 1 82 ? 16.156 11.625 1.23 1 94.38 82 VAL B C 1
ATOM 2649 O O . VAL B 1 82 ? 15.531 10.688 0.725 1 94.38 82 VAL B O 1
ATOM 2652 N N . PRO B 1 83 ? 17.234 11.43 1.951 1 94.88 83 PRO B N 1
ATOM 2653 C CA . PRO B 1 83 ? 17.734 10.07 2.17 1 94.88 83 PRO B CA 1
ATOM 2654 C C . PRO B 1 83 ? 16.828 9.242 3.062 1 94.88 83 PRO B C 1
ATOM 2656 O O . PRO B 1 83 ? 16.203 9.781 3.986 1 94.88 83 PRO B O 1
ATOM 2659 N N . TYR B 1 84 ? 16.844 7.922 2.742 1 94.31 84 TYR B N 1
ATOM 2660 C CA . TYR B 1 84 ? 16.047 7.043 3.594 1 94.31 84 TYR B CA 1
ATOM 2661 C C . TYR B 1 84 ? 16.734 5.695 3.771 1 94.31 84 TYR B C 1
ATOM 2663 O O . TYR B 1 84 ? 17.562 5.297 2.949 1 94.31 84 TYR B O 1
ATOM 2671 N N . ILE B 1 85 ? 16.5 5.059 4.934 1 91.69 85 ILE B N 1
ATOM 2672 C CA . ILE B 1 85 ? 16.766 3.639 5.141 1 91.69 85 ILE B CA 1
ATOM 2673 C C . ILE B 1 85 ? 15.445 2.893 5.34 1 91.69 85 ILE B C 1
ATOM 2675 O O . ILE B 1 85 ? 14.586 3.34 6.102 1 91.69 85 ILE B O 1
ATOM 2679 N N . LEU B 1 86 ? 15.32 1.812 4.574 1 87.94 86 LEU B N 1
ATOM 2680 C CA . LEU B 1 86 ? 14.133 0.975 4.699 1 87.94 86 LEU B CA 1
ATOM 2681 C C . LEU B 1 86 ? 14.414 -0.247 5.566 1 87.94 86 LEU B C 1
ATOM 2683 O O . LEU B 1 86 ? 15.383 -0.974 5.32 1 87.94 86 LEU B O 1
ATOM 2687 N N . SER B 1 87 ? 13.57 -0.385 6.641 1 87.25 87 SER B N 1
ATOM 2688 C CA . SER B 1 87 ? 13.734 -1.539 7.52 1 87.25 87 SER B CA 1
ATOM 2689 C C . SER B 1 87 ? 13.625 -2.846 6.742 1 87.25 87 SER B C 1
ATOM 2691 O O . SER B 1 87 ? 12.82 -2.959 5.816 1 87.25 87 SER B O 1
ATOM 2693 N N . ASN B 1 88 ? 14.289 -3.852 7.168 1 76.94 88 ASN B N 1
ATOM 2694 C CA . ASN B 1 88 ? 14.328 -5.152 6.512 1 76.94 88 ASN B CA 1
ATOM 2695 C C . ASN B 1 88 ? 13 -5.887 6.629 1 76.94 88 ASN B C 1
ATOM 2697 O O . ASN B 1 88 ? 12.742 -6.836 5.887 1 76.94 88 ASN B O 1
ATOM 2701 N N . VAL B 1 89 ? 12.242 -5.465 7.59 1 74.12 89 VAL B N 1
ATOM 2702 C CA . VAL B 1 89 ? 10.961 -6.129 7.816 1 74.12 89 VAL B CA 1
ATOM 2703 C C . VAL B 1 89 ? 10.109 -6.043 6.555 1 74.12 89 VAL B C 1
ATOM 2705 O O . VAL B 1 89 ? 9.258 -6.906 6.312 1 74.12 89 VAL B O 1
ATOM 2708 N N . TYR B 1 90 ? 10.414 -5.043 5.773 1 74.56 90 TYR B N 1
ATOM 2709 C CA . TYR B 1 90 ? 9.625 -4.859 4.562 1 74.56 90 TYR B CA 1
ATOM 2710 C C . TYR B 1 90 ? 10.109 -5.781 3.451 1 74.56 90 TYR B C 1
ATOM 2712 O O . TYR B 1 90 ? 9.383 -6.027 2.482 1 74.56 90 TYR B O 1
ATOM 2720 N N . SER B 1 91 ? 11.312 -6.137 3.578 1 62.72 91 SER B N 1
ATOM 2721 C CA . SER B 1 91 ? 11.914 -6.898 2.486 1 62.72 91 SER B CA 1
ATOM 2722 C C . SER B 1 91 ? 11.984 -8.383 2.824 1 62.72 91 SER B C 1
ATOM 2724 O O . SER B 1 91 ? 12.375 -9.195 1.986 1 62.72 91 SER B O 1
ATOM 2726 N N . SER B 1 92 ? 11.711 -8.656 4.094 1 65.31 92 SER B N 1
ATOM 2727 C CA . SER B 1 92 ? 11.844 -10.055 4.48 1 65.31 92 SER B CA 1
ATOM 2728 C C . SER B 1 92 ? 10.477 -10.727 4.605 1 65.31 92 SER B C 1
ATOM 2730 O O . SER B 1 92 ? 9.562 -10.172 5.207 1 65.31 92 SER B O 1
ATOM 2732 N N . LEU B 1 93 ? 10.023 -11.32 3.68 1 65.44 93 LEU B N 1
ATOM 2733 C CA . LEU B 1 93 ? 8.797 -12.102 3.766 1 65.44 93 LEU B CA 1
ATOM 2734 C C . LEU B 1 93 ? 8.891 -13.141 4.879 1 65.44 93 LEU B C 1
ATOM 2736 O O . LEU B 1 93 ? 8.109 -14.094 4.914 1 65.44 93 LEU B O 1
ATOM 2740 N N . GLU B 1 94 ? 9.953 -12.875 5.879 1 75.31 94 GLU B N 1
ATOM 2741 C CA . GLU B 1 94 ? 10.242 -13.945 6.832 1 75.31 94 GLU B CA 1
ATOM 2742 C C . GLU B 1 94 ? 10.664 -15.227 6.117 1 75.31 94 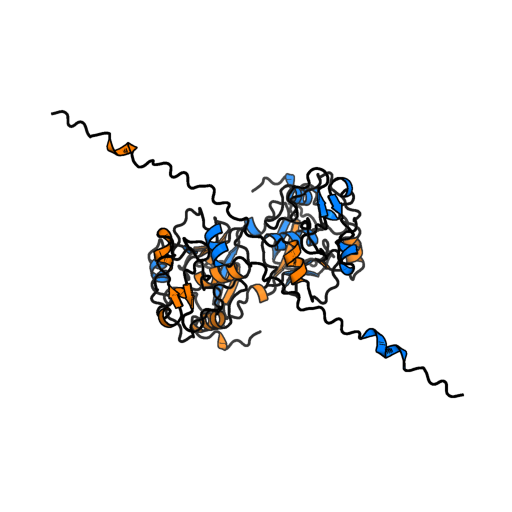GLU B C 1
ATOM 2744 O O . GLU B 1 94 ? 10.242 -16.312 6.488 1 75.31 94 GLU B O 1
ATOM 2749 N N . THR B 1 95 ? 11.266 -15.086 4.973 1 87 95 THR B N 1
ATOM 2750 C CA . THR B 1 95 ? 11.75 -16.172 4.129 1 87 95 THR B CA 1
ATOM 2751 C C . THR B 1 95 ? 13.227 -15.984 3.801 1 87 95 THR B C 1
ATOM 2753 O O . THR B 1 95 ? 13.867 -15.055 4.297 1 87 95 THR B O 1
ATOM 2756 N N . CYS B 1 96 ? 13.797 -16.922 3.08 1 88.88 96 CYS B N 1
ATOM 2757 C CA . CYS B 1 96 ? 15.18 -16.828 2.621 1 88.88 96 CYS B CA 1
ATOM 2758 C C . CYS B 1 96 ? 15.289 -15.898 1.416 1 88.88 96 CYS B C 1
ATOM 2760 O O . CYS B 1 96 ? 16.375 -15.711 0.872 1 88.88 96 CYS B O 1
ATOM 2762 N N . ILE B 1 97 ? 14.203 -15.328 0.971 1 91.81 97 ILE B N 1
ATOM 2763 C CA . ILE B 1 97 ? 14.188 -14.445 -0.188 1 91.81 97 ILE B CA 1
ATOM 2764 C C . ILE B 1 97 ? 14.609 -13.039 0.232 1 91.81 97 ILE B C 1
ATOM 2766 O O . ILE B 1 97 ? 14.148 -12.531 1.258 1 91.81 97 ILE B O 1
ATOM 2770 N N . ARG B 1 98 ? 15.484 -12.469 -0.481 1 88.69 98 ARG B N 1
ATOM 2771 C CA . ARG B 1 98 ? 15.883 -11.078 -0.308 1 88.69 98 ARG B CA 1
ATOM 2772 C C . ARG B 1 98 ? 15.727 -10.297 -1.608 1 88.69 98 ARG B C 1
ATOM 2774 O O . ARG B 1 98 ? 16.375 -10.617 -2.611 1 88.69 98 ARG B O 1
ATOM 2781 N N . PHE B 1 99 ? 14.906 -9.32 -1.557 1 90.19 99 PHE B N 1
ATOM 2782 C CA . PHE B 1 99 ? 14.789 -8.43 -2.709 1 90.19 99 PHE B CA 1
ATOM 2783 C C . PHE B 1 99 ? 15.828 -7.32 -2.648 1 90.19 99 PHE B C 1
ATOM 2785 O O . PHE B 1 99 ? 15.914 -6.598 -1.652 1 90.19 99 PHE B O 1
ATOM 2792 N N . ILE B 1 100 ? 16.578 -7.199 -3.738 1 88.44 100 ILE B N 1
ATOM 2793 C CA . ILE B 1 100 ? 17.688 -6.246 -3.715 1 88.44 100 ILE B CA 1
ATOM 2794 C C . ILE B 1 100 ? 17.641 -5.355 -4.953 1 88.44 100 ILE B C 1
ATOM 2796 O O . ILE B 1 100 ? 17.172 -5.785 -6.012 1 88.44 100 ILE B O 1
ATOM 2800 N N . PRO B 1 101 ? 18.078 -4.027 -4.82 1 85.88 101 PRO B N 1
ATOM 2801 C CA . PRO B 1 101 ? 18.188 -3.215 -6.031 1 85.88 101 PRO B CA 1
ATOM 2802 C C . PRO B 1 101 ? 19.109 -3.844 -7.082 1 85.88 101 PRO B C 1
ATOM 2804 O O . PRO B 1 101 ? 20.156 -4.395 -6.742 1 85.88 101 PRO B O 1
ATOM 2807 N N . ARG B 1 102 ? 18.688 -3.811 -8.305 1 92.94 102 ARG B N 1
ATOM 2808 C CA . ARG B 1 102 ? 19.469 -4.391 -9.398 1 92.94 102 ARG B CA 1
ATOM 2809 C C . ARG B 1 102 ? 20.766 -3.635 -9.617 1 92.94 102 ARG B C 1
ATOM 2811 O O . ARG B 1 102 ? 20.797 -2.402 -9.578 1 92.94 102 ARG B O 1
ATOM 2818 N N . ARG B 1 103 ? 21.797 -4.316 -9.828 1 92.25 103 ARG B N 1
ATOM 2819 C CA . ARG B 1 103 ? 23.062 -3.748 -10.273 1 92.25 103 ARG B CA 1
ATOM 2820 C C . ARG B 1 103 ? 23.375 -4.156 -11.711 1 92.25 103 ARG B C 1
ATOM 2822 O O . ARG B 1 103 ? 23.109 -3.398 -12.648 1 92.25 103 ARG B O 1
ATOM 2829 N N . ARG B 1 104 ? 23.75 -5.48 -11.914 1 94.38 104 ARG B N 1
ATOM 2830 C CA . ARG B 1 104 ? 24.109 -5.934 -13.258 1 94.38 104 ARG B CA 1
ATOM 2831 C C . ARG B 1 104 ? 23.422 -7.25 -13.594 1 94.38 104 ARG B C 1
ATOM 2833 O O . ARG B 1 104 ? 23.672 -7.828 -14.656 1 94.38 104 ARG B O 1
ATOM 2840 N N . GLN B 1 105 ? 22.625 -7.719 -12.758 1 95.31 105 GLN B N 1
ATOM 2841 C CA . GLN B 1 105 ? 21.984 -9.008 -12.977 1 95.31 105 GLN B CA 1
ATOM 2842 C C . GLN B 1 105 ? 21.125 -9 -14.234 1 95.31 105 GLN B C 1
ATOM 2844 O O . GLN B 1 105 ? 20.438 -8.016 -14.516 1 95.31 105 GLN B O 1
ATOM 2849 N N . THR B 1 106 ? 21.109 -10.086 -14.953 1 95.31 106 THR B N 1
ATOM 2850 C CA . THR B 1 106 ? 20.312 -10.211 -16.172 1 95.31 106 THR B CA 1
ATOM 2851 C C . THR B 1 106 ? 18.828 -10.359 -15.852 1 95.31 106 THR B C 1
ATOM 2853 O O . THR B 1 106 ? 18 -9.688 -16.453 1 95.31 106 THR B O 1
ATOM 2856 N N . ALA B 1 107 ? 18.578 -11.266 -14.961 1 95 107 ALA B N 1
ATOM 2857 C CA . ALA B 1 107 ? 17.203 -11.461 -14.523 1 95 107 ALA B CA 1
ATOM 2858 C C . ALA B 1 107 ? 16.844 -10.492 -13.398 1 95 107 ALA B C 1
ATOM 2860 O O . ALA B 1 107 ? 17.594 -10.359 -12.43 1 95 107 ALA B O 1
ATOM 2861 N N . TYR B 1 108 ? 15.742 -9.781 -13.578 1 96.44 108 TYR B N 1
ATOM 2862 C CA . TYR B 1 108 ? 15.305 -8.883 -12.516 1 96.44 108 TYR B CA 1
ATOM 2863 C C . TYR B 1 108 ? 13.828 -8.523 -12.688 1 96.44 108 TYR B C 1
ATOM 2865 O O . TYR B 1 108 ? 13.273 -8.648 -13.781 1 96.44 108 TYR B O 1
ATOM 2873 N N . LEU B 1 109 ? 13.266 -8.125 -11.602 1 96.69 109 LEU B N 1
ATOM 2874 C CA . LEU B 1 109 ? 11.906 -7.609 -11.617 1 96.69 109 LEU B CA 1
ATOM 2875 C C . LEU B 1 109 ? 11.891 -6.125 -11.961 1 96.69 109 LEU B C 1
ATOM 2877 O O . LEU B 1 109 ? 12.539 -5.324 -11.289 1 96.69 109 LEU B O 1
ATOM 2881 N N . ASP B 1 110 ? 11.219 -5.812 -13.055 1 96.62 110 ASP B N 1
ATOM 2882 C CA . ASP B 1 110 ? 10.906 -4.426 -13.375 1 96.62 110 ASP B CA 1
ATOM 2883 C C . ASP B 1 110 ? 9.586 -3.996 -12.734 1 96.62 110 ASP B C 1
ATOM 2885 O O . ASP B 1 110 ? 8.516 -4.18 -13.32 1 96.62 110 ASP B O 1
ATOM 2889 N N . ILE B 1 111 ? 9.703 -3.404 -11.547 1 94.75 111 ILE B N 1
ATOM 2890 C CA . ILE B 1 111 ? 8.523 -3.006 -10.789 1 94.75 111 ILE B CA 1
ATOM 2891 C C . ILE B 1 111 ? 8.055 -1.628 -11.25 1 94.75 111 ILE B C 1
ATOM 2893 O O . ILE B 1 111 ? 8.75 -0.63 -11.055 1 94.75 111 ILE B O 1
ATOM 2897 N N . GLN B 1 112 ? 6.828 -1.649 -11.812 1 93.12 112 GLN B N 1
ATOM 2898 C CA . GLN B 1 112 ? 6.363 -0.434 -12.469 1 93.12 112 GLN B CA 1
ATOM 2899 C C . GLN B 1 112 ? 4.859 -0.255 -12.297 1 93.12 112 GLN B C 1
ATOM 2901 O O . GLN B 1 112 ? 4.168 -1.174 -11.852 1 93.12 112 GLN B O 1
ATOM 2906 N N . SER B 1 113 ? 4.41 0.929 -12.617 1 88.94 113 SER B N 1
ATOM 2907 C CA . SER B 1 113 ? 2.984 1.24 -12.609 1 88.94 113 SER B CA 1
ATOM 2908 C C . SER B 1 113 ? 2.398 1.188 -14.016 1 88.94 113 SER B C 1
ATOM 2910 O O . SER B 1 113 ? 2.186 2.227 -14.648 1 88.94 113 SER B O 1
ATOM 2912 N N . SER B 1 114 ? 2.203 -0.012 -14.57 1 84.75 114 SER B N 1
ATOM 2913 C CA . SER B 1 114 ? 1.77 -0.211 -15.953 1 84.75 114 SER B CA 1
ATOM 2914 C C . SER B 1 114 ? 0.292 -0.582 -16.016 1 84.75 114 SER B C 1
ATOM 2916 O O . SER B 1 114 ? -0.098 -1.468 -16.781 1 84.75 114 SER B O 1
ATOM 2918 N N . GLY B 1 115 ? -0.497 -0.032 -15.258 1 80.75 115 GLY B N 1
ATOM 2919 C CA . GLY B 1 115 ? -1.927 -0.288 -15.32 1 80.75 115 GLY B CA 1
ATOM 2920 C C . GLY B 1 115 ? -2.338 -1.561 -14.609 1 80.75 115 GLY B C 1
ATOM 2921 O O . GLY B 1 115 ? -2.121 -2.662 -15.117 1 80.75 115 GLY B O 1
ATOM 2922 N N . GLY B 1 116 ? -2.52 -1.59 -13.375 1 91.62 116 GLY B N 1
ATOM 2923 C CA . GLY B 1 116 ? -3.094 -2.691 -12.625 1 91.62 116 GLY B CA 1
ATOM 2924 C C . GLY B 1 116 ? -2.084 -3.4 -11.742 1 91.62 116 GLY B C 1
ATOM 2925 O O . GLY B 1 116 ? -0.996 -2.875 -11.492 1 91.62 116 GLY B O 1
ATOM 2926 N N . CYS B 1 117 ? -2.445 -4.582 -11.219 1 95.44 117 CYS B N 1
ATOM 2927 C CA . CYS B 1 117 ? -1.652 -5.438 -10.344 1 95.44 117 CYS B CA 1
ATOM 2928 C C . CYS B 1 117 ? -1.433 -6.809 -10.969 1 95.44 117 CYS B C 1
ATOM 2930 O O . CYS B 1 117 ? -2.365 -7.605 -11.07 1 95.44 117 CYS B O 1
ATOM 2932 N N . PHE B 1 118 ? -0.259 -7.043 -11.438 1 96 118 PHE B N 1
ATOM 2933 C CA . PHE B 1 118 ? 0.021 -8.336 -12.039 1 96 118 PHE B CA 1
ATOM 2934 C C . PHE B 1 118 ? 1.521 -8.602 -12.086 1 96 118 PHE B C 1
ATOM 2936 O O . PHE B 1 118 ? 2.324 -7.688 -11.891 1 96 118 PHE B O 1
ATOM 2943 N N . SER B 1 119 ? 1.832 -9.828 -12.289 1 95.94 119 SER B N 1
ATOM 2944 C CA . SER B 1 119 ? 3.229 -10.25 -12.336 1 95.94 119 SER B CA 1
ATOM 2945 C C . SER B 1 119 ? 3.41 -11.453 -13.25 1 95.94 119 SER B C 1
ATOM 2947 O O . SER B 1 119 ? 2.447 -12.164 -13.555 1 95.94 119 SER B O 1
ATOM 2949 N N . SER B 1 120 ? 4.602 -11.562 -13.711 1 92.75 120 SER B N 1
ATOM 2950 C CA . SER B 1 120 ? 4.977 -12.82 -14.352 1 92.75 120 SER B CA 1
ATOM 2951 C C . SER B 1 120 ? 5.098 -13.945 -13.336 1 92.75 120 SER B C 1
ATOM 2953 O O . SER B 1 120 ? 5.184 -13.695 -12.125 1 92.75 120 SER B O 1
ATOM 2955 N N . MET B 1 121 ? 5.059 -15.188 -13.906 1 92.25 121 MET B N 1
ATOM 2956 C CA . MET B 1 121 ? 5.215 -16.359 -13.062 1 92.25 121 MET B CA 1
ATOM 2957 C C . MET B 1 121 ? 6.676 -16.781 -12.977 1 92.25 121 MET B C 1
ATOM 2959 O O . MET B 1 121 ? 7.328 -17 -14.008 1 92.25 121 MET B O 1
ATOM 2963 N N . GLY B 1 122 ? 7.203 -16.891 -11.68 1 93.06 122 GLY B N 1
ATOM 2964 C CA . GLY B 1 122 ? 8.594 -17.281 -11.547 1 93.06 122 GLY B CA 1
ATOM 2965 C C . GLY B 1 122 ? 9.555 -16.328 -12.219 1 93.06 122 GLY B C 1
ATOM 2966 O O . GLY B 1 122 ? 9.219 -15.164 -12.445 1 93.06 122 GLY B O 1
ATOM 2967 N N . THR B 1 123 ? 10.789 -16.812 -12.453 1 93.38 123 THR B N 1
ATOM 2968 C CA . THR B 1 123 ? 11.781 -16.016 -13.156 1 93.38 123 THR B CA 1
ATOM 2969 C C . THR B 1 123 ? 11.891 -16.438 -14.617 1 93.38 123 THR B C 1
ATOM 2971 O O . THR B 1 123 ? 12.156 -17.609 -14.906 1 93.38 123 THR B O 1
ATOM 2974 N N . VAL B 1 124 ? 11.703 -15.5 -15.516 1 88.5 124 VAL B N 1
ATOM 2975 C CA . VAL B 1 124 ? 11.766 -15.812 -16.938 1 88.5 124 VAL B CA 1
ATOM 2976 C C . VAL B 1 124 ? 13.203 -15.695 -17.422 1 88.5 124 VAL B C 1
ATOM 2978 O O . VAL B 1 124 ? 13.492 -15.938 -18.609 1 88.5 124 VAL B O 1
ATOM 2981 N N . GLY B 1 125 ? 14.141 -15.281 -16.562 1 89.38 125 GLY B N 1
ATOM 2982 C CA . GLY B 1 125 ? 15.562 -15.273 -16.875 1 89.38 125 GLY B CA 1
ATOM 2983 C C . GLY B 1 125 ? 16.031 -13.969 -17.469 1 89.38 125 GLY B C 1
ATOM 2984 O O . GLY B 1 125 ? 17.188 -13.859 -17.906 1 89.38 125 GLY B O 1
ATOM 2985 N N . ASP B 1 126 ? 15.172 -13.055 -17.547 1 92.44 126 ASP B N 1
ATOM 2986 C CA . ASP B 1 126 ? 15.445 -11.711 -18.062 1 92.44 126 ASP B CA 1
ATOM 2987 C C . ASP B 1 126 ? 14.578 -10.672 -17.359 1 92.44 126 ASP B C 1
ATOM 2989 O O . ASP B 1 126 ? 14.008 -10.945 -16.297 1 92.44 126 ASP B O 1
ATOM 2993 N N . ARG B 1 127 ? 14.68 -9.484 -17.969 1 94.31 127 ARG B N 1
ATOM 2994 C CA . ARG B 1 127 ? 13.773 -8.469 -17.453 1 94.31 127 ARG B CA 1
ATOM 2995 C C . ARG B 1 127 ? 12.328 -8.953 -17.469 1 94.31 127 ARG B C 1
ATOM 2997 O O . ARG B 1 127 ? 11.859 -9.492 -18.484 1 94.31 127 ARG B O 1
ATOM 3004 N N . GLN B 1 128 ? 11.648 -8.852 -16.375 1 94.38 128 GLN B N 1
ATOM 3005 C CA . GLN B 1 128 ? 10.234 -9.203 -16.359 1 94.38 128 GLN B CA 1
ATOM 3006 C C . GLN B 1 128 ? 9.43 -8.188 -15.547 1 94.38 128 GLN B C 1
ATOM 3008 O O . GLN B 1 128 ? 9.922 -7.625 -14.578 1 94.38 128 GLN B O 1
ATOM 3013 N N . THR B 1 129 ? 8.211 -8.102 -15.883 1 93.25 129 THR B N 1
ATOM 3014 C CA . THR B 1 129 ? 7.367 -7.039 -15.352 1 93.25 129 THR B CA 1
ATOM 3015 C C . THR B 1 129 ? 6.648 -7.5 -14.086 1 93.25 129 THR B C 1
ATOM 3017 O O . THR B 1 129 ? 6.152 -8.625 -14.023 1 93.25 129 THR B O 1
ATOM 3020 N N . LEU B 1 130 ? 6.645 -6.738 -13.117 1 96.56 130 LEU B N 1
ATOM 3021 C CA . LEU B 1 130 ? 5.73 -6.738 -11.977 1 96.56 130 LEU B CA 1
ATOM 3022 C C . LEU B 1 130 ? 5.035 -5.391 -11.836 1 96.56 130 LEU B C 1
ATOM 3024 O O . LEU B 1 130 ? 5.676 -4.387 -11.508 1 96.56 130 LEU B O 1
ATOM 3028 N N . SER B 1 131 ? 3.775 -5.406 -12.141 1 95.75 131 SER B N 1
ATOM 3029 C CA . SER B 1 131 ? 3.037 -4.148 -12.164 1 95.75 131 SER B CA 1
ATOM 3030 C C . SER B 1 131 ? 2.297 -3.92 -10.852 1 95.75 131 SER B C 1
ATOM 3032 O O . SER B 1 131 ? 1.544 -4.785 -10.398 1 95.75 131 SER B O 1
ATOM 3034 N N . LEU B 1 132 ? 2.529 -2.789 -10.25 1 94.12 132 LEU B N 1
ATOM 3035 C CA . LEU B 1 132 ? 1.814 -2.262 -9.094 1 94.12 132 LEU B CA 1
ATOM 3036 C C . LEU B 1 132 ? 1.304 -0.851 -9.367 1 94.12 132 LEU B C 1
ATOM 3038 O O . LEU B 1 132 ? 1.99 0.13 -9.07 1 94.12 132 LEU B O 1
ATOM 3042 N N . ALA B 1 133 ? 0.086 -0.824 -9.898 1 89.69 133 ALA B N 1
ATOM 3043 C CA . ALA B 1 133 ? -0.472 0.504 -10.141 1 89.69 133 ALA B CA 1
ATOM 3044 C C . ALA B 1 133 ? -0.469 1.343 -8.867 1 89.69 133 ALA B C 1
ATOM 3046 O O . ALA B 1 133 ? -0.826 0.853 -7.793 1 89.69 133 ALA B O 1
ATOM 3047 N N . GLN B 1 134 ? -0.091 2.592 -9.031 1 84.31 134 GLN B N 1
ATOM 3048 C CA . GLN B 1 134 ? 0.045 3.477 -7.879 1 84.31 134 GLN B CA 1
ATOM 3049 C C . GLN B 1 134 ? -1.26 3.561 -7.094 1 84.31 134 GLN B C 1
ATOM 3051 O O . GLN B 1 134 ? -1.252 3.529 -5.863 1 84.31 134 GLN B O 1
ATOM 3056 N N . PHE B 1 135 ? -2.26 3.654 -7.992 1 78.62 135 PHE B N 1
ATOM 3057 C CA . PHE B 1 135 ? -3.572 3.742 -7.359 1 78.62 135 PHE B CA 1
ATOM 3058 C C . PHE B 1 135 ? -4.23 2.369 -7.289 1 78.62 135 PHE B C 1
ATOM 3060 O O . PHE B 1 135 ? -4.438 1.72 -8.312 1 78.62 135 PHE B O 1
ATOM 3067 N N . GLY B 1 136 ? -4.262 1.762 -6.039 1 82.94 136 GLY B N 1
ATOM 3068 C CA . GLY B 1 136 ? -4.992 0.519 -5.844 1 82.94 136 GLY B CA 1
ATOM 3069 C C . GLY B 1 136 ? -4.098 -0.647 -5.469 1 82.94 136 GLY B C 1
ATOM 3070 O O . GLY B 1 136 ? -4.48 -1.5 -4.668 1 82.94 136 GLY B O 1
ATOM 3071 N N . CYS B 1 137 ? -2.893 -0.634 -6.062 1 90.88 137 CYS B N 1
ATOM 3072 C CA . CYS B 1 137 ? -2.127 -1.868 -5.926 1 90.88 137 CYS B CA 1
ATOM 3073 C C . CYS B 1 137 ? -1.049 -1.728 -4.859 1 90.88 137 CYS B C 1
ATOM 3075 O O . CYS B 1 137 ? -0.514 -2.727 -4.375 1 90.88 137 CYS B O 1
ATOM 3077 N N . VAL B 1 138 ? -0.677 -0.525 -4.605 1 89.38 138 VAL B N 1
ATOM 3078 C CA . VAL B 1 138 ? 0.365 -0.337 -3.602 1 89.38 138 VAL B CA 1
ATOM 3079 C C . VAL B 1 138 ? -0.222 -0.538 -2.207 1 89.38 138 VAL B C 1
ATOM 3081 O O . VAL B 1 138 ? -0.504 0.432 -1.499 1 89.38 138 VAL B O 1
ATOM 3084 N N . GLN B 1 139 ? -0.379 -1.787 -1.861 1 88.56 139 GLN B N 1
ATOM 3085 C CA . GLN B 1 139 ? -0.848 -2.311 -0.582 1 88.56 139 GLN B CA 1
ATOM 3086 C C . GLN B 1 139 ? -0.038 -3.531 -0.156 1 88.56 139 GLN B C 1
ATOM 3088 O O . GLN B 1 139 ? 0.298 -4.379 -0.984 1 88.56 139 GLN B O 1
ATOM 3093 N N . HIS B 1 140 ? 0.204 -3.637 1.111 1 88.19 140 HIS B N 1
ATOM 3094 C CA . HIS B 1 140 ? 1.109 -4.656 1.632 1 88.19 140 HIS B CA 1
ATOM 3095 C C . HIS B 1 140 ? 0.726 -6.043 1.128 1 88.19 140 HIS B C 1
ATOM 3097 O O . HIS B 1 140 ? 1.562 -6.758 0.574 1 88.19 140 HIS B O 1
ATOM 3103 N N . GLY B 1 141 ? -0.483 -6.391 1.316 1 90.25 141 GLY B N 1
ATOM 3104 C CA . GLY B 1 141 ? -0.94 -7.707 0.905 1 90.25 141 GLY B CA 1
ATOM 3105 C C . GLY B 1 141 ? -0.838 -7.934 -0.591 1 90.25 141 GLY B C 1
ATOM 3106 O O . GLY B 1 141 ? -0.433 -9.016 -1.034 1 90.25 141 GLY B O 1
ATOM 3107 N N . ILE B 1 142 ? -1.187 -6.949 -1.372 1 93.12 142 ILE B N 1
ATOM 3108 C CA . ILE B 1 142 ? -1.152 -7.066 -2.826 1 93.12 142 ILE B CA 1
ATOM 3109 C C . ILE B 1 142 ? 0.296 -7.16 -3.303 1 93.12 142 ILE B C 1
ATOM 3111 O O . ILE B 1 142 ? 0.608 -7.938 -4.207 1 93.12 142 ILE B O 1
ATOM 3115 N N . ILE B 1 143 ? 1.123 -6.359 -2.701 1 92.94 143 ILE B N 1
ATOM 3116 C CA . ILE B 1 143 ? 2.541 -6.414 -3.041 1 92.94 143 ILE B CA 1
ATOM 3117 C C . ILE B 1 143 ? 3.072 -7.828 -2.814 1 92.94 143 ILE B C 1
ATOM 3119 O O . ILE B 1 143 ? 3.67 -8.422 -3.713 1 92.94 143 ILE B O 1
ATOM 3123 N N . GLN B 1 144 ? 2.797 -8.398 -1.65 1 93.5 144 GLN B N 1
ATOM 3124 C CA . GLN B 1 144 ? 3.254 -9.75 -1.354 1 93.5 144 GLN B CA 1
ATOM 3125 C C . GLN B 1 144 ? 2.633 -10.766 -2.312 1 93.5 144 GLN B C 1
ATOM 3127 O O . GLN B 1 144 ? 3.305 -11.695 -2.76 1 93.5 144 GLN B O 1
ATOM 3132 N N . HIS B 1 145 ? 1.407 -10.586 -2.619 1 95.75 145 HIS B N 1
ATOM 3133 C CA . HIS B 1 145 ? 0.688 -11.445 -3.549 1 95.75 145 HIS B CA 1
ATOM 3134 C C . HIS B 1 145 ? 1.386 -11.5 -4.902 1 95.75 145 HIS B C 1
ATOM 3136 O O . HIS B 1 145 ? 1.689 -12.586 -5.41 1 95.75 145 HIS B O 1
ATOM 3142 N N . GLU B 1 146 ? 1.706 -10.273 -5.438 1 96.38 146 GLU B N 1
ATOM 3143 C CA . GLU B 1 146 ? 2.359 -10.211 -6.742 1 96.38 146 GLU B CA 1
ATOM 3144 C C . GLU B 1 146 ? 3.785 -10.75 -6.672 1 96.38 146 GLU B C 1
ATOM 3146 O O . GLU B 1 146 ? 4.273 -11.359 -7.625 1 96.38 146 GLU B O 1
ATOM 3151 N N . LEU B 1 147 ? 4.426 -10.5 -5.586 1 95 147 LEU B N 1
ATOM 3152 C CA . LEU B 1 147 ? 5.773 -11.039 -5.41 1 95 147 LEU B CA 1
ATOM 3153 C C . LEU B 1 147 ? 5.754 -12.562 -5.379 1 95 147 LEU B C 1
ATOM 3155 O O . LEU B 1 147 ? 6.656 -13.211 -5.906 1 95 147 LEU B O 1
ATOM 3159 N N . LEU B 1 148 ? 4.762 -13.148 -4.742 1 94.94 148 LEU B N 1
ATOM 3160 C CA . LEU B 1 148 ? 4.66 -14.602 -4.676 1 94.94 148 LEU B CA 1
ATOM 3161 C C . LEU B 1 148 ? 4.465 -15.195 -6.066 1 94.94 148 LEU B C 1
ATOM 3163 O O . LEU B 1 148 ? 5.016 -16.25 -6.375 1 94.94 148 LEU B O 1
ATOM 3167 N N . HIS B 1 149 ? 3.684 -14.516 -6.902 1 95 149 HIS B N 1
ATOM 3168 C CA . HIS B 1 149 ? 3.621 -14.945 -8.289 1 95 149 HIS B CA 1
ATOM 3169 C C . HIS B 1 149 ? 5.004 -14.945 -8.93 1 95 149 HIS B C 1
ATOM 3171 O O . HIS B 1 149 ? 5.383 -15.914 -9.602 1 95 149 HIS B O 1
ATOM 3177 N N . SER B 1 150 ? 5.734 -13.891 -8.711 1 95.06 150 SER B N 1
ATOM 3178 C CA . SER B 1 150 ? 7.062 -13.766 -9.297 1 95.06 150 SER B CA 1
ATOM 3179 C C . SER B 1 150 ? 8.016 -14.812 -8.734 1 95.06 150 SER B C 1
ATOM 3181 O O . SER B 1 150 ? 9.086 -15.055 -9.297 1 95.06 150 SER B O 1
ATOM 3183 N N . LEU B 1 151 ? 7.629 -15.383 -7.633 1 93 151 LEU B N 1
ATOM 3184 C CA . LEU B 1 151 ? 8.438 -16.438 -7.035 1 93 151 LEU B CA 1
ATOM 3185 C C . LEU B 1 151 ? 7.973 -17.812 -7.508 1 93 151 LEU B C 1
ATOM 3187 O O . LEU B 1 151 ? 8.602 -18.828 -7.195 1 93 151 LEU B O 1
ATOM 3191 N N . GLY B 1 152 ? 6.836 -17.875 -8.188 1 92.69 152 GLY B N 1
ATOM 3192 C CA . GLY B 1 152 ? 6.465 -19.141 -8.82 1 92.69 152 GLY B CA 1
ATOM 3193 C C . GLY B 1 152 ? 5.191 -19.734 -8.258 1 92.69 152 GLY B C 1
ATOM 3194 O O . GLY B 1 152 ? 4.891 -20.906 -8.5 1 92.69 152 GLY B O 1
ATOM 3195 N N . PHE B 1 153 ? 4.379 -18.969 -7.551 1 92.75 153 PHE B N 1
ATOM 3196 C CA . PHE B 1 153 ? 3.217 -19.547 -6.887 1 92.75 153 PHE B CA 1
ATOM 3197 C C . PHE B 1 153 ? 1.937 -19.188 -7.633 1 92.75 153 PHE B C 1
ATOM 3199 O O . PHE B 1 153 ? 1.715 -18.031 -7.984 1 92.75 153 PHE B O 1
ATOM 3206 N N . HIS B 1 154 ? 1.115 -20.234 -7.875 1 93.5 154 HIS B N 1
ATOM 3207 C CA . HIS B 1 154 ? -0.261 -20.047 -8.32 1 93.5 154 HIS B CA 1
ATOM 3208 C C . HIS B 1 154 ? -1.166 -19.656 -7.156 1 93.5 154 HIS B C 1
ATOM 3210 O O . HIS B 1 154 ? -0.739 -19.672 -6 1 93.5 154 HIS B O 1
ATOM 3216 N N . HIS B 1 155 ? -2.346 -19.312 -7.555 1 96.62 155 HIS B N 1
ATOM 3217 C CA . HIS B 1 155 ? -3.332 -19.062 -6.508 1 96.62 155 HIS B CA 1
ATOM 3218 C C . HIS B 1 155 ? -3.654 -20.328 -5.738 1 96.62 155 HIS B C 1
ATOM 3220 O O . HIS B 1 155 ? -3.602 -21.438 -6.297 1 96.62 155 HIS B O 1
ATOM 3226 N N . GLU B 1 156 ? -4.016 -20.109 -4.496 1 97.44 156 GLU B N 1
ATOM 3227 C CA . GLU B 1 156 ? -4.316 -21.234 -3.615 1 97.44 156 GLU B CA 1
ATOM 3228 C C . GLU B 1 156 ? -5.516 -22.031 -4.121 1 97.44 156 GLU B C 1
ATOM 3230 O O . GLU B 1 156 ? -5.488 -23.266 -4.137 1 97.44 156 GLU B O 1
ATOM 3235 N N . HIS B 1 157 ? -6.523 -21.375 -4.629 1 97.56 157 HIS B N 1
ATOM 3236 C CA . HIS B 1 157 ? -7.742 -22.062 -5.039 1 97.56 157 HIS B CA 1
ATOM 3237 C C . HIS B 1 157 ? -7.523 -22.859 -6.324 1 97.56 157 HIS B C 1
ATOM 3239 O O . HIS B 1 157 ? -8.367 -23.688 -6.703 1 97.56 157 HIS B O 1
ATOM 3245 N N . ASN B 1 158 ? -6.438 -22.672 -6.953 1 96.44 158 ASN B N 1
ATOM 3246 C CA . ASN B 1 158 ? -6.133 -23.375 -8.188 1 96.44 158 ASN B CA 1
ATOM 3247 C C . ASN B 1 158 ? -5.324 -24.641 -7.914 1 96.44 158 ASN B C 1
ATOM 3249 O O . ASN B 1 158 ? -4.957 -25.375 -8.844 1 96.44 158 ASN B O 1
ATOM 3253 N N . ARG B 1 159 ? -5.055 -24.938 -6.746 1 96.06 159 ARG B N 1
ATOM 3254 C CA . ARG B 1 159 ? -4.277 -26.125 -6.379 1 96.06 159 ARG B CA 1
ATOM 3255 C C . ARG B 1 159 ? -4.883 -27.391 -6.98 1 96.06 159 ARG B C 1
ATOM 3257 O O . ARG B 1 159 ? -6.105 -27.5 -7.102 1 96.06 159 ARG B O 1
ATOM 3264 N N . SER B 1 160 ? -3.992 -28.312 -7.203 1 94.88 160 SER B N 1
ATOM 3265 C CA . SER B 1 160 ? -4.402 -29.578 -7.801 1 94.88 160 SER B CA 1
ATOM 3266 C C . SER B 1 160 ? -5.328 -30.359 -6.875 1 94.88 160 SER B C 1
ATOM 3268 O O . SER B 1 160 ? -6.18 -31.125 -7.336 1 94.88 160 SER B O 1
ATOM 3270 N N . ASP B 1 161 ? -5.258 -30.188 -5.566 1 96.62 161 ASP B N 1
ATOM 3271 C CA . ASP B 1 161 ? -6.031 -30.969 -4.602 1 96.62 161 ASP B CA 1
ATOM 3272 C C . ASP B 1 161 ? -7.156 -30.125 -3.996 1 96.62 161 ASP B C 1
ATOM 3274 O O . ASP B 1 161 ? -7.762 -30.516 -2.996 1 96.62 161 ASP B O 1
ATOM 3278 N N . ARG B 1 162 ? -7.484 -29.016 -4.609 1 97.19 162 ARG B N 1
ATOM 3279 C CA . ARG B 1 162 ? -8.359 -28.016 -3.99 1 97.19 162 ARG B CA 1
ATOM 3280 C C . ARG B 1 162 ? -9.766 -28.562 -3.799 1 97.19 162 ARG B C 1
ATOM 3282 O O . ARG B 1 162 ? -10.5 -28.125 -2.92 1 97.19 162 ARG B O 1
ATOM 3289 N N . ASP B 1 163 ? -10.219 -29.594 -4.57 1 97.5 163 ASP B N 1
ATOM 3290 C CA . ASP B 1 163 ? -11.609 -30.047 -4.566 1 97.5 163 ASP B CA 1
ATOM 3291 C C . ASP B 1 163 ? -11.953 -30.734 -3.252 1 97.5 163 ASP B C 1
ATOM 3293 O O . ASP B 1 163 ? -13.133 -30.938 -2.938 1 97.5 163 ASP B O 1
ATOM 3297 N N . GLN B 1 164 ? -10.977 -31.094 -2.516 1 96.94 164 GLN B N 1
ATOM 3298 C CA . GLN B 1 164 ? -11.195 -31.656 -1.188 1 96.94 164 GLN B CA 1
ATOM 3299 C C . GLN B 1 164 ? -11.492 -30.562 -0.165 1 96.94 164 GLN B C 1
ATOM 3301 O O . GLN B 1 164 ? -11.969 -30.844 0.934 1 96.94 164 GLN B O 1
ATOM 3306 N N . TYR B 1 165 ? -11.281 -29.312 -0.511 1 97.88 165 TYR B N 1
ATOM 3307 C CA . TYR B 1 165 ? -11.266 -28.266 0.506 1 97.88 165 TYR B CA 1
ATOM 3308 C C . TYR B 1 165 ? -12.25 -27.156 0.16 1 97.88 165 TYR B C 1
ATOM 3310 O O . TYR B 1 165 ? -12.758 -26.469 1.049 1 97.88 165 TYR B O 1
ATOM 3318 N N . ILE B 1 166 ? -12.453 -26.953 -1.114 1 98.44 166 ILE B N 1
ATOM 3319 C CA . ILE B 1 166 ? -13.375 -25.906 -1.553 1 98.44 166 ILE B CA 1
ATOM 3320 C C . ILE B 1 166 ? -14.25 -26.438 -2.688 1 98.44 166 ILE B C 1
ATOM 3322 O O . ILE B 1 166 ? -13.883 -27.391 -3.369 1 98.44 166 ILE B O 1
ATOM 3326 N N . ARG B 1 167 ? -15.359 -25.812 -2.805 1 98.44 167 ARG B N 1
ATOM 3327 C CA . ARG B 1 167 ? -16.25 -26.016 -3.939 1 98.44 167 ARG B CA 1
ATOM 3328 C C . ARG B 1 167 ? -16.359 -24.75 -4.789 1 98.44 167 ARG B C 1
ATOM 3330 O O . ARG B 1 167 ? -16.531 -23.656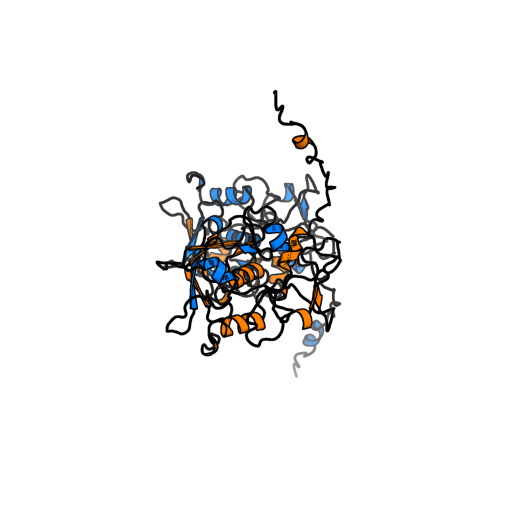 -4.262 1 98.44 167 ARG B O 1
ATOM 3337 N N . ILE B 1 168 ? -16.188 -24.969 -6.051 1 98.44 168 ILE B N 1
ATOM 3338 C CA . ILE B 1 168 ? -16.406 -23.875 -6.988 1 98.44 168 ILE B CA 1
ATOM 3339 C C . ILE B 1 168 ? -17.875 -23.859 -7.43 1 98.44 168 ILE B C 1
ATOM 3341 O O . ILE B 1 168 ? -18.391 -24.859 -7.91 1 98.44 168 ILE B O 1
ATOM 3345 N N . ASN B 1 169 ? -18.484 -22.75 -7.195 1 98.31 169 ASN B N 1
ATOM 3346 C CA . ASN B 1 169 ? -19.859 -22.578 -7.652 1 98.31 169 ASN B CA 1
ATOM 3347 C C . ASN B 1 169 ? -19.906 -21.953 -9.039 1 98.31 169 ASN B C 1
ATOM 3349 O O . ASN B 1 169 ? -20.156 -20.75 -9.18 1 98.31 169 ASN B O 1
ATOM 3353 N N . TRP B 1 170 ? -19.875 -22.781 -10.039 1 98.12 170 TRP B N 1
ATOM 3354 C CA . TRP B 1 170 ? -19.641 -22.391 -11.422 1 98.12 170 TRP B CA 1
ATOM 3355 C C . TRP B 1 170 ? -20.781 -21.5 -11.922 1 98.12 170 TRP B C 1
ATOM 3357 O O . TRP B 1 170 ? -20.547 -20.578 -12.727 1 98.12 170 TRP B O 1
ATOM 3367 N N . GLN B 1 171 ? -21.922 -21.672 -11.469 1 97.94 171 GLN B N 1
ATOM 3368 C CA . GLN B 1 171 ? -23.094 -20.953 -11.961 1 97.94 171 GLN B CA 1
ATOM 3369 C C . GLN B 1 171 ? -23.016 -19.469 -11.609 1 97.94 171 GLN B C 1
ATOM 3371 O O . GLN B 1 171 ? -23.703 -18.656 -12.203 1 97.94 171 GLN B O 1
ATOM 3376 N N . TYR B 1 172 ? -22.141 -19.203 -10.648 1 97.75 172 TYR B N 1
ATOM 3377 C CA . TYR B 1 172 ? -22.094 -17.812 -10.203 1 97.75 172 TYR B CA 1
ATOM 3378 C C . TYR B 1 172 ? -20.844 -17.109 -10.727 1 97.75 172 TYR B C 1
ATOM 3380 O O . TYR B 1 172 ? -20.562 -15.977 -10.328 1 97.75 172 TYR B O 1
ATOM 3388 N N . ILE B 1 173 ? -20.125 -17.719 -11.594 1 96.12 173 ILE B N 1
ATOM 3389 C CA . ILE B 1 173 ? -18.891 -17.156 -12.125 1 96.12 173 ILE B CA 1
ATOM 3390 C C . ILE B 1 173 ? -19.172 -16.531 -13.492 1 96.12 173 ILE B C 1
ATOM 3392 O O . ILE B 1 173 ? -19.812 -17.141 -14.344 1 96.12 173 ILE B O 1
ATOM 3396 N N . TYR B 1 174 ? -18.781 -15.25 -13.688 1 92.38 174 TYR B N 1
ATOM 3397 C CA . TYR B 1 174 ? -18.875 -14.664 -15.023 1 92.38 174 TYR B CA 1
ATOM 3398 C C . TYR B 1 174 ? -18.219 -15.562 -16.062 1 92.38 174 TYR B C 1
ATOM 3400 O O . TYR B 1 174 ? -17.156 -16.156 -15.797 1 92.38 174 TYR B O 1
ATOM 3408 N N . ASN B 1 175 ? -18.734 -15.523 -17.234 1 93.31 175 ASN B N 1
ATOM 3409 C CA . ASN B 1 175 ? -18.234 -16.391 -18.297 1 93.31 175 ASN B CA 1
ATOM 3410 C C . ASN B 1 175 ? -16.781 -16.109 -18.625 1 93.31 175 ASN B C 1
ATOM 3412 O O . ASN B 1 175 ? -16 -17.031 -18.859 1 93.31 175 ASN B O 1
ATOM 3416 N N . TYR B 1 176 ? -16.406 -14.898 -18.609 1 87.5 176 TYR B N 1
ATOM 3417 C CA . TYR B 1 176 ? -15.062 -14.523 -19.031 1 87.5 176 TYR B CA 1
ATOM 3418 C C . TYR B 1 176 ? -14.031 -14.914 -17.984 1 87.5 176 TYR B C 1
ATOM 3420 O O . TYR B 1 176 ? -12.828 -14.891 -18.25 1 87.5 176 TYR B O 1
ATOM 3428 N N . ALA B 1 177 ? -14.5 -15.344 -16.734 1 92.5 177 ALA B N 1
ATOM 3429 C CA . ALA B 1 177 ? -13.578 -15.602 -15.641 1 92.5 177 ALA B CA 1
ATOM 3430 C C . ALA B 1 177 ? -13.492 -17.094 -15.336 1 92.5 177 ALA B C 1
ATOM 3432 O O . ALA B 1 177 ? -12.758 -17.516 -14.438 1 92.5 177 ALA B O 1
ATOM 3433 N N . VAL B 1 178 ? -14.18 -17.906 -16.062 1 95.12 178 VAL B N 1
ATOM 3434 C CA . VAL B 1 178 ? -14.289 -19.328 -15.797 1 95.12 178 VAL B CA 1
ATOM 3435 C C . VAL B 1 178 ? -12.891 -19.953 -15.773 1 95.12 178 VAL B C 1
ATOM 3437 O O . VAL B 1 178 ? -12.586 -20.781 -14.914 1 95.12 178 VAL B O 1
ATOM 3440 N N . GLU B 1 179 ? -12.039 -19.5 -16.672 1 93 179 GLU B N 1
ATOM 3441 C CA . GLU B 1 179 ? -10.703 -20.094 -16.766 1 93 179 GLU B CA 1
ATOM 3442 C C . GLU B 1 179 ? -9.867 -19.797 -15.531 1 93 179 GLU B C 1
ATOM 3444 O O . GLU B 1 179 ? -8.977 -20.578 -15.172 1 93 179 GLU B O 1
ATOM 3449 N N . ASN B 1 180 ? -10.172 -18.766 -14.797 1 94.12 180 ASN B N 1
ATOM 3450 C CA . ASN B 1 180 ? -9.43 -18.375 -13.602 1 94.12 180 ASN B CA 1
ATOM 3451 C C . ASN B 1 180 ? -9.641 -19.359 -12.453 1 94.12 180 ASN B C 1
ATOM 3453 O O . ASN B 1 180 ? -8.906 -19.312 -11.461 1 94.12 180 ASN B O 1
ATOM 3457 N N . PHE B 1 181 ? -10.562 -20.266 -12.617 1 97.06 181 PHE B N 1
ATOM 3458 C CA . PHE B 1 181 ? -10.938 -21.141 -11.516 1 97.06 181 PHE B CA 1
ATOM 3459 C C . PHE B 1 181 ? -10.531 -22.578 -11.82 1 97.06 181 PHE B C 1
ATOM 3461 O O . PHE B 1 181 ? -10.836 -23.5 -11.039 1 97.06 181 PHE B O 1
ATOM 3468 N N . GLN B 1 182 ? -9.883 -22.75 -12.906 1 95.81 182 GLN B N 1
ATOM 3469 C CA . GLN B 1 182 ? -9.438 -24.094 -13.25 1 95.81 182 GLN B CA 1
ATOM 3470 C C . GLN B 1 182 ? -8.281 -24.547 -12.367 1 95.81 182 GLN B C 1
ATOM 3472 O O . GLN B 1 182 ? -7.453 -23.734 -11.953 1 95.81 182 GLN B O 1
ATOM 3477 N N . LYS B 1 183 ? -8.234 -25.844 -12.125 1 95.38 183 LYS B N 1
ATOM 3478 C CA . LYS B 1 183 ? -7.113 -26.406 -11.383 1 95.38 183 LYS B CA 1
ATOM 3479 C C . LYS B 1 183 ? -5.824 -26.328 -12.203 1 95.38 183 LYS B C 1
ATOM 3481 O O . LYS B 1 183 ? -5.859 -26.422 -13.43 1 95.38 183 LYS B O 1
ATOM 3486 N N . GLN B 1 184 ? -4.793 -26.141 -11.477 1 91.69 184 GLN B N 1
ATOM 3487 C CA . GLN B 1 184 ? -3.461 -26.234 -12.07 1 91.69 184 GLN B CA 1
ATOM 3488 C C . GLN B 1 184 ? -2.717 -27.453 -11.547 1 91.69 184 GLN B C 1
ATOM 3490 O O . GLN B 1 184 ? -3.08 -28.016 -10.516 1 91.69 184 GLN B O 1
ATOM 3495 N N . ASP B 1 185 ? -1.785 -27.938 -12.336 1 88.19 185 ASP B N 1
ATOM 3496 C CA . ASP B 1 185 ? -0.925 -29.016 -11.891 1 88.19 185 ASP B CA 1
ATOM 3497 C C . ASP B 1 185 ? 0.181 -28.516 -10.969 1 88.19 185 ASP B C 1
ATOM 3499 O O . ASP B 1 185 ? 1.341 -28.422 -11.375 1 88.19 185 ASP B O 1
ATOM 3503 N N . THR B 1 186 ? -0.214 -28.234 -9.703 1 88.06 186 THR B N 1
ATOM 3504 C CA . THR B 1 186 ? 0.708 -27.594 -8.773 1 88.06 186 THR B CA 1
ATOM 3505 C C . THR B 1 186 ? 1.441 -28.641 -7.934 1 88.06 186 THR B C 1
ATOM 3507 O O . THR B 1 186 ? 0.927 -29.734 -7.707 1 88.06 186 THR B O 1
ATOM 3510 N N . ASN B 1 187 ? 2.658 -28.281 -7.562 1 83.44 187 ASN B N 1
ATOM 3511 C CA . ASN B 1 187 ? 3.324 -28.953 -6.449 1 83.44 187 ASN B CA 1
ATOM 3512 C C . ASN B 1 187 ? 2.908 -28.344 -5.109 1 83.44 187 ASN B C 1
ATOM 3514 O O . ASN B 1 187 ? 3.25 -27.203 -4.801 1 83.44 187 ASN B O 1
ATOM 3518 N N . ASN B 1 188 ? 2.256 -29.094 -4.352 1 90.88 188 ASN B N 1
ATOM 3519 C CA . ASN B 1 188 ? 1.666 -28.547 -3.137 1 90.88 188 ASN B CA 1
ATOM 3520 C C . ASN B 1 188 ? 2.631 -28.641 -1.957 1 90.88 188 ASN B C 1
ATOM 3522 O O . ASN B 1 188 ? 2.309 -28.203 -0.852 1 90.88 188 ASN B O 1
ATOM 3526 N N . LEU B 1 189 ? 3.846 -29.172 -2.238 1 88.19 189 LEU B N 1
ATOM 3527 C CA . LEU B 1 189 ? 4.988 -29.141 -1.333 1 88.19 189 LEU B CA 1
ATOM 3528 C C . LEU B 1 189 ? 4.652 -29.797 -0.002 1 88.19 189 LEU B C 1
ATOM 3530 O O . LEU B 1 189 ? 5.152 -29.391 1.047 1 88.19 189 LEU B O 1
ATOM 3534 N N . ASN B 1 190 ? 3.65 -30.719 -0.024 1 92.81 190 ASN B N 1
ATOM 3535 C CA . ASN B 1 190 ? 3.199 -31.453 1.161 1 92.81 190 ASN B CA 1
ATOM 3536 C C . ASN B 1 190 ? 2.719 -30.5 2.25 1 92.81 190 ASN B C 1
ATOM 3538 O O . ASN B 1 190 ? 3.055 -30.656 3.424 1 92.81 190 ASN B O 1
ATOM 3542 N N . THR B 1 191 ? 2.145 -29.406 1.89 1 95 191 THR B N 1
ATOM 3543 C CA . THR B 1 191 ? 1.538 -28.469 2.836 1 95 191 THR B CA 1
ATOM 3544 C C . THR B 1 191 ? 0.015 -28.562 2.773 1 95 191 THR B C 1
ATOM 3546 O O . THR B 1 191 ? -0.549 -28.953 1.753 1 95 191 THR B O 1
ATOM 3549 N N . ALA B 1 192 ? -0.617 -28.25 3.881 1 96 192 ALA B N 1
ATOM 3550 C CA . ALA B 1 192 ? -2.076 -28.234 3.949 1 96 192 ALA B CA 1
ATOM 3551 C C . ALA B 1 192 ? -2.658 -27.141 3.064 1 96 192 ALA B C 1
ATOM 3553 O O . ALA B 1 192 ? -1.957 -26.188 2.691 1 96 192 ALA B O 1
ATOM 3554 N N . TYR B 1 193 ? -3.922 -27.422 2.68 1 97.25 193 TYR B N 1
ATOM 3555 C CA . TYR B 1 193 ? -4.637 -26.344 2.016 1 97.25 193 TYR B CA 1
ATOM 3556 C C . TYR B 1 193 ? -4.746 -25.125 2.928 1 97.25 193 TYR B C 1
ATOM 3558 O O . TYR B 1 193 ? -5.066 -25.25 4.109 1 97.25 193 TYR B O 1
ATOM 3566 N N . ASP B 1 194 ? -4.453 -23.906 2.387 1 97.94 194 ASP B N 1
ATOM 3567 C CA . ASP B 1 194 ? -4.312 -22.719 3.217 1 97.94 194 ASP B CA 1
ATOM 3568 C C . ASP B 1 194 ? -5.438 -21.719 2.943 1 97.94 194 ASP B C 1
ATOM 3570 O O . ASP B 1 194 ? -5.309 -20.859 2.076 1 97.94 194 ASP B O 1
ATOM 3574 N N . TYR B 1 195 ? -6.461 -21.766 3.766 1 97.56 195 TYR B N 1
ATOM 3575 C CA . TYR B 1 195 ? -7.594 -20.859 3.615 1 97.56 195 TYR B CA 1
ATOM 3576 C C . TYR B 1 195 ? -7.168 -19.406 3.865 1 97.56 195 TYR B C 1
ATOM 3578 O O . TYR B 1 195 ? -7.824 -18.469 3.4 1 97.56 195 TYR B O 1
ATOM 3586 N N . SER B 1 196 ? -6.055 -19.219 4.504 1 95.56 196 SER B N 1
ATOM 3587 C CA . SER B 1 196 ? -5.637 -17.891 4.898 1 95.56 196 SER B CA 1
ATOM 3588 C C . SER B 1 196 ? -4.535 -17.359 3.982 1 95.56 196 SER B C 1
ATOM 3590 O O . SER B 1 196 ? -3.971 -16.297 4.234 1 95.56 196 SER B O 1
ATOM 3592 N N . SER B 1 197 ? -4.277 -18.125 2.938 1 96.81 197 SER B N 1
ATOM 3593 C CA . SER B 1 197 ? -3.238 -17.688 2.006 1 96.81 197 SER B CA 1
ATOM 3594 C C . SER B 1 197 ? -3.566 -16.328 1.4 1 96.81 197 SER B C 1
ATOM 3596 O O . SER B 1 197 ? -4.715 -16.062 1.031 1 96.81 197 SER B O 1
ATOM 3598 N N . VAL B 1 198 ? -2.52 -15.492 1.266 1 95.19 198 VAL B N 1
ATOM 3599 C CA . VAL B 1 198 ? -2.688 -14.219 0.569 1 95.19 198 VAL B CA 1
ATOM 3600 C C . VAL B 1 198 ? -2.955 -14.477 -0.913 1 95.19 198 VAL B C 1
ATOM 3602 O O . VAL B 1 198 ? -3.422 -13.586 -1.627 1 95.19 198 VAL B O 1
ATOM 3605 N N . MET B 1 199 ? -2.826 -15.727 -1.325 1 97.19 199 MET B N 1
ATOM 3606 C CA . MET B 1 199 ? -3.006 -16.125 -2.717 1 97.19 199 MET B CA 1
ATOM 3607 C C . MET B 1 199 ? -4.395 -16.719 -2.938 1 97.19 199 MET B C 1
ATOM 3609 O O . MET B 1 199 ? -4.672 -17.281 -4 1 97.19 199 MET B O 1
ATOM 3613 N N . HIS B 1 200 ? -5.223 -16.719 -1.982 1 97.81 200 HIS B N 1
ATOM 3614 C CA . HIS B 1 200 ? -6.562 -17.266 -2.117 1 97.81 200 HIS B CA 1
ATOM 3615 C C . HIS B 1 200 ? -7.562 -16.203 -2.562 1 97.81 200 HIS B C 1
ATOM 3617 O O . HIS B 1 200 ? -7.609 -15.117 -1.989 1 97.81 200 HIS B O 1
ATOM 3623 N N . TYR B 1 201 ? -8.359 -16.562 -3.562 1 96.5 201 TYR B N 1
ATOM 3624 C CA . TYR B 1 201 ? -9.461 -15.688 -3.941 1 96.5 201 TYR B CA 1
ATOM 3625 C C . TYR B 1 201 ? -10.445 -15.523 -2.789 1 96.5 201 TYR B C 1
ATOM 3627 O O . TYR B 1 201 ? -10.523 -16.375 -1.901 1 96.5 201 TYR B O 1
ATOM 3635 N N . ASP B 1 202 ? -11.125 -14.391 -2.76 1 94.31 202 ASP B N 1
ATOM 3636 C CA . ASP B 1 202 ? -12.219 -14.258 -1.796 1 94.31 202 ASP B CA 1
ATOM 3637 C C . ASP B 1 202 ? -13.438 -15.07 -2.229 1 94.31 202 ASP B C 1
ATOM 3639 O O . ASP B 1 202 ? -13.484 -15.57 -3.352 1 94.31 202 ASP B O 1
ATOM 3643 N N . ARG B 1 203 ? -14.375 -15.148 -1.387 1 95.19 203 ARG B N 1
ATOM 3644 C CA . ARG B 1 203 ? -15.516 -16.047 -1.549 1 95.19 203 ARG B CA 1
ATOM 3645 C C . ARG B 1 203 ? -16.406 -15.609 -2.703 1 95.19 203 ARG B C 1
ATOM 3647 O O . ARG B 1 203 ? -17.141 -16.422 -3.277 1 95.19 203 ARG B O 1
ATOM 3654 N N . THR B 1 204 ? -16.359 -14.305 -3.08 1 93.69 204 THR B N 1
ATOM 3655 C CA . THR B 1 204 ? -17.266 -13.805 -4.105 1 93.69 204 THR B CA 1
ATOM 3656 C C . THR B 1 204 ? -16.5 -13.281 -5.312 1 93.69 204 THR B C 1
ATOM 3658 O O . THR B 1 204 ? -17 -12.445 -6.066 1 93.69 204 THR B O 1
ATOM 3661 N N . ALA B 1 205 ? -15.289 -13.727 -5.438 1 92.75 205 ALA B N 1
ATOM 3662 C CA . ALA B 1 205 ? -14.461 -13.312 -6.57 1 92.75 205 ALA B CA 1
ATOM 3663 C C . ALA B 1 205 ? -15.172 -13.586 -7.895 1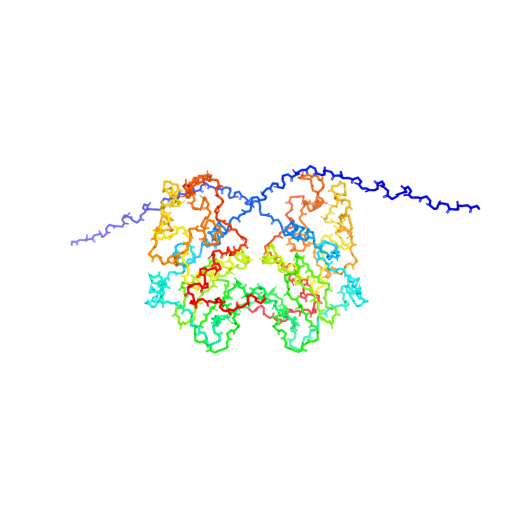 92.75 205 ALA B C 1
ATOM 3665 O O . ALA B 1 205 ? -15.648 -14.703 -8.133 1 92.75 205 ALA B O 1
ATOM 3666 N N . TYR B 1 206 ? -15.344 -12.578 -8.742 1 91.62 206 TYR B N 1
ATOM 3667 C CA . TYR B 1 206 ? -15.859 -12.672 -10.102 1 91.62 206 TYR B CA 1
ATOM 3668 C C . TYR B 1 206 ? -17.312 -13.141 -10.102 1 91.62 206 TYR B C 1
ATOM 3670 O O . TYR B 1 206 ? -17.75 -13.844 -11.016 1 91.62 206 TYR B O 1
ATOM 3678 N N . THR B 1 207 ? -18 -12.883 -9.078 1 94.38 207 THR B N 1
ATOM 3679 C CA . THR B 1 207 ? -19.391 -13.32 -9.016 1 94.38 207 THR B CA 1
ATOM 3680 C C . THR B 1 207 ? -20.25 -12.523 -9.992 1 94.38 207 THR B C 1
ATOM 3682 O O . THR B 1 207 ? -20.062 -11.32 -10.156 1 94.38 207 THR B O 1
ATOM 3685 N N . ASN B 1 208 ? -21.125 -13.203 -10.695 1 91.31 208 ASN B N 1
ATOM 3686 C CA . ASN B 1 208 ? -22.062 -12.578 -11.625 1 91.31 208 ASN B CA 1
ATOM 3687 C C . ASN B 1 208 ? -23.406 -12.305 -10.969 1 91.31 208 ASN B C 1
ATOM 3689 O O . ASN B 1 208 ? -24.344 -11.859 -11.633 1 91.31 208 ASN B O 1
ATOM 3693 N N . ASP B 1 209 ? -23.516 -12.641 -9.742 1 91.56 209 ASP B N 1
ATOM 3694 C CA . ASP B 1 209 ? -24.703 -12.438 -8.922 1 91.56 209 ASP B CA 1
ATOM 3695 C C . ASP B 1 209 ? -24.328 -11.953 -7.52 1 91.56 209 ASP B C 1
ATOM 3697 O O . ASP B 1 209 ? -23.859 -12.734 -6.691 1 91.56 209 ASP B O 1
ATOM 3701 N N . TYR B 1 210 ? -24.625 -10.711 -7.312 1 88.38 210 TYR B N 1
ATOM 3702 C CA . TYR B 1 210 ? -24.172 -10.039 -6.102 1 88.38 210 TYR B CA 1
ATOM 3703 C C . TYR B 1 210 ? -24.531 -10.844 -4.859 1 88.38 210 TYR B C 1
ATOM 3705 O O . TYR B 1 210 ? -25.688 -11.281 -4.711 1 88.38 210 TYR B O 1
ATOM 3713 N N . GLY B 1 211 ? -23.453 -11.039 -4.035 1 88.94 211 GLY B N 1
ATOM 3714 C CA . GLY B 1 211 ? -23.656 -11.727 -2.771 1 88.94 211 GLY B CA 1
ATOM 3715 C C . GLY B 1 211 ? -23.5 -13.234 -2.875 1 88.94 211 GLY B C 1
ATOM 3716 O O . GLY B 1 211 ? -23.375 -13.922 -1.86 1 88.94 211 GLY B O 1
ATOM 3717 N N . LYS B 1 212 ? -23.531 -13.742 -4.02 1 95.81 212 LYS B N 1
ATOM 3718 C CA . LYS B 1 212 ? -23.391 -15.188 -4.203 1 95.81 212 LYS B CA 1
ATOM 3719 C C . LYS B 1 212 ? -21.922 -15.594 -4.242 1 95.81 212 LYS B C 1
ATOM 3721 O O . LYS B 1 212 ? -21.094 -14.914 -4.852 1 95.81 212 LYS B O 1
ATOM 3726 N N . GLU B 1 213 ? -21.656 -16.688 -3.58 1 96.88 213 GLU B N 1
ATOM 3727 C CA . GLU B 1 213 ? -20.297 -17.172 -3.465 1 96.88 213 GLU B CA 1
ATOM 3728 C C . GLU B 1 213 ? -19.875 -17.938 -4.715 1 96.88 213 GLU B C 1
ATOM 3730 O O . GLU B 1 213 ? -20.594 -18.812 -5.184 1 96.88 213 GLU B O 1
ATOM 3735 N N . THR B 1 214 ? -18.672 -17.609 -5.191 1 97.94 214 THR B N 1
ATOM 3736 C CA . THR B 1 214 ? -18.062 -18.406 -6.254 1 97.94 214 THR B CA 1
ATOM 3737 C C . THR B 1 214 ? -17.203 -19.516 -5.672 1 97.94 214 THR B C 1
ATOM 3739 O O . THR B 1 214 ? -16.953 -20.531 -6.336 1 97.94 214 THR B O 1
ATOM 3742 N N . ILE B 1 215 ? -16.734 -19.344 -4.477 1 98 215 ILE B N 1
ATOM 3743 C CA . ILE B 1 215 ? -15.938 -20.328 -3.771 1 98 215 ILE B CA 1
ATOM 3744 C C . ILE B 1 215 ? -16.516 -20.562 -2.377 1 98 215 ILE B C 1
ATOM 3746 O O . ILE B 1 215 ? -16.75 -19.625 -1.63 1 98 215 ILE B O 1
ATOM 3750 N N . THR B 1 216 ? -16.719 -21.797 -2.049 1 98.25 216 THR B N 1
ATOM 3751 C CA . THR B 1 216 ? -17.234 -22.156 -0.728 1 98.25 216 THR B CA 1
ATOM 3752 C C . THR B 1 216 ? -16.344 -23.219 -0.08 1 98.25 216 THR B C 1
ATOM 3754 O O . THR B 1 216 ? -16.172 -24.312 -0.631 1 98.25 216 THR B O 1
ATOM 3757 N N . PRO B 1 217 ? -15.789 -22.906 1.082 1 97.81 217 PRO B N 1
ATOM 3758 C CA . PRO B 1 217 ? -15.086 -23.969 1.798 1 97.81 217 PRO B CA 1
ATOM 3759 C C . PRO B 1 217 ? -15.992 -25.156 2.141 1 97.81 217 PRO B C 1
ATOM 3761 O O . PRO B 1 217 ? -17.156 -24.953 2.5 1 97.81 217 PRO B O 1
ATOM 3764 N N . VAL B 1 218 ? -15.523 -26.375 2.045 1 96.56 218 VAL B N 1
ATOM 3765 C CA . VAL B 1 218 ? -16.344 -27.578 2.131 1 96.56 218 VAL B CA 1
ATOM 3766 C C . VAL B 1 218 ? -16.469 -28.016 3.59 1 96.56 218 VAL B C 1
ATOM 3768 O O . VAL B 1 218 ? -17.578 -28.297 4.062 1 96.56 218 VAL B O 1
ATOM 3771 N N . SER B 1 219 ? -15.5 -28.125 4.406 1 92.19 219 SER B N 1
ATOM 3772 C CA . SER B 1 219 ? -15.57 -28.656 5.766 1 92.19 219 SER B CA 1
ATOM 3773 C C . SER B 1 219 ? -16.281 -27.672 6.699 1 92.19 219 SER B C 1
ATOM 3775 O O . SER B 1 219 ? -17.141 -28.078 7.484 1 92.19 219 SER B O 1
ATOM 3777 N N . ASP B 1 220 ? -15.961 -26.438 6.594 1 94.69 220 ASP B N 1
ATOM 3778 C CA . ASP B 1 220 ? -16.578 -25.344 7.352 1 94.69 220 ASP B CA 1
ATOM 3779 C C . ASP B 1 220 ? -16.781 -24.109 6.473 1 94.69 220 ASP B C 1
ATOM 3781 O O . ASP B 1 220 ? -15.844 -23.359 6.219 1 94.69 220 ASP B O 1
ATOM 3785 N N . PRO B 1 221 ? -18.031 -23.906 6.148 1 91.94 221 PRO B N 1
ATOM 3786 C CA . PRO B 1 221 ? -18.312 -22.828 5.203 1 91.94 221 PRO B CA 1
ATOM 3787 C C . PRO B 1 221 ? -18.031 -21.438 5.793 1 91.94 221 PRO B C 1
ATOM 3789 O O . PRO B 1 221 ? -17.969 -20.453 5.059 1 91.94 221 PRO B O 1
ATOM 3792 N N . SER B 1 222 ? -17.859 -21.375 7.008 1 92.88 222 SER B N 1
ATOM 3793 C CA . SER B 1 222 ? -17.703 -20.078 7.641 1 92.88 222 SER B CA 1
ATOM 3794 C C . SER B 1 222 ? -16.25 -19.641 7.664 1 92.88 222 SER B C 1
ATOM 3796 O O . SER B 1 222 ? -15.93 -18.5 7.988 1 92.88 222 SER B O 1
ATOM 3798 N N . VAL B 1 223 ? -15.414 -20.562 7.223 1 94.69 223 VAL B N 1
ATOM 3799 C CA . VAL B 1 223 ? -13.992 -20.25 7.234 1 94.69 223 VAL B CA 1
ATOM 3800 C C . VAL B 1 223 ? -13.711 -19.047 6.328 1 94.69 223 VAL B C 1
ATOM 3802 O O . VAL B 1 223 ? -14.258 -18.953 5.227 1 94.69 223 VAL B O 1
ATOM 3805 N N . ALA B 1 224 ? -12.898 -18.141 6.805 1 93.06 224 ALA B N 1
ATOM 3806 C CA . ALA B 1 224 ? -12.562 -16.953 6.023 1 93.06 224 ALA B CA 1
ATOM 3807 C C . ALA B 1 224 ? -11.555 -17.281 4.926 1 93.06 224 ALA B C 1
ATOM 3809 O O . ALA B 1 224 ? -10.6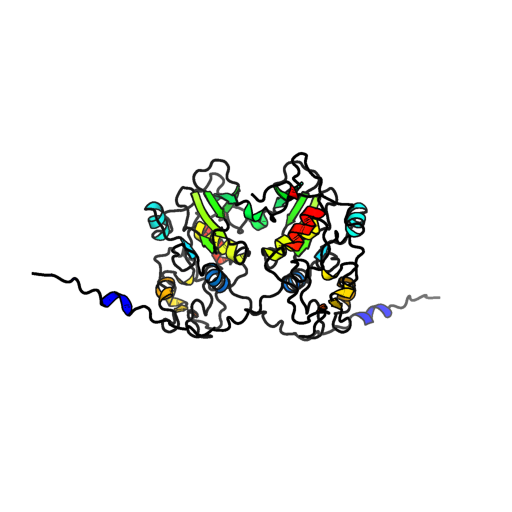17 -18.047 5.145 1 93.06 224 ALA B O 1
ATOM 3810 N N . ILE B 1 225 ? -11.797 -16.828 3.732 1 95.19 225 ILE B N 1
ATOM 3811 C CA . ILE B 1 225 ? -10.867 -16.953 2.615 1 95.19 225 ILE B CA 1
ATOM 3812 C C . ILE B 1 225 ? -10.703 -15.586 1.932 1 95.19 225 ILE B C 1
ATOM 3814 O O . ILE B 1 225 ? -11.586 -14.727 2.029 1 95.19 225 ILE B O 1
ATOM 3818 N N . GLY B 1 226 ? -9.57 -15.375 1.287 1 93.38 226 GLY B N 1
ATOM 3819 C CA . GLY B 1 226 ? -9.344 -14.156 0.531 1 93.38 226 GLY B CA 1
ATOM 3820 C C . GLY B 1 226 ? -8.906 -12.992 1.396 1 93.38 226 GLY B C 1
ATOM 3821 O O . GLY B 1 226 ? -9.406 -11.875 1.238 1 93.38 226 GLY B O 1
ATOM 3822 N N . GLN B 1 227 ? -8 -13.211 2.316 1 88.19 227 GLN B N 1
ATOM 3823 C CA . GLN B 1 227 ? -7.57 -12.156 3.23 1 88.19 227 GLN B CA 1
ATOM 3824 C C . GLN B 1 227 ? -6.613 -11.188 2.539 1 88.19 227 GLN B C 1
ATOM 3826 O O . GLN B 1 227 ? -6.137 -11.461 1.438 1 88.19 227 GLN B O 1
ATOM 3831 N N . ARG B 1 228 ? -6.414 -9.992 3.207 1 83.62 228 ARG B N 1
ATOM 3832 C CA . ARG B 1 228 ? -5.68 -8.914 2.553 1 83.62 228 ARG B CA 1
ATOM 3833 C C . ARG B 1 228 ? -4.48 -8.484 3.389 1 83.62 228 ARG B C 1
ATOM 3835 O O . ARG B 1 228 ? -3.807 -7.508 3.059 1 83.62 228 ARG B O 1
ATOM 3842 N N . GLN B 1 229 ? -4.23 -9.125 4.375 1 82.5 229 GLN B N 1
ATOM 3843 C CA . GLN B 1 229 ? -3.264 -8.633 5.352 1 82.5 229 GLN B CA 1
ATOM 3844 C C . GLN B 1 229 ? -1.833 -8.898 4.891 1 82.5 229 GLN B C 1
ATOM 3846 O O . GLN B 1 229 ? -0.979 -8.008 4.977 1 82.5 229 GLN B O 1
ATOM 3851 N N . GLY B 1 230 ? -1.617 -10.094 4.422 1 88.75 230 GLY B N 1
ATOM 3852 C CA . GLY B 1 230 ? -0.278 -10.508 4.031 1 88.75 230 GLY B CA 1
ATOM 3853 C C . GLY B 1 230 ? -0.096 -12.016 4.027 1 88.75 230 GLY B C 1
ATOM 3854 O O . GLY B 1 230 ? -1.051 -12.758 4.254 1 88.75 230 GLY B O 1
ATOM 3855 N N . MET B 1 231 ? 1.087 -12.406 3.82 1 92.12 231 MET B N 1
ATOM 3856 C CA . MET B 1 231 ? 1.41 -13.828 3.738 1 92.12 231 MET B CA 1
ATOM 3857 C C . MET B 1 231 ? 1.024 -14.555 5.023 1 92.12 231 MET B C 1
ATOM 3859 O O . MET B 1 231 ? 1.264 -14.047 6.121 1 92.12 231 MET B O 1
ATOM 3863 N N . SER B 1 232 ? 0.393 -15.656 4.836 1 93.12 232 SER B N 1
ATOM 3864 C CA . SER B 1 232 ? 0.143 -16.547 5.961 1 93.12 232 SER B CA 1
ATOM 3865 C C . SER B 1 232 ? 1.402 -17.312 6.352 1 93.12 232 SER B C 1
ATOM 3867 O O . SER B 1 232 ? 2.398 -17.297 5.625 1 93.12 232 SER B O 1
ATOM 3869 N N . ASP B 1 233 ? 1.31 -17.984 7.492 1 91.62 233 ASP B N 1
ATOM 3870 C CA . ASP B 1 233 ? 2.412 -18.844 7.922 1 91.62 233 ASP B CA 1
ATOM 3871 C C . ASP B 1 233 ? 2.686 -19.938 6.895 1 91.62 233 ASP B C 1
ATOM 3873 O O . ASP B 1 233 ? 3.842 -20.281 6.645 1 91.62 233 ASP B O 1
ATOM 3877 N N . ILE B 1 234 ? 1.656 -20.453 6.336 1 94.88 234 ILE B N 1
ATOM 3878 C CA . ILE B 1 234 ? 1.817 -21.531 5.367 1 94.88 234 ILE B CA 1
ATOM 3879 C C . ILE B 1 234 ? 2.395 -20.984 4.066 1 94.88 234 ILE B C 1
ATOM 3881 O O . ILE B 1 234 ? 3.191 -21.641 3.4 1 94.88 234 ILE B O 1
ATOM 3885 N N . ASP B 1 235 ? 2.014 -19.75 3.697 1 94.38 235 ASP B N 1
ATOM 3886 C CA . ASP B 1 235 ? 2.672 -19.125 2.561 1 94.38 235 ASP B CA 1
ATOM 3887 C C . ASP B 1 235 ? 4.184 -19.078 2.76 1 94.38 235 ASP B C 1
ATOM 3889 O O . ASP B 1 235 ? 4.945 -19.422 1.858 1 94.38 235 ASP B O 1
ATOM 3893 N N . VAL B 1 236 ? 4.566 -18.594 3.916 1 91.81 236 VAL B N 1
ATOM 3894 C CA . VAL B 1 236 ? 5.984 -18.469 4.25 1 91.81 236 VAL B CA 1
ATOM 3895 C C . VAL B 1 236 ? 6.645 -19.844 4.18 1 91.81 236 VAL B C 1
ATOM 3897 O O . VAL B 1 236 ? 7.711 -20 3.582 1 91.81 236 VAL B O 1
ATOM 3900 N N . LEU B 1 237 ? 6.008 -20.828 4.777 1 91.81 237 LEU B N 1
ATOM 3901 C CA . LEU B 1 237 ? 6.504 -22.188 4.766 1 91.81 237 LEU B CA 1
ATOM 3902 C C . LEU B 1 237 ? 6.691 -22.688 3.336 1 91.81 237 LEU B C 1
ATOM 3904 O O . LEU B 1 237 ? 7.707 -23.312 3.02 1 91.81 237 LEU B O 1
ATOM 3908 N N . ARG B 1 238 ? 5.773 -22.406 2.492 1 92.81 238 ARG B N 1
ATOM 3909 C CA . ARG B 1 238 ? 5.82 -22.891 1.117 1 92.81 238 ARG B CA 1
ATOM 3910 C C . ARG B 1 238 ? 6.965 -22.234 0.346 1 92.81 238 ARG B C 1
ATOM 3912 O O . ARG B 1 238 ? 7.621 -22.891 -0.47 1 92.81 238 ARG B O 1
ATOM 3919 N N . VAL B 1 239 ? 7.148 -20.969 0.536 1 92.19 239 VAL B N 1
ATOM 3920 C CA . VAL B 1 239 ? 8.273 -20.297 -0.101 1 92.19 239 VAL B CA 1
ATOM 3921 C C . VAL B 1 239 ? 9.578 -20.969 0.319 1 92.19 239 VAL B C 1
ATOM 3923 O O . VAL B 1 239 ? 10.422 -21.281 -0.525 1 92.19 239 VAL B O 1
ATOM 3926 N N . ASN B 1 240 ? 9.68 -21.172 1.59 1 90.12 240 ASN B N 1
ATOM 3927 C CA . ASN B 1 240 ? 10.906 -21.766 2.111 1 90.12 240 ASN B CA 1
ATOM 3928 C C . ASN B 1 240 ? 11.117 -23.188 1.577 1 90.12 240 ASN B C 1
ATOM 3930 O O . ASN B 1 240 ? 12.25 -23.578 1.291 1 90.12 240 ASN B O 1
ATOM 3934 N N . LYS B 1 241 ? 10.047 -23.953 1.49 1 90.44 241 LYS B N 1
ATOM 3935 C CA . LYS B 1 241 ? 10.133 -25.312 0.965 1 90.44 241 LYS B CA 1
ATOM 3936 C C . LYS B 1 241 ? 10.469 -25.312 -0.522 1 90.44 241 LYS B C 1
ATOM 3938 O O . LYS B 1 241 ? 11.305 -26.094 -0.977 1 90.44 241 LYS B O 1
ATOM 3943 N N . LEU B 1 242 ? 9.82 -24.422 -1.232 1 90 242 LEU B N 1
ATOM 3944 C CA . LEU B 1 242 ? 10.039 -24.375 -2.674 1 90 242 LEU B CA 1
ATOM 3945 C C . LEU B 1 242 ? 11.5 -24.047 -2.986 1 90 242 LEU B C 1
ATOM 3947 O O . LEU B 1 242 ? 12.094 -24.625 -3.895 1 90 242 LEU B O 1
ATOM 3951 N N . TYR B 1 243 ? 12.062 -23.141 -2.262 1 89.75 243 TYR B N 1
ATOM 3952 C CA . TYR B 1 243 ? 13.43 -22.688 -2.51 1 89.75 243 TYR B CA 1
ATOM 3953 C C . TYR B 1 243 ? 14.414 -23.406 -1.594 1 89.75 243 TYR B C 1
ATOM 3955 O O . TYR B 1 243 ? 15.484 -22.891 -1.281 1 89.75 243 TYR B O 1
ATOM 3963 N N . GLN B 1 244 ? 14.156 -24.719 -1.356 1 76.31 244 GLN B N 1
ATOM 3964 C CA . GLN B 1 244 ? 14.969 -25.766 -0.744 1 76.31 244 GLN B CA 1
ATOM 3965 C C . GLN B 1 244 ? 15.531 -25.312 0.601 1 76.31 244 GLN B C 1
ATOM 3967 O O . GLN B 1 244 ? 16.75 -25.344 0.819 1 76.31 244 GLN B O 1
ATOM 3972 N N . TYR B 1 245 ? 14.648 -25.078 1.634 1 63.69 245 TYR B N 1
ATOM 3973 C CA . TYR B 1 245 ? 14.711 -24.953 3.086 1 63.69 245 TYR B CA 1
ATOM 3974 C C . TYR B 1 245 ? 15.562 -23.75 3.496 1 63.69 245 TYR B C 1
ATOM 3976 O O . TYR B 1 245 ? 16.734 -23.922 3.834 1 63.69 245 TYR B O 1
ATOM 3984 N N . CYS B 1 246 ? 15.031 -22.625 3.221 1 63.03 246 CYS B N 1
ATOM 3985 C CA . CYS B 1 246 ? 15.492 -21.438 3.922 1 63.03 246 CYS B CA 1
ATOM 3986 C C . CYS B 1 246 ? 15.719 -21.719 5.402 1 63.03 246 CYS B C 1
ATOM 3988 O O . CYS B 1 246 ? 16.156 -20.844 6.148 1 63.03 246 CYS B O 1
ATOM 3990 N N . SER B 1 247 ? 15.352 -22.875 6.02 1 54.44 247 SER B N 1
ATOM 3991 C CA . SER B 1 247 ? 15.273 -23.219 7.434 1 54.44 247 SER B CA 1
ATOM 3992 C C . SER B 1 247 ? 16.609 -22.969 8.133 1 54.44 247 SER B C 1
ATOM 3994 O O . SER B 1 247 ? 16.656 -22.859 9.367 1 54.44 247 SER B O 1
ATOM 3996 N N . ASN B 1 248 ? 17.688 -23.219 7.523 1 47.94 248 ASN B N 1
ATOM 3997 C CA . ASN B 1 248 ? 18.812 -23.062 8.43 1 47.94 248 ASN B CA 1
ATOM 3998 C C . ASN B 1 248 ? 19.016 -21.609 8.852 1 47.94 248 ASN B C 1
ATOM 4000 O O . ASN B 1 248 ? 20.047 -21.25 9.406 1 47.94 248 ASN B O 1
ATOM 4004 N N . ILE B 1 249 ? 18.25 -20.812 8.375 1 46.31 249 ILE B N 1
ATOM 4005 C CA . ILE B 1 249 ? 18.594 -19.438 8.75 1 46.31 249 ILE B CA 1
ATOM 4006 C C . ILE B 1 249 ? 17.734 -19 9.938 1 46.31 249 ILE B C 1
ATOM 4008 O O . ILE B 1 249 ? 16.516 -19.172 9.93 1 46.31 249 ILE B O 1
ATOM 4012 N N . SER B 1 250 ? 18.234 -18.953 11.102 1 40.12 250 SER B N 1
ATOM 4013 C CA . SER B 1 250 ? 17.656 -18.438 12.336 1 40.12 250 SER B CA 1
ATOM 4014 C C . SER B 1 250 ? 16.828 -17.172 12.062 1 40.12 250 SER B C 1
ATOM 4016 O O . SER B 1 250 ? 17.281 -16.281 11.344 1 40.12 250 SER B O 1
ATOM 4018 N N . PRO B 1 251 ? 15.477 -17.281 12.219 1 38 251 PRO B N 1
ATOM 4019 C CA . PRO B 1 251 ? 14.742 -16.016 12.125 1 38 251 PRO B CA 1
ATOM 4020 C C . PRO B 1 251 ? 15.523 -14.836 12.688 1 38 251 PRO B C 1
ATOM 4022 O O . PRO B 1 251 ? 16.141 -14.953 13.75 1 38 251 PRO B O 1
ATOM 4025 N N . ILE B 1 252 ? 16.031 -14.016 11.875 1 31.25 252 ILE B N 1
ATOM 4026 C CA . ILE B 1 252 ? 16.734 -12.891 12.461 1 31.25 252 ILE B CA 1
ATOM 4027 C C . ILE B 1 252 ? 15.781 -12.094 13.352 1 31.25 252 ILE B C 1
ATOM 4029 O O . ILE B 1 252 ? 14.617 -11.883 13 1 31.25 252 ILE B O 1
#

Solvent-accessible surface area (backbone atoms only — not comparable to full-atom values): 27871 Å² total; per-residue (Å²): 137,82,79,70,75,84,77,68,80,74,64,67,81,63,72,72,77,76,72,72,81,70,71,70,66,73,66,76,67,76,31,41,48,58,44,34,50,58,38,34,58,80,39,88,67,60,52,42,68,69,34,29,46,55,59,86,45,72,59,31,42,43,17,66,67,32,54,82,69,12,59,73,62,70,44,94,87,58,32,29,68,44,30,27,46,75,45,60,75,78,46,34,72,79,44,35,47,36,67,38,79,56,83,80,67,65,43,28,38,42,34,32,66,71,58,11,38,29,13,33,41,14,44,65,69,32,78,38,58,30,28,40,10,61,68,77,26,40,28,43,18,47,47,50,36,37,49,40,20,36,62,34,50,73,46,49,67,22,32,61,68,31,75,79,49,35,41,76,35,66,91,29,40,34,80,91,51,52,74,49,63,46,68,38,87,57,83,63,80,91,53,76,88,55,53,54,20,37,44,20,58,27,40,48,55,64,38,69,40,92,92,41,54,19,41,41,44,59,90,48,65,79,62,70,46,12,45,47,65,33,74,25,73,64,47,31,50,47,53,20,57,72,68,70,53,27,68,81,52,69,85,124,136,82,79,72,74,84,76,67,81,75,63,65,83,62,73,72,78,76,72,73,80,69,71,70,66,71,66,73,68,79,32,42,48,57,44,34,51,60,36,36,58,81,38,89,68,60,52,42,69,69,34,28,46,55,59,86,46,71,59,30,42,43,18,64,68,34,57,82,68,12,60,73,63,70,44,93,88,56,35,28,68,45,31,29,47,76,45,60,73,79,47,34,72,80,45,36,49,36,66,39,78,56,82,80,67,65,44,30,38,42,34,31,64,72,58,11,37,29,14,32,42,14,44,65,67,30,79,38,58,30,27,39,10,60,69,75,26,40,28,44,17,46,46,49,37,38,49,40,21,37,63,34,48,72,47,49,66,22,32,62,70,30,76,78,48,34,42,75,35,67,89,29,40,33,79,93,51,52,74,49,64,46,67,39,87,58,82,64,81,90,53,78,90,55,52,56,20,38,44,19,59,29,39,48,54,62,38,69,40,92,91,40,53,20,41,41,44,60,90,49,66,80,60,70,47,11,44,48,64,34,74,26,74,64,48,32,50,48,54,20,54,73,68,70,53,28,68,82,54,72,84,125

Nearest PDB structures (foldseek):
  3vtg-assembly1_A  TM=8.370E-01  e=3.660E-21  Oryzias latipes
  3lqb-assembly1_A  TM=8.180E-01  e=5.691E-21  Danio rerio
  4gwn-assembly1_A  TM=8.937E-01  e=1.870E-14  Homo sapiens
  1iab-assembly1_A  TM=8.747E-01  e=4.245E-14  Astacus astacus
  3lq0-assembly1_A  TM=8.727E-01  e=9.045E-14  Astacus astacus